Protein 4J8G (pdb70)

GO terms:
  GO:0030674 protein-macromolecule adaptor activity (F, EXP)
  GO:0005737 cytoplasm (C, HDA)
  GO:0005794 Golgi apparatus (C, HDA)
  GO:0005515 protein binding (F, IPI)

Secondary structure (DSSP, 8-state):
--EEEEEEEE-S-EEEEEE-SSSSEEEEEETTSEEEEEETTTTEEEEEEE--SS-EEEEEE-SSSSEEEEEETTS-EEEEETTTTEEEEEE----S-EEEEEE-SSSSEEEEEETTS-EEEEETTTTEEEEEE---SS-EEEEEE-SSSSEEEEEETTSEEEEEE-TTT---SEEEEEEE--SS-EEEEEE-SSSSEEEEEETTSEEEEEEE-SS-EEEEEEEE--SS-EEEEEE-SSSSEEEEEETTSEEEEEETTT--EEEEEE-SS--EEEEEE-SSSS-EEEEETTEEEEEEE-/--EEEEEEEE-S-EEEEEE-SSSSEEEEEETTSEEEEEETTTTEEEEEEE--SS-EEEEEE-SSSSEEEEEETTS-EEEEETTTTEEEEEE---SS-EEEEEE-SSSSEEEEEETTS-EEEEETTTTEEEEEE---SS-EEEEEE-SSSSEEEEEETTS-EEEEE-HHHHTTT----EEEEEE---SS-EEEEEE-SSSSEEEEEETTSEEEEEEE-SS-EEEEEEEE--SS-EEEEEE-SSSSEEEEEETTSEEEEEETTT--EEEEEE-SS--EEEEEE-SSSS-EEEEETTEEEEEEE-/--HHIIIII--/-HIIIII--

B-factor: mean 22.87, std 9.22, range [4.77, 72.92]

Structure (mmCIF, N/CA/C/O backbone):
data_4J8G
#
_entry.id   4J8G
#
_cell.length_a   64.881
_cell.length_b   62.629
_cell.length_c   77.261
_cell.angle_alpha   90.00
_cell.angle_beta   93.64
_cell.angle_gamma   90.00
#
_symmetry.space_group_name_H-M   'P 1 21 1'
#
loop_
_entity.id
_entity.type
_entity.pdbx_description
1 polymer 'coatomer subunit alpha'
2 polymer 'membrane glycoprotein E3 gp19K'
3 water water
#
loop_
_atom_site.group_PDB
_atom_site.id
_atom_site.type_symbol
_atom_site.label_atom_id
_atom_site.label_alt_id
_atom_site.label_comp_id
_atom_site.label_asym_id
_atom_site.label_entity_id
_atom_site.label_seq_id
_atom_site.pdbx_PDB_ins_code
_atom_site.Cartn_x
_atom_site.Cartn_y
_atom_site.Cartn_z
_atom_site.occupancy
_atom_site.B_iso_or_equiv
_atom_site.auth_seq_id
_atom_site.auth_comp_id
_atom_site.auth_asym_id
_atom_site.auth_atom_id
_atom_site.pdbx_PDB_model_num
ATOM 1 N N . MET A 1 1 ? 3.319 23.441 -15.860 1.00 40.54 1 MET A N 1
ATOM 2 C CA . MET A 1 1 ? 2.412 22.301 -15.719 1.00 39.27 1 MET A CA 1
ATOM 3 C C . MET A 1 1 ? 3.132 21.008 -16.111 1.00 37.43 1 MET A C 1
ATOM 4 O O . MET A 1 1 ? 3.811 20.960 -17.143 1.00 38.45 1 MET A O 1
ATOM 9 N N . ALA A 1 2 ? 3.023 19.975 -15.274 1.00 35.55 2 ALA A N 1
ATOM 10 C CA . ALA A 1 2 ? 3.691 18.690 -15.543 1.00 32.75 2 ALA A CA 1
ATOM 11 C C . ALA A 1 2 ? 2.695 17.599 -15.976 1.00 31.46 2 ALA A C 1
ATOM 12 O O . ALA A 1 2 ? 1.541 17.582 -15.540 1.00 32.50 2 ALA A O 1
ATOM 14 N N . MET A 1 3 ? 3.138 16.707 -16.853 1.00 28.86 3 MET A N 1
ATOM 15 C CA . MET A 1 3 ? 2.313 15.572 -17.216 1.00 28.75 3 MET A CA 1
ATOM 16 C C . MET A 1 3 ? 2.768 14.301 -16.524 1.00 28.34 3 MET A C 1
ATOM 17 O O . MET A 1 3 ? 3.949 13.932 -16.570 1.00 28.58 3 MET A O 1
ATOM 22 N N . LEU A 1 4 ? 1.818 13.634 -15.881 1.00 24.97 4 LEU A N 1
ATOM 23 C CA . LEU A 1 4 ? 2.093 12.386 -15.206 1.00 25.43 4 LEU A CA 1
ATOM 24 C C . LEU A 1 4 ? 1.353 11.257 -15.925 1.00 23.20 4 LEU A C 1
ATOM 25 O O . LEU A 1 4 ? 0.144 11.108 -15.778 1.00 24.82 4 LEU A O 1
ATOM 30 N N . THR A 1 5 ? 2.083 10.463 -16.695 1.00 19.69 5 THR A N 1
ATOM 31 C CA . THR A 1 5 ? 1.479 9.389 -17.479 1.00 21.36 5 THR A CA 1
ATOM 32 C C . THR A 1 5 ? 1.222 8.178 -16.618 1.00 20.81 5 THR A C 1
ATOM 33 O O . THR A 1 5 ? 2.136 7.716 -15.950 1.00 22.46 5 THR A O 1
ATOM 37 N N . LYS A 1 6 ? -0.017 7.668 -16.637 1.00 17.03 6 LYS A N 1
ATOM 38 C CA . LYS A 1 6 ? -0.417 6.544 -15.781 1.00 18.31 6 LYS A CA 1
ATOM 39 C C . LYS A 1 6 ? -0.509 5.220 -16.531 1.00 15.01 6 LYS A C 1
ATOM 40 O O . LYS A 1 6 ? -0.434 4.137 -15.922 1.00 14.32 6 LYS A O 1
ATOM 46 N N . PHE A 1 7 ? -0.726 5.314 -17.840 1.00 12.98 7 PHE A N 1
ATOM 47 C CA . PHE A 1 7 ? -0.955 4.143 -18.660 1.00 13.16 7 PHE A CA 1
ATOM 48 C C . PHE A 1 7 ? -0.548 4.454 -20.079 1.00 15.00 7 PHE A C 1
ATOM 49 O O . PHE A 1 7 ? -0.809 5.547 -20.570 1.00 12.44 7 PHE A O 1
ATOM 57 N N . GLU A 1 8 ? 0.051 3.485 -20.758 1.00 14.42 8 GLU A N 1
ATOM 58 C CA . GLU A 1 8 ? 0.331 3.656 -22.169 1.00 16.74 8 GLU A CA 1
ATOM 59 C C . GLU A 1 8 ? 0.167 2.307 -22.833 1.00 20.45 8 GLU A C 1
ATOM 60 O O . GLU A 1 8 ? 0.616 1.285 -22.309 1.00 21.69 8 GLU A O 1
ATOM 62 N N . SER A 1 9 ? -0.501 2.303 -23.979 1.00 18.41 9 SER A N 1
ATOM 63 C CA . SER A 1 9 ? -0.550 1.116 -24.819 1.00 21.31 9 SER A CA 1
ATOM 64 C C . SER A 1 9 ? 0.386 1.372 -25.987 1.00 23.86 9 SER A C 1
ATOM 65 O O . SER A 1 9 ? 0.483 2.500 -26.495 1.00 26.50 9 SER A O 1
ATOM 68 N N . ARG A 1 10 ? 1.046 0.329 -26.451 1.00 24.92 10 ARG A N 1
ATOM 69 C CA . ARG A 1 10 ? 1.857 0.434 -27.643 1.00 26.45 10 ARG A CA 1
ATOM 70 C C . ARG A 1 10 ? 1.127 -0.307 -28.735 1.00 30.04 10 ARG A C 1
ATOM 71 O O . ARG A 1 10 ? 0.937 -1.517 -28.651 1.00 31.32 10 ARG A O 1
ATOM 73 N N . SER A 1 11 ? 0.667 0.418 -29.750 1.00 30.99 11 SER A N 1
ATOM 74 C CA . SER A 1 11 ? -0.069 -0.210 -30.839 1.00 29.37 11 SER A CA 1
ATOM 75 C C . SER A 1 11 ? 0.121 0.599 -32.103 1.00 30.75 11 SER A C 1
ATOM 76 O O . SER A 1 11 ? 0.864 1.588 -32.112 1.00 33.45 11 SER A O 1
ATOM 79 N N . SER A 1 12 ? -0.544 0.168 -33.170 1.00 27.26 12 SER A N 1
ATOM 80 C CA . SER A 1 12 ? -0.623 0.945 -34.399 1.00 26.40 12 SER A CA 1
ATOM 81 C C . SER A 1 12 ? -1.504 2.154 -34.078 1.00 23.11 12 SER A C 1
ATOM 82 O O . SER A 1 12 ? -2.031 2.253 -32.962 1.00 22.01 12 SER A O 1
ATOM 85 N N . ARG A 1 13 ? -1.665 3.055 -35.047 1.00 19.36 13 ARG A N 1
ATOM 86 C CA . ARG A 1 13 ? -2.351 4.320 -34.806 1.00 17.01 13 ARG A CA 1
ATOM 87 C C . ARG A 1 13 ? -3.699 4.130 -34.110 1.00 17.12 13 ARG A C 1
ATOM 88 O O . ARG A 1 13 ? -4.507 3.296 -34.522 1.00 15.33 13 ARG A O 1
ATOM 96 N N . ALA A 1 14 ? -3.935 4.884 -33.033 1.00 18.40 14 ALA A N 1
ATOM 97 C CA . ALA A 1 14 ? -5.243 4.904 -32.382 1.00 14.78 14 ALA A CA 1
ATOM 98 C C . ALA A 1 14 ? -5.987 6.145 -32.836 1.00 13.54 14 ALA A C 1
ATOM 99 O O . ALA A 1 14 ? -5.371 7.198 -33.012 1.00 12.98 14 ALA A O 1
ATOM 101 N N . LYS A 1 15 ? -7.306 6.056 -32.983 1.00 14.03 15 LYS A N 1
ATOM 102 C CA . LYS A 1 15 ? -8.098 7.214 -33.424 1.00 14.58 15 LYS A CA 1
ATOM 103 C C . LYS A 1 15 ? -9.091 7.712 -32.379 1.00 15.27 15 LYS A C 1
ATOM 104 O O . LYS A 1 15 ? -9.404 8.896 -32.344 1.00 16.45 15 LYS A O 1
ATOM 110 N N . GLY A 1 16 ? -9.601 6.829 -31.522 1.00 14.32 16 GLY A N 1
ATOM 111 C CA . GLY A 1 16 ? -10.576 7.257 -30.515 1.00 11.32 16 GLY A CA 1
ATOM 112 C C . GLY A 1 16 ? -10.302 6.615 -29.168 1.00 11.41 16 GLY A C 1
ATOM 113 O O . GLY A 1 16 ? -9.688 5.546 -29.116 1.00 10.87 16 GLY A O 1
ATOM 114 N N . VAL A 1 17 ? -10.701 7.280 -28.080 1.00 10.94 17 VAL A N 1
ATOM 115 C CA . VAL A 1 17 ? -10.560 6.731 -26.715 1.00 12.71 17 VAL A CA 1
ATOM 116 C C . VAL A 1 17 ? -11.807 7.162 -25.972 1.00 12.73 17 VAL A C 1
ATOM 117 O O . VAL A 1 17 ? -12.316 8.252 -26.208 1.00 13.11 17 VAL A O 1
ATOM 121 N N . ALA A 1 18 ? -12.319 6.294 -25.104 1.00 9.91 18 ALA A N 1
ATOM 122 C CA . ALA A 1 18 ? -13.451 6.647 -24.276 1.00 9.73 18 ALA A CA 1
ATOM 123 C C . ALA A 1 18 ? -13.221 6.086 -22.888 1.00 10.39 18 ALA A C 1
ATOM 124 O O . ALA A 1 18 ? -12.895 4.907 -22.743 1.00 11.66 18 ALA A O 1
ATOM 126 N N . PHE A 1 19 ? -13.392 6.930 -21.872 1.00 9.57 19 PHE A N 1
ATOM 127 C CA . PHE A 1 19 ? -13.323 6.501 -20.479 1.00 11.06 19 PHE A CA 1
ATOM 128 C C . PHE A 1 19 ? -14.647 5.913 -20.029 1.00 12.06 19 PHE A C 1
ATOM 129 O O . PHE A 1 19 ? -15.698 6.478 -20.299 1.00 11.90 19 PHE A O 1
ATOM 137 N N . HIS A 1 20 ? -14.610 4.812 -19.294 1.00 10.84 20 HIS A N 1
ATOM 138 C CA . HIS A 1 20 ? -15.803 4.335 -18.625 1.00 13.50 20 HIS A CA 1
ATOM 139 C C . HIS A 1 20 ? -16.086 5.290 -17.461 1.00 13.08 20 HIS A C 1
ATOM 140 O O . HIS A 1 20 ? -15.154 5.797 -16.816 1.00 11.40 20 HIS A O 1
ATOM 147 N N . PRO A 1 21 ? -17.369 5.562 -17.182 1.00 13.65 21 PRO A N 1
ATOM 148 C CA . PRO A 1 21 ? -17.562 6.566 -16.139 1.00 15.24 21 PRO A CA 1
ATOM 149 C C . PRO A 1 21 ? -17.298 6.070 -14.711 1.00 14.80 21 PRO A C 1
ATOM 150 O O . PRO A 1 21 ? -17.141 6.919 -13.846 1.00 15.36 21 PRO A O 1
ATOM 154 N N . THR A 1 22 ? -17.303 4.764 -14.448 1.00 12.09 22 THR A N 1
ATOM 155 C CA . THR A 1 22 ? -17.065 4.317 -13.065 1.00 14.04 22 THR A CA 1
ATOM 156 C C . THR A 1 22 ? -16.078 3.179 -12.927 1.00 14.14 22 THR A C 1
ATOM 157 O O . THR A 1 22 ? -15.466 3.057 -11.886 1.00 16.83 22 THR A O 1
ATOM 161 N N . GLN A 1 23 ? -15.922 2.343 -13.954 1.00 11.67 23 GLN A N 1
ATOM 162 C CA . GLN A 1 23 ? -14.824 1.351 -13.962 1.00 13.84 23 GLN A CA 1
ATOM 163 C C . GLN A 1 23 ? -13.515 1.994 -14.431 1.00 13.24 23 GLN A C 1
ATOM 164 O O . GLN A 1 23 ? -13.545 2.968 -15.171 1.00 14.20 23 GLN A O 1
ATOM 170 N N . PRO A 1 24 ? -12.354 1.456 -14.010 1.00 10.83 24 PRO A N 1
ATOM 171 C CA . PRO A 1 24 ? -11.078 2.050 -14.437 1.00 11.13 24 PRO A CA 1
ATOM 172 C C . PRO A 1 24 ? -10.691 1.556 -15.822 1.00 13.09 24 PRO A C 1
ATOM 173 O O . PRO A 1 24 ? -9.612 0.969 -16.020 1.00 14.50 24 PRO A O 1
ATOM 177 N N . TRP A 1 25 ? -11.565 1.796 -16.795 1.00 11.45 25 TRP A N 1
ATOM 178 C CA . TRP A 1 25 ? -11.340 1.285 -18.141 1.00 13.39 25 TRP A CA 1
ATOM 179 C C . TRP A 1 25 ? -11.309 2.402 -19.177 1.00 11.69 25 TRP A C 1
ATOM 180 O O . TRP A 1 25 ? -11.986 3.441 -19.031 1.00 10.78 25 TRP A O 1
ATOM 191 N N . ILE A 1 26 ? -10.608 2.142 -20.274 1.00 10.35 26 ILE A N 1
ATOM 192 C CA . ILE A 1 26 ? -10.819 2.905 -21.494 1.00 11.30 26 ILE A CA 1
ATOM 193 C C . ILE A 1 26 ? -11.062 1.974 -22.658 1.00 14.29 26 ILE A C 1
ATOM 194 O O . ILE A 1 26 ? -10.524 0.854 -22.700 1.00 13.01 26 ILE A O 1
ATOM 199 N N . LEU A 1 27 ? -11.861 2.436 -23.619 1.00 12.07 27 LEU A N 1
ATOM 200 C CA . LEU A 1 27 ? -11.940 1.749 -24.893 1.00 10.56 27 LEU A CA 1
ATOM 201 C C . LEU A 1 27 ? -10.993 2.495 -25.782 1.00 13.91 27 LEU A C 1
ATOM 202 O O . LEU A 1 27 ? -10.926 3.727 -25.700 1.00 11.86 27 LEU A O 1
ATOM 207 N N . THR A 1 28 ? -10.278 1.776 -26.654 1.00 11.58 28 THR A N 1
ATOM 208 C CA . THR A 1 28 ? -9.494 2.448 -27.681 1.00 12.78 28 THR A CA 1
ATOM 209 C C . THR A 1 28 ? -9.885 1.856 -29.059 1.00 13.08 28 THR A C 1
ATOM 210 O O . THR A 1 28 ? -10.018 0.640 -29.199 1.00 13.61 28 THR A O 1
ATOM 214 N N . SER A 1 29 ? -10.098 2.711 -30.058 1.00 10.87 29 SER A N 1
ATOM 215 C CA . SER A 1 29 ? -10.459 2.225 -31.403 1.00 12.28 29 SER A CA 1
ATOM 216 C C . SER A 1 29 ? -9.319 2.576 -32.348 1.00 14.32 29 SER A C 1
ATOM 217 O O . SER A 1 29 ? -8.761 3.694 -32.305 1.00 15.12 29 SER A O 1
ATOM 220 N N . LEU A 1 30 ? -8.912 1.606 -33.155 1.00 13.32 30 LEU A N 1
ATOM 221 C CA . LEU A 1 30 ? -7.683 1.771 -33.890 1.00 8.36 30 LEU A CA 1
ATOM 222 C C . LEU A 1 30 ? -7.972 1.941 -35.364 1.00 8.85 30 LEU A C 1
ATOM 223 O O . LEU A 1 30 ? -9.074 1.603 -35.844 1.00 10.37 30 LEU A O 1
ATOM 228 N N . HIS A 1 31 ? -6.951 2.424 -36.065 1.00 16.08 31 HIS A N 1
ATOM 229 C CA . HIS A 1 31 ? -6.991 2.654 -37.504 1.00 14.96 31 HIS A CA 1
ATOM 230 C C . HIS A 1 31 ? -7.068 1.320 -38.248 1.00 17.43 31 HIS A C 1
ATOM 231 O O . HIS A 1 31 ? -7.565 1.265 -39.383 1.00 15.89 31 HIS A O 1
ATOM 238 N N . ASN A 1 32 ? -6.632 0.243 -37.593 1.00 16.12 32 ASN A N 1
ATOM 239 C CA . ASN A 1 32 ? -6.718 -1.094 -38.184 1.00 15.36 32 ASN A CA 1
ATOM 240 C C . ASN A 1 32 ? -8.079 -1.785 -38.011 1.00 16.18 32 ASN A C 1
ATOM 241 O O . ASN A 1 32 ? -8.258 -2.944 -38.402 1.00 18.19 32 ASN A O 1
ATOM 246 N N . GLY A 1 33 ? -9.040 -1.082 -37.414 1.00 13.36 33 GLY A N 1
ATOM 247 C CA . GLY A 1 33 ? -10.370 -1.646 -37.266 1.00 14.48 33 GLY A CA 1
ATOM 248 C C . GLY A 1 33 ? -10.680 -2.353 -35.962 1.00 15.88 33 GLY A C 1
ATOM 249 O O . GLY A 1 33 ? -11.857 -2.665 -35.675 1.00 16.68 33 GLY A O 1
ATOM 250 N N . ARG A 1 34 ? -9.665 -2.570 -35.143 1.00 16.76 34 ARG A N 1
ATOM 251 C CA . ARG A 1 34 ? -9.870 -3.298 -33.901 1.00 19.90 34 ARG A CA 1
ATOM 252 C C . ARG A 1 34 ? -10.231 -2.351 -32.766 1.00 18.13 34 ARG A C 1
ATOM 253 O O . ARG A 1 34 ? -9.812 -1.191 -32.770 1.00 15.38 34 ARG A O 1
ATOM 261 N N . ILE A 1 35 ? -11.020 -2.832 -31.803 1.00 10.34 35 ILE A N 1
ATOM 262 C CA . ILE A 1 35 ? -11.339 -2.031 -30.620 1.00 11.70 35 ILE A CA 1
ATOM 263 C C . ILE A 1 35 ? -10.778 -2.756 -29.409 1.00 11.95 35 ILE A C 1
ATOM 264 O O . ILE A 1 35 ? -10.953 -3.978 -29.283 1.00 11.71 35 ILE A O 1
ATOM 269 N N . GLN A 1 36 ? -10.081 -2.041 -28.528 1.00 10.32 36 GLN A N 1
ATOM 270 C CA . GLN A 1 36 ? -9.555 -2.683 -27.327 1.00 10.46 36 GLN A CA 1
ATOM 271 C C . GLN A 1 36 ? -10.166 -2.106 -26.064 1.00 12.22 36 GLN A C 1
ATOM 272 O O . GLN A 1 36 ? -10.454 -0.916 -25.996 1.00 15.45 36 GLN A O 1
ATOM 278 N N . LEU A 1 37 ? -10.293 -2.943 -25.034 1.00 12.36 37 LEU A N 1
ATOM 279 C CA . LEU A 1 37 ? -10.754 -2.490 -23.722 1.00 11.75 37 LEU A CA 1
ATOM 280 C C . LEU A 1 37 ? -9.620 -2.755 -22.744 1.00 13.33 37 LEU A C 1
ATOM 281 O O . LEU A 1 37 ? -9.210 -3.918 -22.560 1.00 12.57 37 LEU A O 1
ATOM 286 N N . TRP A 1 38 ? -9.105 -1.678 -22.144 1.00 10.36 38 TRP A N 1
ATOM 287 C CA . TRP A 1 38 ? -7.928 -1.729 -21.260 1.00 11.45 38 TRP A CA 1
ATOM 288 C C . TRP A 1 38 ? -8.288 -1.256 -19.860 1.00 12.55 38 TRP A C 1
ATOM 289 O O . TRP A 1 38 ? -9.049 -0.296 -19.702 1.00 12.60 38 TRP A O 1
ATOM 300 N N . ASP A 1 39 ? -7.712 -1.907 -18.848 1.00 12.00 39 ASP A N 1
ATOM 301 C CA . ASP A 1 39 ? -7.811 -1.455 -17.471 1.00 11.79 39 ASP A CA 1
ATOM 302 C C . ASP A 1 39 ? -6.566 -0.594 -17.202 1.00 13.20 39 ASP A C 1
ATOM 303 O O . ASP A 1 39 ? -5.451 -1.119 -17.219 1.00 15.48 39 ASP A O 1
ATOM 308 N N . TYR A 1 40 ? -6.735 0.712 -16.966 1.00 14.24 40 TYR A N 1
ATOM 309 C CA . TYR A 1 40 ? -5.568 1.589 -16.828 1.00 16.42 40 TYR A CA 1
ATOM 310 C C . TYR A 1 40 ? -4.959 1.591 -15.422 1.00 19.00 40 TYR A C 1
ATOM 311 O O . TYR A 1 40 ? -3.945 2.246 -15.193 1.00 20.21 40 TYR A O 1
ATOM 320 N N . ARG A 1 41 ? -5.576 0.861 -14.486 1.00 16.14 41 ARG A N 1
ATOM 321 C CA . ARG A 1 41 ? -5.017 0.752 -13.149 1.00 17.47 41 ARG A CA 1
ATOM 322 C C . ARG A 1 41 ? -4.153 -0.496 -13.025 1.00 17.62 41 ARG A C 1
ATOM 323 O O . ARG A 1 41 ? -3.092 -0.458 -12.365 1.00 18.08 41 ARG A O 1
ATOM 331 N N . MET A 1 42 ? -4.585 -1.576 -13.676 1.00 15.65 42 MET A N 1
ATOM 332 C CA . MET A 1 42 ? -3.786 -2.812 -13.771 1.00 16.49 42 MET A CA 1
ATOM 333 C C . MET A 1 42 ? -2.821 -2.782 -14.963 1.00 18.37 42 MET A C 1
ATOM 334 O O . MET A 1 42 ? -1.778 -3.465 -14.963 1.00 17.75 42 MET A O 1
ATOM 339 N N . GLY A 1 43 ? -3.147 -1.969 -15.969 1.00 16.65 43 GLY A N 1
ATOM 340 C CA . GLY A 1 43 ? -2.283 -1.798 -17.124 1.00 15.14 43 GLY A CA 1
ATOM 341 C C . GLY A 1 43 ? -2.488 -2.916 -18.138 1.00 17.32 43 GLY A C 1
ATOM 342 O O . GLY A 1 43 ? -1.653 -3.101 -19.039 1.00 18.53 43 GLY A O 1
ATOM 343 N N . THR A 1 44 ? -3.605 -3.641 -17.994 1.00 15.27 44 THR A N 1
ATOM 344 C CA . THR A 1 44 ? -3.868 -4.887 -18.735 1.00 14.79 44 THR A CA 1
ATOM 345 C C . THR A 1 44 ? -5.025 -4.836 -19.742 1.00 14.76 44 THR A C 1
ATOM 346 O O . THR A 1 44 ? -6.005 -4.102 -19.547 1.00 15.61 44 THR A O 1
ATOM 350 N N . LEU A 1 45 ? -4.914 -5.638 -20.805 1.00 11.97 45 LEU A N 1
ATOM 351 C CA . LEU A 1 45 ? -5.954 -5.714 -21.838 1.00 14.61 45 LEU A CA 1
ATOM 352 C C . LEU A 1 45 ? -7.046 -6.631 -21.322 1.00 15.94 45 LEU A C 1
ATOM 353 O O . LEU A 1 45 ? -6.760 -7.776 -20.933 1.00 17.60 45 LEU A O 1
ATOM 358 N N . LEU A 1 46 ? -8.287 -6.149 -21.326 1.00 13.04 46 LEU A N 1
ATOM 359 C CA . LEU A 1 46 ? -9.414 -6.927 -20.782 1.00 15.32 46 LEU A CA 1
ATOM 360 C C . LEU A 1 46 ? -10.202 -7.625 -21.874 1.00 17.89 46 LEU A C 1
ATOM 361 O O . LEU A 1 46 ? -10.749 -8.705 -21.654 1.00 20.11 46 LEU A O 1
ATOM 366 N N . ASP A 1 47 ? -10.303 -7.000 -23.042 1.00 16.79 47 ASP A N 1
ATOM 367 C CA . ASP A 1 47 ? -11.164 -7.555 -24.095 1.00 18.46 47 ASP A CA 1
ATOM 368 C C . ASP A 1 47 ? -10.817 -6.938 -25.447 1.00 16.61 47 ASP A C 1
ATOM 369 O O . ASP A 1 47 ? -10.259 -5.848 -25.500 1.00 15.39 47 ASP A O 1
ATOM 374 N N . ARG A 1 48 ? -11.173 -7.626 -26.532 1.00 16.90 48 ARG A N 1
ATOM 375 C CA . ARG A 1 48 ? -11.008 -7.109 -27.896 1.00 19.97 48 ARG A CA 1
ATOM 376 C C . ARG A 1 48 ? -12.350 -7.226 -28.567 1.00 19.36 48 ARG A C 1
ATOM 377 O O . ARG A 1 48 ? -13.051 -8.220 -28.371 1.00 20.64 48 ARG A O 1
ATOM 385 N N . PHE A 1 49 ? -12.704 -6.231 -29.374 1.00 16.59 49 PHE A N 1
ATOM 386 C CA . PHE A 1 49 ? -13.990 -6.238 -30.053 1.00 14.91 49 PHE A CA 1
ATOM 387 C C . PHE A 1 49 ? -13.766 -5.976 -31.529 1.00 20.25 49 PHE A C 1
ATOM 388 O O . PHE A 1 49 ? -13.260 -4.906 -31.885 1.00 19.21 49 PHE A O 1
ATOM 396 N N . ASP A 1 50 ? -14.140 -6.935 -32.382 1.00 24.52 50 ASP A N 1
ATOM 397 C CA . ASP A 1 50 ? -13.880 -6.834 -33.811 1.00 20.31 50 ASP A CA 1
ATOM 398 C C . ASP A 1 50 ? -15.207 -6.861 -34.552 1.00 20.43 50 ASP A C 1
ATOM 399 O O . ASP A 1 50 ? -15.849 -7.906 -34.621 1.00 23.43 50 ASP A O 1
ATOM 404 N N . GLY A 1 51 ? -15.637 -5.727 -35.097 1.00 20.44 51 GLY A N 1
ATOM 405 C CA . GLY A 1 51 ? -16.895 -5.723 -35.818 1.00 18.93 51 GLY A CA 1
ATOM 406 C C . GLY A 1 51 ? -16.899 -4.771 -36.995 1.00 19.72 51 GLY A C 1
ATOM 407 O O . GLY A 1 51 ? -17.965 -4.434 -37.505 1.00 22.85 51 GLY A O 1
ATOM 408 N N . HIS A 1 52 ? -15.719 -4.306 -37.391 1.00 17.62 52 HIS A N 1
ATOM 409 C CA . HIS A 1 52 ? -15.582 -3.303 -38.441 1.00 18.24 52 HIS A CA 1
ATOM 410 C C . HIS A 1 52 ? -14.458 -3.696 -39.395 1.00 23.56 52 HIS A C 1
ATOM 411 O O . HIS A 1 52 ? -13.479 -4.356 -38.981 1.00 22.96 52 HIS A O 1
ATOM 418 N N . ASP A 1 53 ? -14.572 -3.252 -40.655 1.00 25.75 53 ASP A N 1
ATOM 419 C CA . ASP A 1 53 ? -13.448 -3.308 -41.603 1.00 25.17 53 ASP A CA 1
ATOM 420 C C . ASP A 1 53 ? -12.946 -1.903 -41.878 1.00 21.34 53 ASP A C 1
ATOM 421 O O . ASP A 1 53 ? -13.730 -1.017 -42.233 1.00 20.10 53 ASP A O 1
ATOM 426 N N . GLY A 1 54 ? -11.646 -1.701 -41.704 1.00 18.24 54 GLY A N 1
ATOM 427 C CA . GLY A 1 54 ? -11.051 -0.386 -41.847 1.00 15.48 54 GLY A CA 1
ATOM 428 C C . GLY A 1 54 ? -11.125 0.338 -40.531 1.00 15.87 54 GLY A C 1
ATOM 429 O O . GLY A 1 54 ? -11.634 -0.213 -39.539 1.00 14.53 54 GLY A O 1
ATOM 430 N N . PRO A 1 55 ? -10.630 1.571 -40.510 1.00 14.86 55 PRO A N 1
ATOM 431 C CA . PRO A 1 55 ? -10.548 2.366 -39.286 1.00 14.62 55 PRO A CA 1
ATOM 432 C C . PRO A 1 55 ? -11.870 2.514 -38.515 1.00 17.12 55 PRO A C 1
ATOM 433 O O . PRO A 1 55 ? -12.983 2.524 -39.086 1.00 17.41 55 PRO A O 1
ATOM 437 N N . VAL A 1 56 ? -11.733 2.612 -37.195 1.00 14.26 56 VAL A N 1
ATOM 438 C CA . VAL A 1 56 ? -12.862 2.877 -36.318 1.00 11.51 56 VAL A CA 1
ATOM 439 C C . VAL A 1 56 ? -12.510 4.160 -35.604 1.00 14.17 56 VAL A C 1
ATOM 440 O O . VAL A 1 56 ? -11.584 4.180 -34.773 1.00 12.78 56 VAL A O 1
ATOM 444 N N . ARG A 1 57 ? -13.226 5.232 -35.944 1.00 11.82 57 ARG A N 1
ATOM 445 C CA . ARG A 1 57 ? -12.878 6.577 -35.478 1.00 12.98 57 ARG A CA 1
ATOM 446 C C . ARG A 1 57 ? -13.724 7.017 -34.305 1.00 13.98 57 ARG A C 1
ATOM 447 O O . ARG A 1 57 ? -13.285 7.829 -33.485 1.00 15.90 57 ARG A O 1
ATOM 455 N N . GLY A 1 58 ? -14.942 6.495 -34.234 1.00 13.15 58 GLY A N 1
ATOM 456 C CA . GLY A 1 58 ? -15.856 6.891 -33.176 1.00 11.70 58 GLY A CA 1
ATOM 457 C C . GLY A 1 58 ? -15.931 5.798 -32.130 1.00 12.72 58 GLY A C 1
ATOM 458 O O . GLY A 1 58 ? -15.945 4.607 -32.458 1.00 11.77 58 GLY A O 1
ATOM 459 N N . ILE A 1 59 ? -15.937 6.196 -30.864 1.00 9.31 59 ILE A N 1
ATOM 460 C CA . ILE A 1 59 ? -16.070 5.208 -29.786 1.00 9.21 59 ILE A CA 1
ATOM 461 C C . ILE A 1 59 ? -16.559 5.943 -28.561 1.00 8.68 59 ILE A C 1
ATOM 462 O O . ILE A 1 59 ? -16.040 7.028 -28.261 1.00 10.68 59 ILE A O 1
ATOM 467 N N . ALA A 1 60 ? -17.572 5.387 -27.874 1.00 8.96 60 ALA A N 1
ATOM 468 C CA . ALA A 1 60 ? -18.100 5.972 -26.645 1.00 10.87 60 ALA A CA 1
ATOM 469 C C . ALA A 1 60 ? -18.838 4.958 -25.783 1.00 9.82 60 ALA A C 1
ATOM 470 O O . ALA A 1 60 ? -19.525 4.086 -26.295 1.00 8.40 60 ALA A O 1
ATOM 472 N N . PHE A 1 61 ? -18.742 5.095 -24.462 1.00 9.92 61 PHE A N 1
ATOM 473 C CA . PHE A 1 61 ? -19.546 4.289 -23.548 1.00 9.15 61 PHE A CA 1
ATOM 474 C C . PHE A 1 61 ? -20.846 5.002 -23.250 1.00 9.11 61 PHE A C 1
ATOM 475 O O . PHE A 1 61 ? -20.875 6.238 -23.189 1.00 11.11 61 PHE A O 1
ATOM 483 N N . HIS A 1 62 ? -21.908 4.254 -22.952 1.00 8.54 62 HIS A N 1
ATOM 484 C CA . HIS A 1 62 ? -23.114 4.888 -22.423 1.00 9.69 62 HIS A CA 1
ATOM 485 C C . HIS A 1 62 ? -22.788 5.364 -21.016 1.00 9.98 62 HIS A C 1
ATOM 486 O O . HIS A 1 62 ? -21.957 4.766 -20.352 1.00 11.88 62 HIS A O 1
ATOM 493 N N . PRO A 1 63 ? -23.436 6.428 -20.541 1.00 12.85 63 PRO A N 1
ATOM 494 C CA . PRO A 1 63 ? -22.995 6.925 -19.226 1.00 13.81 63 PRO A CA 1
ATOM 495 C C . PRO A 1 63 ? -23.470 6.106 -18.036 1.00 15.49 63 PRO A C 1
ATOM 496 O O . PRO A 1 63 ? -22.914 6.240 -16.957 1.00 14.16 63 PRO A O 1
ATOM 500 N N . THR A 1 64 ? -24.482 5.255 -18.205 1.00 14.24 64 THR A N 1
ATOM 501 C CA . THR A 1 64 ? -24.940 4.457 -17.066 1.00 16.66 64 THR A CA 1
ATOM 502 C C . THR A 1 64 ? -25.217 2.978 -17.429 1.00 17.06 64 THR A C 1
ATOM 503 O O . THR A 1 64 ? -25.232 2.106 -16.551 1.00 18.77 64 THR A O 1
ATOM 507 N N . GLN A 1 65 ? -25.420 2.694 -18.714 1.00 13.55 65 GLN A N 1
ATOM 508 C CA . GLN A 1 65 ? -25.772 1.335 -19.145 1.00 13.55 65 GLN A CA 1
ATOM 509 C C . GLN A 1 65 ? -24.527 0.617 -19.671 1.00 11.05 65 GLN A C 1
ATOM 510 O O . GLN A 1 65 ? -23.571 1.290 -20.079 1.00 10.71 65 GLN A O 1
ATOM 516 N N . PRO A 1 66 ? -24.514 -0.741 -19.653 1.00 11.63 66 PRO A N 1
ATOM 517 C CA . PRO A 1 66 ? -23.332 -1.506 -20.069 1.00 13.57 66 PRO A CA 1
ATOM 518 C C . PRO A 1 66 ? -23.215 -1.602 -21.581 1.00 13.44 66 PRO A C 1
ATOM 519 O O . PRO A 1 66 ? -22.957 -2.672 -22.128 1.00 13.47 66 PRO A O 1
ATOM 523 N N . ILE A 1 67 ? -23.339 -0.455 -22.230 1.00 12.82 67 ILE A N 1
ATOM 524 C CA . ILE A 1 67 ? -23.244 -0.381 -23.677 1.00 12.06 67 ILE A CA 1
ATOM 525 C C . ILE A 1 67 ? -22.072 0.517 -24.108 1.00 9.13 67 ILE A C 1
ATOM 526 O O . ILE A 1 67 ? -21.657 1.433 -23.396 1.00 6.88 67 ILE A O 1
ATOM 531 N N . PHE A 1 68 ? -21.527 0.231 -25.291 1.00 8.42 68 PHE A N 1
ATOM 532 C CA . PHE A 1 68 ? -20.723 1.215 -25.967 1.00 8.17 68 PHE A CA 1
ATOM 533 C C . PHE A 1 68 ? -21.089 1.229 -27.437 1.00 7.10 68 PHE A C 1
ATOM 534 O O . PHE A 1 68 ? -21.735 0.279 -27.949 1.00 8.07 68 PHE A O 1
ATOM 542 N N . VAL A 1 69 ? -20.733 2.324 -28.102 1.00 6.81 69 VAL A N 1
ATOM 543 C CA . VAL A 1 69 ? -21.037 2.472 -29.510 1.00 7.61 69 VAL A CA 1
ATOM 544 C C . VAL A 1 69 ? -19.734 2.739 -30.260 1.00 10.43 69 VAL A C 1
ATOM 545 O O . VAL A 1 69 ? -18.848 3.412 -29.733 1.00 10.56 69 VAL A O 1
ATOM 549 N N . SER A 1 70 ? -19.609 2.194 -31.486 1.00 12.28 70 SER A N 1
ATOM 550 C CA . SER A 1 70 ? -18.432 2.438 -32.303 1.00 7.84 70 SER A CA 1
ATOM 551 C C . SER A 1 70 ? -18.875 2.870 -33.687 1.00 7.82 70 SER A C 1
ATOM 552 O O . SER A 1 70 ? -19.970 2.525 -34.126 1.00 8.97 70 SER A O 1
ATOM 555 N N . GLY A 1 71 ? -18.050 3.657 -34.363 1.00 8.38 71 GLY A N 1
ATOM 556 C CA . GLY A 1 71 ? -18.407 4.206 -35.671 1.00 8.92 71 GLY A CA 1
ATOM 557 C C . GLY A 1 71 ? -17.225 4.019 -36.588 1.00 14.15 71 GLY A C 1
ATOM 558 O O . GLY A 1 71 ? -16.082 4.325 -36.211 1.00 13.08 71 GLY A O 1
ATOM 559 N N . GLY A 1 72 ? -17.480 3.512 -37.794 1.00 14.07 72 GLY A N 1
ATOM 560 C CA . GLY A 1 72 ? -16.385 3.072 -38.625 1.00 13.06 72 GLY A CA 1
ATOM 561 C C . GLY A 1 72 ? -16.354 3.610 -40.038 1.00 14.04 72 GLY A C 1
ATOM 562 O O . GLY A 1 72 ? -17.341 4.168 -40.564 1.00 11.05 72 GLY A O 1
ATOM 563 N N . ASP A 1 73 ? -15.197 3.436 -40.668 1.00 15.40 73 ASP A N 1
ATOM 564 C CA . ASP A 1 73 ? -15.041 3.777 -42.074 1.00 13.36 73 ASP A CA 1
ATOM 565 C C . ASP A 1 73 ? -15.870 2.858 -42.965 1.00 13.45 73 ASP A C 1
ATOM 566 O O . ASP A 1 73 ? -16.064 3.144 -44.159 1.00 14.64 73 ASP A O 1
ATOM 571 N N . ASP A 1 74 ? -16.373 1.767 -42.400 1.00 12.08 74 ASP A N 1
ATOM 572 C CA . ASP A 1 74 ? -17.295 0.913 -43.135 1.00 13.29 74 ASP A CA 1
ATOM 573 C C . ASP A 1 74 ? -18.738 1.458 -43.081 1.00 14.69 74 ASP A C 1
ATOM 574 O O . ASP A 1 74 ? -19.673 0.793 -43.554 1.00 16.61 74 ASP A O 1
ATOM 579 N N . TYR A 1 75 ? -18.902 2.652 -42.495 1.00 11.56 75 TYR A N 1
ATOM 580 C CA . TYR A 1 75 ? -20.197 3.387 -42.422 1.00 14.02 75 TYR A CA 1
ATOM 581 C C . TYR A 1 75 ? -21.126 2.913 -41.318 1.00 14.12 75 TYR A C 1
ATOM 582 O O . TYR A 1 75 ? -22.233 3.451 -41.183 1.00 17.35 75 TYR A O 1
ATOM 591 N N . LYS A 1 76 ? -20.716 1.902 -40.558 1.00 14.12 76 LYS A N 1
ATOM 592 C CA . LYS A 1 76 ? -21.592 1.310 -39.552 1.00 16.71 76 LYS A CA 1
ATOM 593 C C . LYS A 1 76 ? -21.475 2.046 -38.212 1.00 14.33 76 LYS A C 1
ATOM 594 O O . LYS A 1 76 ? -20.399 2.517 -37.850 1.00 13.11 76 LYS A O 1
ATOM 600 N N . VAL A 1 77 ? -22.600 2.177 -37.515 1.00 10.34 77 VAL A N 1
ATOM 601 C CA . VAL A 1 77 ? -22.582 2.620 -36.117 1.00 8.87 77 VAL A CA 1
ATOM 602 C C . VAL A 1 77 ? -23.028 1.392 -35.325 1.00 12.25 77 VAL A C 1
ATOM 603 O O . VAL A 1 77 ? -24.214 1.004 -35.374 1.00 13.75 77 VAL A O 1
ATOM 607 N N . ASN A 1 78 ? -22.080 0.763 -34.628 1.00 10.37 78 ASN A N 1
ATOM 608 C CA . ASN A 1 78 ? -22.327 -0.502 -33.950 1.00 10.43 78 ASN A CA 1
ATOM 609 C C . ASN A 1 78 ? -22.565 -0.308 -32.472 1.00 9.52 78 ASN A C 1
ATOM 610 O O . ASN A 1 78 ? -21.847 0.435 -31.800 1.00 7.45 78 ASN A O 1
ATOM 615 N N . VAL A 1 79 ? -23.558 -1.010 -31.953 1.00 7.81 79 VAL A N 1
ATOM 616 C CA . VAL A 1 79 ? -23.837 -0.943 -30.525 1.00 9.36 79 VAL A CA 1
ATOM 617 C C . VAL A 1 79 ? -23.564 -2.302 -29.887 1.00 10.31 79 VAL A C 1
ATOM 618 O O . VAL A 1 79 ? -24.098 -3.344 -30.336 1.00 9.26 79 VAL A O 1
ATOM 622 N N . TRP A 1 80 ? -22.781 -2.270 -28.805 1.00 9.94 80 TRP A N 1
ATOM 623 C CA . TRP A 1 80 ? -22.247 -3.446 -28.146 1.00 9.76 80 TRP A CA 1
ATOM 624 C C . TRP A 1 80 ? -22.629 -3.475 -26.670 1.00 12.18 80 TRP A C 1
ATOM 625 O O . TRP A 1 80 ? -22.869 -2.414 -26.074 1.00 12.60 80 TRP A O 1
ATOM 636 N N . ASN A 1 81 ? -22.699 -4.679 -26.077 1.00 13.53 81 ASN A N 1
ATOM 637 C CA . ASN A 1 81 ? -22.850 -4.822 -24.612 1.00 12.84 81 ASN A CA 1
ATOM 638 C C . ASN A 1 81 ? -21.522 -5.367 -24.087 1.00 14.33 81 ASN A C 1
ATOM 639 O O . ASN A 1 81 ? -21.068 -6.417 -24.556 1.00 15.84 81 ASN A O 1
ATOM 644 N N . TYR A 1 82 ? -20.871 -4.644 -23.173 1.00 13.55 82 TYR A N 1
ATOM 645 C CA . TYR A 1 82 ? -19.549 -5.068 -22.717 1.00 16.05 82 TYR A CA 1
ATOM 646 C C . TYR A 1 82 ? -19.571 -6.174 -21.652 1.00 17.19 82 TYR A C 1
ATOM 647 O O . TYR A 1 82 ? -18.520 -6.725 -21.336 1.00 19.43 82 TYR A O 1
ATOM 656 N N . LYS A 1 83 ? -20.745 -6.485 -21.106 1.00 17.00 83 LYS A N 1
ATOM 657 C CA . LYS A 1 83 ? -20.857 -7.590 -20.133 1.00 17.41 83 LYS A CA 1
ATOM 658 C C . LYS A 1 83 ? -21.003 -8.916 -20.870 1.00 20.81 83 LYS A C 1
ATOM 659 O O . LYS A 1 83 ? -20.354 -9.909 -20.510 1.00 19.55 83 LYS A O 1
ATOM 665 N N . SER A 1 84 ? -21.839 -8.927 -21.918 1.00 21.28 84 SER A N 1
ATOM 666 C CA . SER A 1 84 ? -22.053 -10.129 -22.730 1.00 21.87 84 SER A CA 1
ATOM 667 C C . SER A 1 84 ? -21.008 -10.201 -23.832 1.00 22.60 84 SER A C 1
ATOM 668 O O . SER A 1 84 ? -20.821 -11.235 -24.474 1.00 24.01 84 SER A O 1
ATOM 671 N N . ARG A 1 85 ? -20.318 -9.088 -24.041 1.00 18.60 85 ARG A N 1
ATOM 672 C CA . ARG A 1 85 ? -19.292 -8.966 -25.070 1.00 18.07 85 ARG A CA 1
ATOM 673 C C . ARG A 1 85 ? -19.862 -9.129 -26.490 1.00 20.07 85 ARG A C 1
ATOM 674 O O . ARG A 1 85 ? -19.110 -9.381 -27.423 1.00 27.46 85 ARG A O 1
ATOM 682 N N . LYS A 1 86 ? -21.167 -8.943 -26.667 1.00 17.35 86 LYS A N 1
ATOM 683 C CA . LYS A 1 86 ? -21.758 -9.131 -27.977 1.00 15.99 86 LYS A CA 1
ATOM 684 C C . LYS A 1 86 ? -21.951 -7.815 -28.733 1.00 15.69 86 LYS A C 1
ATOM 685 O O . LYS A 1 86 ? -22.175 -6.737 -28.132 1.00 13.36 86 LYS A O 1
ATOM 687 N N . LEU A 1 87 ? -21.852 -7.904 -30.055 1.00 15.50 87 LEU A N 1
ATOM 688 C CA . LEU A 1 87 ? -22.325 -6.832 -30.905 1.00 17.08 87 LEU A CA 1
ATOM 689 C C . LEU A 1 87 ? -23.816 -6.986 -30.962 1.00 17.80 87 LEU A C 1
ATOM 690 O O . LEU A 1 87 ? -24.301 -7.989 -31.496 1.00 18.54 87 LEU A O 1
ATOM 695 N N . LEU A 1 88 ? -24.553 -5.997 -30.450 1.00 13.97 88 LEU A N 1
ATOM 696 C CA . LEU A 1 88 ? -26.005 -6.111 -30.376 1.00 11.53 88 LEU A CA 1
ATOM 697 C C . LEU A 1 88 ? -26.669 -5.854 -31.712 1.00 12.95 88 LEU A C 1
ATOM 698 O O . LEU A 1 88 ? -27.486 -6.654 -32.163 1.00 15.82 88 LEU A O 1
ATOM 703 N N . PHE A 1 89 ? -26.349 -4.730 -32.335 1.00 13.21 89 PHE A N 1
ATOM 704 C CA . PHE A 1 89 ? -26.953 -4.417 -33.623 1.00 13.92 89 PHE A CA 1
ATOM 705 C C . PHE A 1 89 ? -26.112 -3.364 -34.310 1.00 14.71 89 PHE A C 1
ATOM 706 O O . PHE A 1 89 ? -25.231 -2.749 -33.688 1.00 12.84 89 PHE A O 1
ATOM 714 N N . SER A 1 90 ? -26.382 -3.151 -35.594 1.00 11.52 90 SER A N 1
ATOM 715 C CA . SER A 1 90 ? -25.590 -2.241 -36.380 1.00 13.74 90 SER A CA 1
ATOM 716 C C . SER A 1 90 ? -26.554 -1.252 -37.038 1.00 16.62 90 SER A C 1
ATOM 717 O O . SER A 1 90 ? -27.521 -1.670 -37.687 1.00 20.98 90 SER A O 1
ATOM 720 N N . LEU A 1 91 ? -26.324 0.046 -36.850 1.00 11.32 91 LEU A N 1
ATOM 721 C CA . LEU A 1 91 ? -27.236 1.052 -37.347 1.00 10.85 91 LEU A CA 1
ATOM 722 C C . LEU A 1 91 ? -26.792 1.448 -38.751 1.00 15.11 91 LEU A C 1
ATOM 723 O O . LEU A 1 91 ? -25.681 1.945 -38.967 1.00 16.17 91 LEU A O 1
ATOM 728 N N . CYS A 1 92 ? -27.674 1.205 -39.705 1.00 13.61 92 CYS A N 1
ATOM 729 C CA . CYS A 1 92 ? -27.359 1.421 -41.121 1.00 16.97 92 CYS A CA 1
ATOM 730 C C . CYS A 1 92 ? -28.029 2.695 -41.602 1.00 16.20 92 CYS A C 1
ATOM 731 O O . CYS A 1 92 ? -29.200 2.987 -41.276 1.00 15.22 92 CYS A O 1
ATOM 734 N N . GLY A 1 93 ? -27.296 3.470 -42.374 1.00 15.52 93 GLY A N 1
ATOM 735 C CA . GLY A 1 93 ? -27.824 4.746 -42.820 1.00 15.98 93 GLY A CA 1
ATOM 736 C C . GLY A 1 93 ? -26.741 5.617 -43.403 1.00 11.64 93 GLY A C 1
ATOM 737 O O . GLY A 1 93 ? -26.941 6.217 -44.449 1.00 11.88 93 GLY A O 1
ATOM 738 N N . HIS A 1 94 ? -25.613 5.746 -42.726 1.00 11.05 94 HIS A N 1
ATOM 739 C CA . HIS A 1 94 ? -24.566 6.612 -43.261 1.00 9.65 94 HIS A CA 1
ATOM 740 C C . HIS A 1 94 ? -24.025 6.017 -44.548 1.00 12.34 94 HIS A C 1
ATOM 741 O O . HIS A 1 94 ? -24.065 4.793 -44.728 1.00 14.18 94 HIS A O 1
ATOM 748 N N . MET A 1 95 ? -23.537 6.868 -45.450 1.00 14.17 95 MET A N 1
ATOM 749 C CA . MET A 1 95 ? -23.045 6.385 -46.747 1.00 15.41 95 MET A CA 1
ATOM 750 C C . MET A 1 95 ? -21.573 6.677 -46.983 1.00 13.39 95 MET A C 1
ATOM 751 O O . MET A 1 95 ? -21.047 6.512 -48.101 1.00 10.55 95 MET A O 1
ATOM 756 N N . ASP A 1 96 ? -20.891 7.113 -45.929 1.00 12.56 96 ASP A N 1
ATOM 757 C CA . ASP A 1 96 ? -19.451 7.351 -46.019 1.00 11.39 96 ASP A CA 1
ATOM 758 C C . ASP A 1 96 ? -18.902 7.227 -44.581 1.00 12.55 96 ASP A C 1
ATOM 759 O O . ASP A 1 96 ? -19.688 6.908 -43.645 1.00 13.27 96 ASP A O 1
ATOM 764 N N . TYR A 1 97 ? -17.601 7.458 -44.394 1.00 11.36 97 TYR A N 1
ATOM 765 C CA . TYR A 1 97 ? -16.954 7.224 -43.091 1.00 9.87 97 TYR A CA 1
ATOM 766 C C . TYR A 1 97 ? -17.675 7.879 -41.920 1.00 9.12 97 TYR A C 1
ATOM 767 O O . TYR A 1 97 ? -18.019 9.050 -41.982 1.00 8.84 97 TYR A O 1
ATOM 776 N N . VAL A 1 98 ? -17.820 7.165 -40.811 1.00 10.02 98 VAL A N 1
ATOM 777 C CA . VAL A 1 98 ? -18.379 7.804 -39.614 1.00 11.48 98 VAL A CA 1
ATOM 778 C C . VAL A 1 98 ? -17.208 8.383 -38.830 1.00 11.38 98 VAL A C 1
ATOM 779 O O . VAL A 1 98 ? -16.221 7.678 -38.574 1.00 11.75 98 VAL A O 1
ATOM 783 N N . ARG A 1 99 ? -17.338 9.637 -38.404 1.00 10.18 99 ARG A N 1
ATOM 784 C CA . ARG A 1 99 ? -16.214 10.334 -37.770 1.00 11.06 99 ARG A CA 1
ATOM 785 C C . ARG A 1 99 ? -16.318 10.307 -36.258 1.00 10.53 99 ARG A C 1
ATOM 786 O O . ARG A 1 99 ? -15.300 10.157 -35.593 1.00 10.94 99 ARG A O 1
ATOM 794 N N . VAL A 1 100 ? -17.527 10.433 -35.721 1.00 8.69 100 VAL A N 1
ATOM 795 C CA . VAL A 1 100 ? -17.739 10.484 -34.260 1.00 8.38 100 VAL A CA 1
ATOM 796 C C . VAL A 1 100 ? -19.057 9.780 -33.934 1.00 11.50 100 VAL A C 1
ATOM 797 O O . VAL A 1 100 ? -19.983 9.849 -34.723 1.00 12.98 100 VAL A O 1
ATOM 801 N N . CYS A 1 101 ? -19.149 9.087 -32.797 1.00 9.71 101 CYS A N 1
ATOM 802 C CA . CYS A 1 101 ? -20.451 8.608 -32.317 1.00 10.28 101 CYS A CA 1
ATOM 803 C C . CYS A 1 101 ? -20.484 8.700 -30.797 1.00 11.75 101 CYS A C 1
ATOM 804 O O . CYS A 1 101 ? -19.481 8.418 -30.118 1.00 11.31 101 CYS A O 1
ATOM 807 N N . THR A 1 102 ? -21.594 9.201 -30.256 1.00 13.76 102 THR A N 1
ATOM 808 C CA . THR A 1 102 ? -21.713 9.362 -28.794 1.00 14.20 102 THR A CA 1
ATOM 809 C C . THR A 1 102 ? -23.136 9.087 -28.340 1.00 12.07 102 THR A C 1
ATOM 810 O O . THR A 1 102 ? -24.030 9.094 -29.162 1.00 11.74 102 THR A O 1
ATOM 814 N N . PHE A 1 103 ? -23.343 8.843 -27.030 1.00 7.88 103 PHE A N 1
ATOM 815 C CA . PHE A 1 103 ? -24.680 8.658 -26.460 1.00 10.45 103 PHE A CA 1
ATOM 816 C C . PHE A 1 103 ? -25.145 9.962 -25.831 1.00 12.28 103 PHE A C 1
ATOM 817 O O . PHE A 1 103 ? -24.336 10.722 -25.274 1.00 12.27 103 PHE A O 1
ATOM 825 N N . HIS A 1 104 ? -26.444 10.203 -25.860 1.00 12.75 104 HIS A N 1
ATOM 826 C CA . HIS A 1 104 ? -26.990 11.342 -25.134 1.00 10.96 104 HIS A CA 1
ATOM 827 C C . HIS A 1 104 ? -26.956 11.001 -23.640 1.00 13.98 104 HIS A C 1
ATOM 828 O O . HIS A 1 104 ? -27.035 9.827 -23.267 1.00 13.19 104 HIS A O 1
ATOM 835 N N . HIS A 1 105 ? -26.865 12.023 -22.794 1.00 16.24 105 HIS A N 1
ATOM 836 C CA . HIS A 1 105 ? -26.789 11.846 -21.342 1.00 17.87 105 HIS A CA 1
ATOM 837 C C . HIS A 1 105 ? -28.121 11.475 -20.679 1.00 22.07 105 HIS A C 1
ATOM 838 O O . HIS A 1 105 ? -28.132 11.038 -19.524 1.00 24.28 105 HIS A O 1
ATOM 845 N N . GLU A 1 106 ? -29.238 11.655 -21.382 1.00 21.53 106 GLU A N 1
ATOM 846 C CA . GLU A 1 106 ? -30.547 11.359 -20.811 1.00 22.50 106 GLU A CA 1
ATOM 847 C C . GLU A 1 106 ? -31.508 10.570 -21.731 1.00 20.93 106 GLU A C 1
ATOM 848 O O . GLU A 1 106 ? -32.145 9.594 -21.297 1.00 19.09 106 GLU A O 1
ATOM 854 N N . TYR A 1 107 ? -31.648 11.007 -22.984 1.00 16.58 107 TYR A N 1
ATOM 855 C CA . TYR A 1 107 ? -32.536 10.330 -23.919 1.00 18.58 107 TYR A CA 1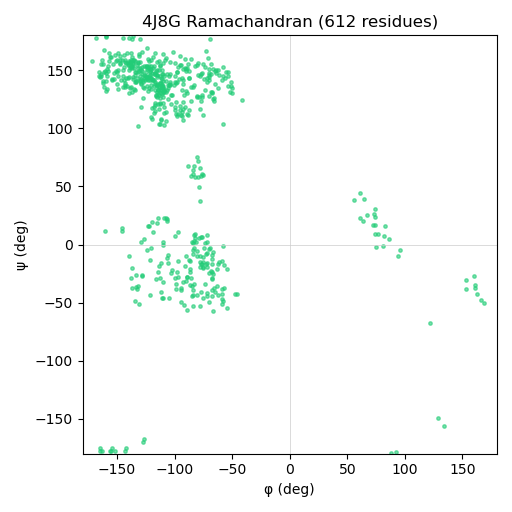
ATOM 856 C C . TYR A 1 107 ? -31.849 9.080 -24.471 1.00 15.49 107 TYR A C 1
ATOM 857 O O . TYR A 1 107 ? -30.625 9.030 -24.545 1.00 14.53 107 TYR A O 1
ATOM 866 N N . PRO A 1 108 ? -32.637 8.092 -24.934 1.00 14.02 108 PRO A N 1
ATOM 867 C CA . PRO A 1 108 ? -32.035 6.869 -25.491 1.00 14.65 108 PRO A CA 1
ATOM 868 C C . PRO A 1 108 ? -31.548 7.084 -26.934 1.00 14.03 108 PRO A C 1
ATOM 869 O O . PRO A 1 108 ? -31.974 6.358 -27.854 1.00 17.44 108 PRO A O 1
ATOM 873 N N . TRP A 1 109 ? -30.656 8.056 -27.118 1.00 10.40 109 TRP A N 1
ATOM 874 C CA . TRP A 1 109 ? -30.203 8.446 -28.458 1.00 9.91 109 TRP A CA 1
ATOM 875 C C . TRP A 1 109 ? -28.711 8.277 -28.628 1.00 10.56 109 TRP A C 1
ATOM 876 O O . TRP A 1 109 ? -27.948 8.412 -27.669 1.00 10.97 109 TRP A O 1
ATOM 887 N N . ILE A 1 110 ? -28.313 8.019 -29.870 1.00 8.67 110 ILE A N 1
ATOM 888 C CA . ILE A 1 110 ? -26.916 8.043 -30.285 1.00 6.88 110 ILE A CA 1
ATOM 889 C C . ILE A 1 110 ? -26.808 9.144 -31.341 1.00 8.30 110 ILE A C 1
ATOM 890 O O . ILE A 1 110 ? -27.728 9.339 -32.165 1.00 8.63 110 ILE A O 1
ATOM 895 N N . LEU A 1 111 ? -25.715 9.884 -31.308 1.00 8.97 111 LEU A N 1
ATOM 896 C CA . LEU A 1 111 ? -25.449 10.882 -32.338 1.00 10.49 111 LEU A CA 1
ATOM 897 C C . LEU A 1 111 ? -24.273 10.371 -33.165 1.00 10.45 111 LEU A C 1
ATOM 898 O O . LEU A 1 111 ? -23.292 9.902 -32.590 1.00 11.66 111 LEU A O 1
ATOM 903 N N . SER A 1 112 ? -24.326 10.477 -34.492 1.00 9.62 112 SER A N 1
ATOM 904 C CA . SER A 1 112 ? -23.143 10.162 -35.294 1.00 11.12 112 SER A CA 1
ATOM 905 C C . SER A 1 112 ? -22.990 11.204 -36.395 1.00 12.29 112 SER A C 1
ATOM 906 O O . SER A 1 112 ? -23.953 11.893 -36.737 1.00 14.31 112 SER A O 1
ATOM 909 N N . CYS A 1 113 ? -21.794 11.355 -36.938 1.00 9.96 113 CYS A N 1
ATOM 910 C CA . CYS A 1 113 ? -21.623 12.276 -38.046 1.00 9.86 113 CYS A CA 1
ATOM 911 C C . CYS A 1 113 ? -20.659 11.648 -39.009 1.00 9.68 113 CYS A C 1
ATOM 912 O O . CYS A 1 113 ? -19.974 10.672 -38.695 1.00 10.09 113 CYS A O 1
ATOM 915 N N . SER A 1 114 ? -20.611 12.189 -40.211 1.00 8.83 114 SER A N 1
ATOM 916 C CA . SER A 1 114 ? -20.008 11.417 -41.272 1.00 10.98 114 SER A CA 1
ATOM 917 C C . SER A 1 114 ? -19.499 12.256 -42.434 1.00 10.89 114 SER A C 1
ATOM 918 O O . SER A 1 114 ? -19.948 13.379 -42.658 1.00 10.50 114 SER A O 1
ATOM 921 N N . ASP A 1 115 ? -18.561 11.676 -43.173 1.00 10.73 115 ASP A N 1
ATOM 922 C CA . ASP A 1 115 ? -18.105 12.209 -44.448 1.00 11.07 115 ASP A CA 1
ATOM 923 C C . ASP A 1 115 ? -19.249 12.341 -45.470 1.00 13.27 115 ASP A C 1
ATOM 924 O O . ASP A 1 115 ? -19.087 13.017 -46.482 1.00 12.69 115 ASP A O 1
ATOM 929 N N . ASP A 1 116 ? -20.400 11.711 -45.212 1.00 13.97 116 ASP A N 1
ATOM 930 C CA . ASP A 1 116 ? -21.539 11.876 -46.135 1.00 12.83 116 ASP A CA 1
ATOM 931 C C . ASP A 1 116 ? -22.239 13.227 -45.986 1.00 12.52 116 ASP A C 1
ATOM 932 O O . ASP A 1 116 ? -23.279 13.469 -46.610 1.00 10.20 116 ASP A O 1
ATOM 937 N N . GLN A 1 117 ? -21.645 14.089 -45.165 1.00 12.46 117 GLN A N 1
ATOM 938 C CA . GLN A 1 117 ? -22.095 15.460 -44.914 1.00 11.88 117 GLN A CA 1
ATOM 939 C C . GLN A 1 117 ? -23.299 15.563 -43.990 1.00 10.21 117 GLN A C 1
ATOM 940 O O . GLN A 1 117 ? -23.846 16.650 -43.817 1.00 9.86 117 GLN A O 1
ATOM 946 N N . THR A 1 118 ? -23.693 14.449 -43.375 1.00 13.16 118 THR A N 1
ATOM 947 C CA . THR A 1 118 ? -24.806 14.469 -42.440 1.00 12.00 118 THR A CA 1
ATOM 948 C C . THR A 1 118 ? -24.383 14.177 -41.005 1.00 12.00 118 THR A C 1
ATOM 949 O O . THR A 1 118 ? -23.328 13.566 -40.770 1.00 10.45 118 THR A O 1
ATOM 953 N N . ILE A 1 119 ? -25.225 14.630 -40.073 1.00 10.69 119 ILE A N 1
ATOM 954 C CA . ILE A 1 119 ? -25.243 14.189 -38.677 1.00 9.62 119 ILE A CA 1
ATOM 955 C C . ILE A 1 119 ? -26.541 13.399 -38.536 1.00 13.19 119 ILE A C 1
ATOM 956 O O . ILE A 1 119 ? -27.596 13.809 -39.079 1.00 15.10 119 ILE A O 1
ATOM 961 N N . ARG A 1 120 ? -26.483 12.254 -37.858 1.00 12.70 120 ARG A N 1
ATOM 962 C CA . ARG A 1 120 ? -27.687 11.437 -37.659 1.00 13.10 120 ARG A CA 1
ATOM 963 C C . ARG A 1 120 ? -27.956 11.273 -36.187 1.00 13.21 120 ARG A C 1
ATOM 964 O O . ARG A 1 120 ? -27.025 11.204 -35.373 1.00 11.80 120 ARG A O 1
ATOM 972 N N . ILE A 1 121 ? -29.233 11.269 -35.826 1.00 11.83 121 ILE A N 1
ATOM 973 C CA . ILE A 1 121 ? -29.600 10.933 -34.467 1.00 12.04 121 ILE A CA 1
ATOM 974 C C . ILE A 1 121 ? -30.376 9.636 -34.551 1.00 12.96 121 ILE A C 1
ATOM 975 O O . ILE A 1 121 ? -31.250 9.489 -35.420 1.00 13.60 121 ILE A O 1
ATOM 980 N N . TRP A 1 122 ? -30.024 8.684 -33.682 1.00 12.10 122 TRP A N 1
ATOM 981 C CA . TRP A 1 122 ? -30.631 7.362 -33.664 1.00 12.67 122 TRP A CA 1
ATOM 982 C C . TRP A 1 122 ? -31.260 7.121 -32.305 1.00 14.84 122 TRP A C 1
ATOM 983 O O . TRP A 1 122 ? -30.747 7.598 -31.279 1.00 12.27 122 TRP A O 1
ATOM 994 N N . ASN A 1 123 ? -32.339 6.338 -32.288 1.00 14.49 123 ASN A N 1
ATOM 995 C CA . ASN A 1 123 ? -32.913 5.905 -31.027 1.00 14.35 123 ASN A CA 1
ATOM 996 C C . ASN A 1 123 ? -32.464 4.448 -30.860 1.00 14.30 123 ASN A C 1
ATOM 997 O O . ASN A 1 123 ? -32.758 3.586 -31.705 1.00 15.49 123 ASN A O 1
ATOM 1002 N N . TRP A 1 124 ? -31.746 4.167 -29.779 1.00 11.84 124 TRP A N 1
ATOM 1003 C CA . TRP A 1 124 ? -31.172 2.829 -29.616 1.00 14.37 124 TRP A CA 1
ATOM 1004 C C . TRP A 1 124 ? -32.130 1.823 -29.029 1.00 14.24 124 TRP A C 1
ATOM 1005 O O . TRP A 1 124 ? -31.773 0.663 -28.935 1.00 16.21 124 TRP A O 1
ATOM 1016 N N . GLN A 1 125 ? -33.336 2.247 -28.642 1.00 15.77 125 GLN A N 1
ATOM 1017 C CA . GLN A 1 125 ? -34.404 1.298 -28.311 1.00 16.29 125 GLN A CA 1
ATOM 1018 C C . GLN A 1 125 ? -35.152 0.823 -29.557 1.00 19.69 125 GLN A C 1
ATOM 1019 O O . GLN A 1 125 ? -35.278 -0.382 -29.799 1.00 21.85 125 GLN A O 1
ATOM 1025 N N . SER A 1 126 ? -35.630 1.763 -30.369 1.00 18.59 126 SER A N 1
ATOM 1026 C CA . SER A 1 126 ? -36.309 1.386 -31.610 1.00 21.59 126 SER A CA 1
ATOM 1027 C C . SER A 1 126 ? -35.366 0.941 -32.729 1.00 21.60 126 SER A C 1
ATOM 1028 O O . SER A 1 126 ? -35.815 0.333 -33.711 1.00 21.58 126 SER A O 1
ATOM 1031 N N . ARG A 1 127 ? -34.070 1.257 -32.590 1.00 19.58 127 ARG A N 1
ATOM 1032 C CA . ARG A 1 127 ? -33.042 0.908 -33.568 1.00 16.45 127 ARG A CA 1
ATOM 1033 C C . ARG A 1 127 ? -33.251 1.603 -34.916 1.00 17.16 127 ARG A C 1
ATOM 1034 O O . ARG A 1 127 ? -33.038 1.003 -35.997 1.00 15.81 127 ARG A O 1
ATOM 1042 N N . ASN A 1 128 ? -33.666 2.863 -34.847 1.00 14.51 128 ASN A N 1
ATOM 1043 C CA . ASN A 1 128 ? -34.053 3.595 -36.045 1.00 16.38 128 ASN A CA 1
ATOM 1044 C C . ASN A 1 128 ? -33.366 4.936 -36.031 1.00 15.65 128 ASN A C 1
ATOM 1045 O O . ASN A 1 128 ? -33.082 5.493 -34.975 1.00 15.74 128 ASN A O 1
ATOM 1047 N N . CYS A 1 129 ? -33.119 5.463 -37.212 1.00 13.01 129 CYS A N 1
ATOM 1048 C CA . CYS A 1 129 ? -32.696 6.846 -37.325 1.00 13.42 129 CYS A CA 1
ATOM 1049 C C . CYS A 1 129 ? -33.907 7.753 -37.121 1.00 17.56 129 CYS A C 1
ATOM 1050 O O . CYS A 1 129 ? -34.925 7.582 -37.796 1.00 18.31 129 CYS A O 1
ATOM 1053 N N . ILE A 1 130 ? -33.824 8.712 -36.198 1.00 15.97 130 ILE A N 1
ATOM 1054 C CA . ILE A 1 130 ? -34.984 9.576 -35.948 1.00 16.50 130 ILE A CA 1
ATOM 1055 C C . ILE A 1 130 ? -34.827 10.994 -36.523 1.00 18.01 130 ILE A C 1
ATOM 1056 O O . ILE A 1 130 ? -35.783 11.786 -36.529 1.00 14.13 130 ILE A O 1
ATOM 1061 N N . ALA A 1 131 ? -33.623 11.316 -36.995 1.00 15.20 131 ALA A N 1
ATOM 1062 C CA . ALA A 1 131 ? -33.369 12.631 -37.610 1.00 17.04 131 ALA A CA 1
ATOM 1063 C C . ALA A 1 131 ? -32.094 12.615 -38.440 1.00 14.72 131 ALA A C 1
ATOM 1064 O O . ALA A 1 131 ? -31.078 12.023 -38.018 1.00 12.26 131 ALA A O 1
ATOM 1066 N N . ILE A 1 132 ? -32.130 13.259 -39.608 1.00 14.11 132 ILE A N 1
ATOM 1067 C CA . ILE A 1 132 ? -30.929 13.464 -40.400 1.00 15.56 132 ILE A CA 1
ATOM 1068 C C . ILE A 1 132 ? -30.734 14.962 -40.540 1.00 15.43 132 ILE A C 1
ATOM 1069 O O . ILE A 1 132 ? -31.587 15.660 -41.120 1.00 14.55 132 ILE A O 1
ATOM 1074 N N . LEU A 1 133 ? -29.614 15.452 -40.011 1.00 11.97 133 LEU A N 1
ATOM 1075 C CA . LEU A 1 133 ? -29.324 16.871 -39.958 1.00 13.56 133 LEU A CA 1
ATOM 1076 C C . LEU A 1 133 ? -28.447 17.194 -41.134 1.00 13.83 133 LEU A C 1
ATOM 1077 O O . LEU A 1 133 ? -27.285 16.768 -41.189 1.00 12.24 133 LEU A O 1
ATOM 1082 N N . THR A 1 134 ? -28.984 17.967 -42.073 1.00 14.92 134 THR A N 1
ATOM 1083 C CA . THR A 1 134 ? -28.268 18.260 -43.298 1.00 12.26 134 THR A CA 1
ATOM 1084 C C . THR A 1 134 ? -28.029 19.749 -43.395 1.00 13.18 134 THR A C 1
ATOM 1085 O O . THR A 1 134 ? -28.816 20.557 -42.860 1.00 13.20 134 THR A O 1
ATOM 1089 N N . GLY A 1 135 ? -26.971 20.118 -44.108 1.00 12.56 135 GLY A N 1
ATOM 1090 C CA . GLY A 1 135 ? -26.696 21.521 -44.357 1.00 13.52 135 GLY A CA 1
ATOM 1091 C C . GLY A 1 135 ? -25.227 21.784 -44.586 1.00 14.55 135 GLY A C 1
ATOM 1092 O O . GLY A 1 135 ? -24.875 22.723 -45.310 1.00 14.79 135 GLY A O 1
ATOM 1093 N N . HIS A 1 136 ? -24.359 20.983 -43.964 1.00 14.20 136 HIS A N 1
ATOM 1094 C CA . HIS A 1 136 ? -22.906 21.100 -44.189 1.00 12.61 136 HIS A CA 1
ATOM 1095 C C . HIS A 1 136 ? -22.598 20.757 -45.650 1.00 14.83 136 HIS A C 1
ATOM 1096 O O . HIS A 1 136 ? -23.297 19.947 -46.262 1.00 14.58 136 HIS A O 1
ATOM 1103 N N . SER A 1 137 ? -21.580 21.398 -46.229 1.00 13.58 137 SER A N 1
ATOM 1104 C CA . SER A 1 137 ? -21.251 21.150 -47.618 1.00 13.88 137 SER A CA 1
ATOM 1105 C C . SER A 1 137 ? -19.968 20.328 -47.811 1.00 13.15 137 SER A C 1
ATOM 1106 O O . SER A 1 137 ? -19.371 20.332 -48.905 1.00 13.74 137 SER A O 1
ATOM 1109 N N . HIS A 1 138 ? -19.547 19.605 -46.765 1.00 10.00 138 HIS A N 1
ATOM 1110 C CA . HIS A 1 138 ? -18.340 18.791 -46.833 1.00 9.73 138 HIS A CA 1
ATOM 1111 C C . HIS A 1 138 ? -18.454 17.886 -45.633 1.00 11.75 138 HIS A C 1
ATOM 1112 O O . HIS A 1 138 ? -19.475 17.945 -44.942 1.00 10.00 138 HIS A O 1
ATOM 1119 N N . TYR A 1 139 ? -17.438 17.068 -45.361 1.00 10.85 139 TYR A N 1
ATOM 1120 C CA . TYR A 1 139 ? -17.492 16.072 -44.295 1.00 9.98 139 TYR A CA 1
ATOM 1121 C C . TYR A 1 139 ? -17.801 16.736 -42.992 1.00 10.32 139 TYR A C 1
ATOM 1122 O O . TYR A 1 139 ? -17.287 17.826 -42.702 1.00 12.04 139 TYR A O 1
ATOM 1131 N N . VAL A 1 140 ? -18.575 16.059 -42.167 1.00 6.64 140 VAL A N 1
ATOM 1132 C CA . VAL A 1 140 ? -18.795 16.570 -40.818 1.00 7.63 140 VAL A CA 1
ATOM 1133 C C . VAL A 1 140 ? -17.841 15.793 -39.938 1.00 12.71 140 VAL A C 1
ATOM 1134 O O . VAL A 1 140 ? -18.008 14.564 -39.775 1.00 13.06 140 VAL A O 1
ATOM 1138 N N . MET A 1 141 ? -16.832 16.494 -39.402 1.00 9.15 141 MET A N 1
ATOM 1139 C CA . MET A 1 141 ? -15.735 15.837 -38.703 1.00 8.39 141 MET A CA 1
ATOM 1140 C C . MET A 1 141 ? -16.022 15.606 -37.221 1.00 12.20 141 MET A C 1
ATOM 1141 O O . MET A 1 141 ? -15.300 14.845 -36.551 1.00 12.87 141 MET A O 1
ATOM 1146 N N . CYS A 1 142 ? -17.070 16.248 -36.707 1.00 9.42 142 CYS A N 1
ATOM 1147 C CA . CYS A 1 142 ? -17.370 16.157 -35.282 1.00 11.15 142 CYS A CA 1
ATOM 1148 C C . CYS A 1 142 ? -18.764 16.664 -35.040 1.00 12.05 142 CYS A C 1
ATOM 1149 O O . CYS A 1 142 ? -19.233 17.553 -35.768 1.00 10.57 142 CYS A O 1
ATOM 1152 N N . ALA A 1 143 ? -19.423 16.093 -34.028 1.00 11.36 143 ALA A N 1
ATOM 1153 C CA . ALA A 1 143 ? -20.708 16.577 -33.526 1.00 10.23 143 ALA A CA 1
ATOM 1154 C C . ALA A 1 143 ? -20.783 16.209 -32.055 1.00 10.12 143 ALA A C 1
ATOM 1155 O O . ALA A 1 143 ? -20.211 15.205 -31.650 1.00 11.51 143 ALA A O 1
ATOM 1157 N N . ALA A 1 144 ? -21.481 17.014 -31.260 1.00 10.90 144 ALA A N 1
ATOM 1158 C CA . ALA A 1 144 ? -21.616 16.726 -29.837 1.00 12.50 144 ALA A CA 1
ATOM 1159 C C . ALA A 1 144 ? -22.944 17.244 -29.347 1.00 10.63 144 ALA A C 1
ATOM 1160 O O . ALA A 1 144 ? -23.417 18.298 -29.799 1.00 10.78 144 ALA A O 1
ATOM 1162 N N . PHE A 1 145 ? -23.545 16.528 -28.402 1.00 11.04 145 PHE A N 1
ATOM 1163 C CA . PHE A 1 145 ? -24.775 17.008 -27.723 1.00 11.94 145 PHE A CA 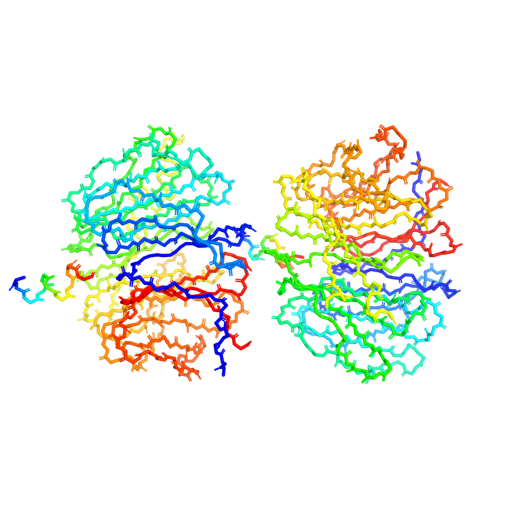1
ATOM 1164 C C . PHE A 1 145 ? -24.399 18.062 -26.693 1.00 14.63 145 PHE A C 1
ATOM 1165 O O . PHE A 1 145 ? -23.344 17.973 -26.081 1.00 12.85 145 PHE A O 1
ATOM 1173 N N . HIS A 1 146 ? -25.264 19.044 -26.475 1.00 12.97 146 HIS A N 1
ATOM 1174 C CA . HIS A 1 146 ? -25.054 20.018 -25.403 1.00 14.80 146 HIS A CA 1
ATOM 1175 C C . HIS A 1 146 ? -25.266 19.299 -24.064 1.00 14.99 146 HIS A C 1
ATOM 1176 O O . HIS A 1 146 ? -26.079 18.388 -23.995 1.00 14.59 146 HIS A O 1
ATOM 1183 N N . PRO A 1 147 ? -24.520 19.668 -23.007 1.00 15.12 147 PRO A N 1
ATOM 1184 C CA . PRO A 1 147 ? -24.678 18.903 -21.761 1.00 17.17 147 PRO A CA 1
ATOM 1185 C C . PRO A 1 147 ? -26.032 19.056 -21.066 1.00 17.01 147 PRO A C 1
ATOM 1186 O O . PRO A 1 147 ? -26.307 18.229 -20.190 1.00 17.75 147 PRO A O 1
ATOM 1190 N N . SER A 1 148 ? -26.828 20.073 -21.396 1.00 19.57 148 SER A N 1
ATOM 1191 C CA . SER A 1 148 ? -28.137 20.243 -20.739 1.00 23.96 148 SER A CA 1
ATOM 1192 C C . SER A 1 148 ? -29.272 20.609 -21.691 1.00 28.06 148 SER A C 1
ATOM 1193 O O . SER A 1 148 ? -30.398 20.130 -21.527 1.00 33.16 148 SER A O 1
ATOM 1196 N N . GLU A 1 149 ? -28.975 21.436 -22.693 1.00 24.47 149 GLU A N 1
ATOM 1197 C CA . GLU A 1 149 ? -30.000 21.933 -23.625 1.00 21.94 149 GLU A CA 1
ATOM 1198 C C . GLU A 1 149 ? -30.178 21.048 -24.863 1.00 19.93 149 GLU A C 1
ATOM 1199 O O . GLU A 1 149 ? -29.269 20.286 -25.227 1.00 17.03 149 GLU A O 1
ATOM 1205 N N . ASP A 1 150 ? -31.335 21.173 -25.522 1.00 20.13 150 ASP A N 1
ATOM 1206 C CA . ASP A 1 150 ? -31.592 20.453 -26.767 1.00 18.88 150 ASP A CA 1
ATOM 1207 C C . ASP A 1 150 ? -30.885 21.124 -27.958 1.00 16.69 150 ASP A C 1
ATOM 1208 O O . ASP A 1 150 ? -31.520 21.656 -28.896 1.00 14.88 150 ASP A O 1
ATOM 1213 N N . LEU A 1 151 ? -29.563 21.086 -27.914 1.00 14.46 151 LEU A N 1
ATOM 1214 C CA . LEU A 1 151 ? -28.727 21.642 -28.968 1.00 15.47 151 LEU A CA 1
ATOM 1215 C C . LEU A 1 151 ? -27.668 20.620 -29.341 1.00 14.73 151 LEU A C 1
ATOM 1216 O O . LEU A 1 151 ? -27.323 19.750 -28.534 1.00 14.77 151 LEU A O 1
ATOM 1221 N N . ILE A 1 152 ? -27.140 20.742 -30.559 1.00 13.35 152 ILE A N 1
ATOM 1222 C CA . ILE A 1 152 ? -26.005 19.969 -30.999 1.00 13.43 152 ILE A CA 1
ATOM 1223 C C . ILE A 1 152 ? -25.032 20.982 -31.623 1.00 13.54 152 ILE A C 1
ATOM 1224 O O . ILE A 1 152 ? -25.461 22.028 -32.172 1.00 10.57 152 ILE A O 1
ATOM 1229 N N . VAL A 1 153 ? -23.740 20.711 -31.510 1.00 10.18 153 VAL A N 1
ATOM 1230 C CA . VAL A 1 153 ? -22.743 21.507 -32.254 1.00 12.38 153 VAL A CA 1
ATOM 1231 C C . VAL A 1 153 ? -21.965 20.591 -33.182 1.00 13.54 153 VAL A C 1
ATOM 1232 O O . VAL A 1 153 ? -21.664 19.454 -32.811 1.00 12.48 153 VAL A O 1
ATOM 1236 N N . SER A 1 154 ? -21.646 21.073 -34.386 1.00 11.99 154 SER A N 1
ATOM 1237 C CA . SER A 1 154 ? -20.913 20.276 -35.353 1.00 10.81 154 SER A CA 1
ATOM 1238 C C . SER A 1 154 ? -19.821 21.100 -36.023 1.00 11.77 154 SER A C 1
ATOM 1239 O O . SER A 1 154 ? -19.878 22.322 -35.990 1.00 12.43 154 SER A O 1
ATOM 1242 N N . ALA A 1 155 ? -18.821 20.410 -36.585 1.00 11.13 155 ALA A N 1
ATOM 1243 C CA . ALA A 1 155 ? -17.674 21.027 -37.234 1.00 11.75 155 ALA A CA 1
ATOM 1244 C C . ALA A 1 155 ? -17.434 20.301 -38.558 1.00 13.51 155 ALA A C 1
ATOM 1245 O O . ALA A 1 155 ? -17.538 19.066 -38.644 1.00 13.57 155 ALA A O 1
ATOM 1247 N N . SER A 1 156 ? -17.100 21.057 -39.586 1.00 13.24 156 SER A N 1
ATOM 1248 C CA . SER A 1 156 ? -16.994 20.476 -40.922 1.00 9.93 156 SER A CA 1
ATOM 1249 C C . SER A 1 156 ? -15.824 21.055 -41.682 1.00 8.75 156 SER A C 1
ATOM 1250 O O . SER A 1 156 ? -15.404 22.201 -41.425 1.00 13.08 156 SER A O 1
ATOM 1253 N N . LEU A 1 157 ? -15.336 20.292 -42.655 1.00 13.66 157 LEU A N 1
ATOM 1254 C CA . LEU A 1 157 ? -14.322 20.766 -43.568 1.00 14.02 157 LEU A CA 1
ATOM 1255 C C . LEU A 1 157 ? -14.875 21.842 -44.508 1.00 14.06 157 LEU A C 1
ATOM 1256 O O . LEU A 1 157 ? -14.121 22.420 -45.282 1.00 13.15 157 LEU A O 1
ATOM 1261 N N . ASP A 1 158 ? -16.171 22.152 -44.409 1.00 15.91 158 ASP A N 1
ATOM 1262 C CA . ASP A 1 158 ? -16.714 23.283 -45.174 1.00 15.28 158 ASP A CA 1
ATOM 1263 C C . ASP A 1 158 ? -16.377 24.613 -44.477 1.00 15.58 158 ASP A C 1
ATOM 1264 O O . ASP A 1 158 ? -16.858 25.674 -44.872 1.00 12.16 158 ASP A O 1
ATOM 1269 N N . GLN A 1 159 ? -15.575 24.517 -43.412 1.00 15.08 159 GLN A N 1
ATOM 1270 C CA . GLN A 1 159 ? -14.999 25.659 -42.682 1.00 15.27 159 GLN A CA 1
ATOM 1271 C C . GLN A 1 159 ? -15.966 26.280 -41.663 1.00 15.80 159 GLN A C 1
ATOM 1272 O O . GLN A 1 159 ? -15.669 27.327 -41.079 1.00 17.93 159 GLN A O 1
ATOM 1278 N N . THR A 1 160 ? -17.113 25.639 -41.446 1.00 14.49 160 THR A N 1
ATOM 1279 C CA . THR A 1 160 ? -18.095 26.169 -40.502 1.00 15.67 160 THR A CA 1
ATOM 1280 C C . THR A 1 160 ? -18.269 25.286 -39.272 1.00 14.56 160 THR A C 1
ATOM 1281 O O . THR A 1 160 ? -18.027 24.070 -39.316 1.00 13.07 160 THR A O 1
ATOM 1285 N N . VAL A 1 161 ? -18.674 25.935 -38.179 1.00 11.94 161 VAL A N 1
ATOM 1286 C CA . VAL A 1 161 ? -19.186 25.275 -36.999 1.00 11.56 161 VAL A CA 1
ATOM 1287 C C . VAL A 1 161 ? -20.666 25.657 -36.993 1.00 13.98 161 VAL A C 1
ATOM 1288 O O . VAL A 1 161 ? -21.018 26.811 -37.264 1.00 15.57 161 VAL A O 1
ATOM 1292 N N . ARG A 1 162 ? -21.540 24.686 -36.746 1.00 10.60 162 ARG A N 1
ATOM 1293 C CA . ARG A 1 162 ? -22.958 24.973 -36.722 1.00 13.54 162 ARG A CA 1
ATOM 1294 C C . ARG A 1 162 ? -23.554 24.498 -35.420 1.00 10.68 162 ARG A C 1
ATOM 1295 O O . ARG A 1 162 ? -23.137 23.481 -34.882 1.00 10.54 162 ARG A O 1
ATOM 1303 N N . VAL A 1 163 ? -24.539 25.236 -34.924 1.00 12.65 163 VAL A N 1
ATOM 1304 C CA . VAL A 1 163 ? -25.244 24.856 -33.710 1.00 15.50 163 VAL A CA 1
ATOM 1305 C C . VAL A 1 163 ? -26.661 24.585 -34.161 1.00 15.20 163 VAL A C 1
ATOM 1306 O O . VAL A 1 163 ? -27.209 25.388 -34.925 1.00 10.99 163 VAL A O 1
ATOM 1310 N N . TRP A 1 164 ? -27.207 23.438 -33.742 1.00 11.88 164 TRP A N 1
ATOM 1311 C CA . TRP A 1 164 ? -28.464 22.918 -34.248 1.00 12.92 164 TRP A CA 1
ATOM 1312 C C . TRP A 1 164 ? -29.450 22.913 -33.090 1.00 16.16 164 TRP A C 1
ATOM 1313 O O . TRP A 1 164 ? -29.079 22.563 -31.960 1.00 18.54 164 TRP A O 1
ATOM 1324 N N . ASP A 1 165 ? -30.696 23.314 -33.366 1.00 16.15 165 ASP A N 1
ATOM 1325 C CA . ASP A 1 165 ? -31.781 23.235 -32.383 1.00 15.12 165 ASP A CA 1
ATOM 1326 C C . ASP A 1 165 ? -32.556 21.934 -32.580 1.00 16.15 165 ASP A C 1
ATOM 1327 O O . ASP A 1 165 ? -33.244 21.754 -33.589 1.00 17.43 165 ASP A O 1
ATOM 1332 N N . ILE A 1 166 ? -32.451 21.018 -31.619 1.00 17.63 166 ILE A N 1
ATOM 1333 C CA . ILE A 1 166 ? -33.223 19.764 -31.702 1.00 18.21 166 ILE A CA 1
ATOM 1334 C C . ILE A 1 166 ? -34.389 19.663 -30.715 1.00 18.41 166 ILE A C 1
ATOM 1335 O O . ILE A 1 166 ? -34.869 18.551 -30.408 1.00 18.28 166 ILE A O 1
ATOM 1340 N N . SER A 1 167 ? -34.878 20.805 -30.241 1.00 18.46 167 SER A N 1
ATOM 1341 C CA . SER A 1 167 ? -36.026 20.784 -29.326 1.00 20.30 167 SER A CA 1
ATOM 1342 C C . SER A 1 167 ? -37.273 20.221 -29.985 1.00 21.15 167 SER A C 1
ATOM 1343 O O . SER A 1 167 ? -38.053 19.529 -29.328 1.00 20.75 167 SER A O 1
ATOM 1346 N N . GLY A 1 168 ? -37.462 20.496 -31.277 1.00 19.79 168 GLY A N 1
ATOM 1347 C CA . GLY A 1 168 ? -38.602 19.939 -31.997 1.00 22.28 168 GLY A CA 1
ATOM 1348 C C . GLY A 1 168 ? -38.593 18.416 -31.971 1.00 25.32 168 GLY A C 1
ATOM 1349 O O . GLY A 1 168 ? -39.627 17.766 -31.764 1.00 24.94 168 GLY A O 1
ATOM 1350 N N . LEU A 1 169 ? -37.408 17.841 -32.163 1.00 27.81 169 LEU A N 1
ATOM 1351 C CA . LEU A 1 169 ? -37.217 16.393 -32.114 1.00 28.62 169 LEU A CA 1
ATOM 1352 C C . LEU A 1 169 ? -37.642 15.847 -30.765 1.00 31.52 169 LEU A C 1
ATOM 1353 O O . LEU A 1 169 ? -38.421 14.893 -30.677 1.00 32.60 169 LEU A O 1
ATOM 1358 N N . ARG A 1 170 ? -37.115 16.466 -29.711 1.00 33.48 170 ARG A N 1
ATOM 1359 C CA . ARG A 1 170 ? -37.191 15.904 -28.364 1.00 33.84 170 ARG A CA 1
ATOM 1360 C C . ARG A 1 170 ? -38.624 15.663 -27.897 1.00 35.48 170 ARG A C 1
ATOM 1361 O O . ARG A 1 170 ? -38.922 14.580 -27.398 1.00 37.23 170 ARG A O 1
ATOM 1363 N N . ALA A 1 200 ? -39.789 20.647 -39.079 1.00 52.30 200 ALA A N 1
ATOM 1364 C CA . ALA A 1 200 ? -38.415 21.070 -38.825 1.00 51.44 200 ALA A CA 1
ATOM 1365 C C . ALA A 1 200 ? -38.289 21.929 -37.535 1.00 44.25 200 ALA A C 1
ATOM 1366 O O . ALA A 1 200 ? -38.721 23.094 -37.572 1.00 45.23 200 ALA A O 1
ATOM 1368 N N . ASP A 1 201 ? -37.783 21.435 -36.378 1.00 41.39 201 ASP A N 1
ATOM 1369 C CA . ASP A 1 201 ? -37.582 20.036 -35.838 1.00 38.86 201 ASP A CA 1
ATOM 1370 C C . ASP A 1 201 ? -36.146 19.614 -35.444 1.00 35.00 201 ASP A C 1
ATOM 1371 O O . ASP A 1 201 ? -35.864 19.367 -34.250 1.00 30.38 201 ASP A O 1
ATOM 1373 N N . ALA A 1 202 ? -35.257 19.490 -36.427 1.00 33.51 202 ALA A N 1
ATOM 1374 C CA . ALA A 1 202 ? -33.819 19.568 -36.163 1.00 23.50 202 ALA A CA 1
ATOM 1375 C C . ALA A 1 202 ? -33.263 20.530 -37.203 1.00 25.54 202 ALA A C 1
ATOM 1376 O O . ALA A 1 202 ? -33.103 20.162 -38.382 1.00 31.38 202 ALA A O 1
ATOM 1378 N N . ILE A 1 203 ? -33.012 21.764 -36.781 1.00 27.56 203 ILE A N 1
ATOM 1379 C CA . ILE A 1 203 ? -32.713 22.843 -37.713 1.00 25.66 203 ILE A CA 1
ATOM 1380 C C . ILE A 1 203 ? -31.466 23.564 -37.234 1.00 22.19 203 ILE A C 1
ATOM 1381 O O . ILE A 1 203 ? -31.237 23.678 -36.026 1.00 19.66 203 ILE A O 1
ATOM 1383 N N . VAL A 1 204 ? -30.685 24.104 -38.164 1.00 18.59 204 VAL A N 1
ATOM 1384 C CA . VAL A 1 204 ? -29.548 24.912 -37.747 1.00 15.32 204 VAL A CA 1
ATOM 1385 C C . VAL A 1 204 ? -30.006 26.207 -37.093 1.00 17.42 204 VAL A C 1
ATOM 1386 O O . VAL A 1 204 ? -30.855 26.940 -37.637 1.00 18.13 204 VAL A O 1
ATOM 1390 N N . LYS A 1 205 ? -29.442 26.488 -35.924 1.00 17.10 205 LYS A N 1
ATOM 1391 C CA . LYS A 1 205 ? -29.704 27.734 -35.236 1.00 16.18 205 LYS A CA 1
ATOM 1392 C C . LYS A 1 205 ? -28.671 28.791 -35.635 1.00 18.79 205 LYS A C 1
ATOM 1393 O O . LYS A 1 205 ? -29.053 29.894 -36.064 1.00 19.73 205 LYS A O 1
ATOM 1399 N N . PHE A 1 206 ? -27.373 28.450 -35.531 1.00 15.04 206 PHE A N 1
ATOM 1400 C CA . PHE A 1 206 ? -26.300 29.396 -35.890 1.00 17.90 206 PHE A CA 1
ATOM 1401 C C . PHE A 1 206 ? -25.282 28.757 -36.844 1.00 17.67 206 PHE A C 1
ATOM 1402 O O . PHE A 1 206 ? -24.899 27.589 -36.680 1.00 16.22 206 PHE A O 1
ATOM 1410 N N . VAL A 1 207 ? -24.845 29.517 -37.839 1.00 17.89 207 VAL A N 1
ATOM 1411 C CA . VAL A 1 207 ? -23.745 29.075 -38.682 1.00 18.26 207 VAL A CA 1
ATOM 1412 C C . VAL A 1 207 ? -22.572 29.949 -38.313 1.00 21.05 207 VAL A C 1
ATOM 1413 O O . VAL A 1 207 ? -22.602 31.165 -38.541 1.00 24.98 207 VAL A O 1
ATOM 1417 N N . LEU A 1 208 ? -21.550 29.343 -37.710 1.00 19.41 208 LEU A N 1
ATOM 1418 C CA . LEU A 1 208 ? -20.421 30.106 -37.198 1.00 19.84 208 LEU A CA 1
ATOM 1419 C C . LEU A 1 208 ? -19.273 30.095 -38.187 1.00 20.46 208 LEU A C 1
ATOM 1420 O O . LEU A 1 208 ? -18.646 29.052 -38.414 1.00 19.07 208 LEU A O 1
ATOM 1425 N N . GLU A 1 209 ? -19.002 31.252 -38.788 1.00 23.91 209 GLU A N 1
ATOM 1426 C CA . GLU A 1 209 ? -17.914 31.384 -39.744 1.00 26.56 209 GLU A CA 1
ATOM 1427 C C . GLU A 1 209 ? -16.773 32.090 -39.055 1.00 25.72 209 GLU A C 1
ATOM 1428 O O . GLU A 1 209 ? -16.992 32.946 -38.192 1.00 27.71 209 GLU A O 1
ATOM 1434 N N . GLY A 1 210 ? -15.551 31.739 -39.422 1.00 24.44 210 GLY A N 1
ATOM 1435 C CA . GLY A 1 210 ? -14.403 32.268 -38.720 1.00 25.01 210 GLY A CA 1
ATOM 1436 C C . GLY A 1 210 ? -13.150 31.532 -39.125 1.00 23.18 210 GLY A C 1
ATOM 1437 O O . GLY A 1 210 ? -12.132 32.152 -39.465 1.00 25.15 210 GLY A O 1
ATOM 1438 N N . HIS A 1 211 ? -13.202 30.203 -39.080 1.00 17.00 211 HIS A N 1
ATOM 1439 C CA . HIS A 1 211 ? -12.047 29.417 -39.501 1.00 17.56 211 HIS A CA 1
ATOM 1440 C C . HIS A 1 211 ? -11.854 29.672 -41.009 1.00 19.24 211 HIS A C 1
ATOM 1441 O O . HIS A 1 211 ? -12.831 29.726 -41.762 1.00 17.94 211 HIS A O 1
ATOM 1448 N N . ASP A 1 212 ? -10.614 29.841 -41.460 1.00 19.12 212 ASP A N 1
ATOM 1449 C CA . ASP A 1 212 ? -10.399 30.026 -42.888 1.00 20.37 212 ASP A CA 1
ATOM 1450 C C . ASP A 1 212 ? -9.961 28.703 -43.517 1.00 19.06 212 ASP A C 1
ATOM 1451 O O . ASP A 1 212 ? -9.577 28.648 -44.681 1.00 18.38 212 ASP A O 1
ATOM 1453 N N . ARG A 1 213 ? -9.991 27.626 -42.734 1.00 17.68 213 ARG A N 1
ATOM 1454 C CA . ARG A 1 213 ? -9.774 26.284 -43.290 1.00 16.14 213 ARG A CA 1
ATOM 1455 C C . ARG A 1 213 ? -10.812 25.360 -42.650 1.00 14.87 213 ARG A C 1
ATOM 1456 O O . ARG A 1 213 ? -11.604 25.805 -41.802 1.00 15.71 213 ARG A O 1
ATOM 1464 N N . GLY A 1 214 ? -10.831 24.095 -43.069 1.00 13.29 214 GLY A N 1
ATOM 1465 C CA . GLY A 1 214 ? -11.739 23.102 -42.499 1.00 13.71 214 GLY A CA 1
ATOM 1466 C C . GLY A 1 214 ? -11.633 22.967 -40.990 1.00 16.83 214 GLY A C 1
ATOM 1467 O O . GLY A 1 214 ? -10.557 23.162 -40.420 1.00 16.17 214 GLY A O 1
ATOM 1468 N N . VAL A 1 215 ? -12.750 22.637 -40.344 1.00 14.65 215 VAL A N 1
ATOM 1469 C CA . VAL A 1 215 ? -12.771 22.472 -38.887 1.00 16.63 215 VAL A CA 1
ATOM 1470 C C . VAL A 1 215 ? -12.844 20.981 -38.542 1.00 15.18 215 VAL A C 1
ATOM 1471 O O . VAL A 1 215 ? -13.646 20.248 -39.128 1.00 11.13 215 VAL A O 1
ATOM 1475 N N . ASN A 1 216 ? -12.019 20.546 -37.589 1.00 11.22 216 ASN A N 1
ATOM 1476 C CA . ASN A 1 216 ? -11.864 19.136 -37.291 1.00 10.91 216 ASN A CA 1
ATOM 1477 C C . ASN A 1 216 ? -12.605 18.727 -36.057 1.00 13.23 216 ASN A C 1
ATOM 1478 O O . ASN A 1 216 ? -12.902 17.548 -35.902 1.00 12.41 216 ASN A O 1
ATOM 1483 N N . TRP A 1 217 ? -12.900 19.678 -35.173 1.00 12.02 217 TRP A N 1
ATOM 1484 C CA . TRP A 1 217 ? -13.468 19.305 -33.867 1.00 12.55 217 TRP A CA 1
ATOM 1485 C C . TRP A 1 217 ? -14.205 20.470 -33.261 1.00 13.31 217 TRP A C 1
ATOM 1486 O O . TRP A 1 217 ? -13.874 21.640 -33.537 1.00 15.97 217 TRP A O 1
ATOM 1497 N N . CYS A 1 218 ? -15.174 20.158 -32.411 1.00 12.60 218 CYS A N 1
ATOM 1498 C CA . CYS A 1 218 ? -15.942 21.164 -31.701 1.00 14.14 218 CYS A CA 1
ATOM 1499 C C . CYS A 1 218 ? -16.387 20.586 -30.351 1.00 15.38 218 CYS A C 1
ATOM 1500 O O . CYS A 1 218 ? -16.603 19.364 -30.210 1.00 13.55 218 CYS A O 1
ATOM 1503 N N . ALA A 1 219 ? -16.501 21.436 -29.338 1.00 11.80 219 ALA A N 1
ATOM 1504 C CA . ALA A 1 219 ? -16.858 20.912 -28.031 1.00 13.28 219 ALA A CA 1
ATOM 1505 C C . ALA A 1 219 ? -17.575 21.985 -27.254 1.00 14.73 219 ALA A C 1
ATOM 1506 O O . ALA A 1 219 ? -17.302 23.177 -27.459 1.00 12.39 219 ALA A O 1
ATOM 1508 N N . PHE A 1 220 ? -18.514 21.569 -26.403 1.00 17.04 220 PHE A N 1
ATOM 1509 C CA . PHE A 1 220 ? -19.193 22.458 -25.462 1.00 16.95 220 PHE A CA 1
ATOM 1510 C C . PHE A 1 220 ? -18.472 22.471 -24.118 1.00 16.68 220 PHE A C 1
ATOM 1511 O O . PHE A 1 220 ? -17.871 21.488 -23.733 1.00 19.05 220 PHE A O 1
ATOM 1519 N N . HIS A 1 221 ? -18.562 23.582 -23.403 1.00 16.45 221 HIS A N 1
ATOM 1520 C CA . HIS A 1 221 ? -18.097 23.675 -22.019 1.00 15.36 221 HIS A CA 1
ATOM 1521 C C . HIS A 1 221 ? -19.159 22.966 -21.171 1.00 15.16 221 HIS A C 1
ATOM 1522 O O . HIS A 1 221 ? -20.332 22.992 -21.532 1.00 13.35 221 HIS A O 1
ATOM 1529 N N . PRO A 1 222 ? -18.761 22.326 -20.055 1.00 15.20 222 PRO A N 1
ATOM 1530 C CA . PRO A 1 222 ? -19.735 21.617 -19.210 1.00 16.74 222 PRO A CA 1
ATOM 1531 C C . PRO A 1 222 ? -20.884 22.492 -18.703 1.00 17.17 222 PRO A C 1
ATOM 1532 O O . PRO A 1 222 ? -22.011 22.005 -18.631 1.00 17.09 222 PRO A O 1
ATOM 1536 N N . THR A 1 223 ? -20.625 23.751 -18.357 1.00 17.90 223 THR A N 1
ATOM 1537 C CA . THR A 1 223 ? -21.671 24.553 -17.724 1.00 20.11 223 THR A CA 1
ATOM 1538 C C . THR A 1 223 ? -21.941 25.919 -18.351 1.00 23.92 223 THR A C 1
ATOM 1539 O O . THR A 1 223 ? -23.054 26.427 -18.233 1.00 25.77 223 THR A O 1
ATOM 1543 N N . LEU A 1 224 ? -20.936 26.510 -18.995 1.00 21.89 224 LEU A N 1
ATOM 1544 C CA . LEU A 1 224 ? -21.067 27.844 -19.591 1.00 23.91 224 LEU A CA 1
ATOM 1545 C C . LEU A 1 224 ? -21.438 27.779 -21.084 1.00 25.85 224 LEU A C 1
ATOM 1546 O O . LEU A 1 224 ? -21.131 26.794 -21.766 1.00 23.99 224 LEU A O 1
ATOM 1551 N N . PRO A 1 225 ? -22.089 28.833 -21.595 1.00 27.06 225 PRO A N 1
ATOM 1552 C CA . PRO A 1 225 ? -22.468 28.862 -23.012 1.00 16.94 225 PRO A CA 1
ATOM 1553 C C . PRO A 1 225 ? -21.278 29.147 -23.942 1.00 14.36 225 PRO A C 1
ATOM 1554 O O . PRO A 1 225 ? -21.321 30.133 -24.709 1.00 18.07 225 PRO A O 1
ATOM 1558 N N . LEU A 1 226 ? -20.261 28.280 -23.898 1.00 19.89 226 LEU A N 1
ATOM 1559 C CA . LEU A 1 226 ? -19.047 28.457 -24.681 1.00 18.27 226 LEU A CA 1
ATOM 1560 C C . LEU A 1 226 ? -18.797 27.239 -25.552 1.00 13.76 226 LEU A C 1
ATOM 1561 O O . LEU A 1 226 ? -19.023 26.101 -25.146 1.00 14.21 226 LEU A O 1
ATOM 1566 N N . ILE A 1 227 ? -18.307 27.492 -26.751 1.00 17.13 227 ILE A N 1
ATOM 1567 C CA . ILE A 1 227 ? -17.928 26.445 -27.674 1.00 16.30 227 ILE A CA 1
ATOM 1568 C C . ILE A 1 227 ? -16.433 26.595 -27.998 1.00 17.93 227 ILE A C 1
ATOM 1569 O O . ILE A 1 227 ? -15.908 27.715 -28.041 1.00 20.14 227 ILE A O 1
ATOM 1574 N N . LEU A 1 228 ? -15.757 25.469 -28.246 1.00 13.44 228 LEU A N 1
ATOM 1575 C CA . LEU A 1 228 ? -14.377 25.467 -28.679 1.00 15.74 228 LEU A CA 1
ATOM 1576 C C . LEU A 1 228 ? -14.349 24.696 -29.989 1.00 17.82 228 LEU A C 1
ATOM 1577 O O . LEU A 1 228 ? -15.078 23.716 -30.138 1.00 18.95 228 LEU A O 1
ATOM 1582 N N . SER A 1 229 ? -13.550 25.139 -30.944 1.00 18.73 229 SER A N 1
ATOM 1583 C CA . SER A 1 229 ? -13.430 24.418 -32.210 1.00 17.93 229 SER A CA 1
ATOM 1584 C C . SER A 1 229 ? -11.965 24.421 -32.613 1.00 18.83 229 SER A C 1
ATOM 1585 O O . SER A 1 229 ? -11.216 25.288 -32.172 1.00 19.86 229 SER A O 1
ATOM 1588 N N . ALA A 1 230 ? -11.552 23.459 -33.442 1.00 16.11 230 ALA A N 1
ATOM 1589 C CA . ALA A 1 230 ? -10.147 23.331 -33.851 1.00 16.22 230 ALA A CA 1
ATOM 1590 C C . ALA A 1 230 ? -10.083 22.942 -35.312 1.00 16.27 230 ALA A C 1
ATOM 1591 O O . ALA A 1 230 ? -10.797 22.039 -35.738 1.00 15.01 230 ALA A O 1
ATOM 1593 N N . GLY A 1 231 ? -9.198 23.575 -36.067 1.00 17.94 231 GLY A N 1
ATOM 1594 C CA . GLY A 1 231 ? -9.153 23.339 -37.494 1.00 21.16 231 GLY A CA 1
ATOM 1595 C C . GLY A 1 231 ? -7.799 23.164 -38.166 1.00 20.86 231 GLY A C 1
ATOM 1596 O O . GLY A 1 231 ? -6.723 23.221 -37.539 1.00 17.22 231 GLY A O 1
ATOM 1597 N N . ASP A 1 232 ? -7.865 22.937 -39.475 1.00 22.45 232 ASP A N 1
ATOM 1598 C CA . ASP A 1 232 ? -6.669 22.801 -40.300 1.00 21.77 232 ASP A CA 1
ATOM 1599 C C . ASP A 1 232 ? -6.005 24.149 -40.512 1.00 20.90 232 ASP A C 1
ATOM 1600 O O . ASP A 1 232 ? -5.013 24.235 -41.241 1.00 22.45 232 ASP A O 1
ATOM 1605 N N . ASP A 1 233 ? -6.556 25.211 -39.930 1.00 18.56 233 ASP A N 1
ATOM 1606 C CA . ASP A 1 233 ? -5.861 26.512 -39.985 1.00 21.92 233 ASP A CA 1
ATOM 1607 C C . ASP A 1 233 ? -4.812 26.641 -38.863 1.00 21.62 233 ASP A C 1
ATOM 1608 O O . ASP A 1 233 ? -4.182 27.691 -38.716 1.00 22.85 233 ASP A O 1
ATOM 1613 N N . ARG A 1 234 ? -4.671 25.576 -38.064 1.00 19.31 234 ARG A N 1
ATOM 1614 C CA . ARG A 1 234 ? -3.752 25.514 -36.906 1.00 21.06 234 ARG A CA 1
ATOM 1615 C C . ARG A 1 234 ? -4.236 26.334 -35.697 1.00 21.98 234 ARG A C 1
ATOM 1616 O O . ARG A 1 234 ? -3.460 26.611 -34.764 1.00 21.05 234 ARG A O 1
ATOM 1624 N N . LEU A 1 235 ? -5.524 26.690 -35.697 1.00 20.77 235 LEU A N 1
ATOM 1625 C CA . LEU A 1 235 ? -6.078 27.527 -34.640 1.00 20.23 235 LEU A CA 1
ATOM 1626 C C . LEU A 1 235 ? -7.123 26.806 -33.794 1.00 21.48 235 LEU A C 1
ATOM 1627 O O . LEU A 1 235 ? -7.819 25.913 -34.274 1.00 19.42 235 LEU A O 1
ATOM 1632 N N . VAL A 1 236 ? -7.219 27.205 -32.526 1.00 22.11 236 VAL A N 1
ATOM 1633 C CA . VAL A 1 236 ? -8.328 26.811 -31.678 1.00 15.42 236 VAL A CA 1
ATOM 1634 C C . VAL A 1 236 ? -9.115 28.099 -31.461 1.00 18.93 236 VAL A C 1
ATOM 1635 O O . VAL A 1 236 ? -8.536 29.123 -31.124 1.00 20.74 236 VAL A O 1
ATOM 1639 N N . LYS A 1 237 ? -10.427 28.069 -31.682 1.00 18.71 237 LYS A N 1
ATOM 1640 C CA . LYS A 1 237 ? -11.238 29.262 -31.494 1.00 17.13 237 LYS A CA 1
ATOM 1641 C C . LYS A 1 237 ? -12.229 29.044 -30.355 1.00 16.61 237 LYS A C 1
ATOM 1642 O O . LYS A 1 237 ? -12.697 27.915 -30.143 1.00 14.91 237 LYS A O 1
ATOM 1648 N N . LEU A 1 238 ? -12.512 30.112 -29.613 1.00 15.89 238 LEU A N 1
ATOM 1649 C CA . LEU A 1 238 ? -13.531 30.095 -28.567 1.00 18.10 238 LEU A CA 1
ATOM 1650 C C . LEU A 1 238 ? -14.742 30.928 -29.014 1.00 18.12 238 LEU A C 1
ATOM 1651 O O . LEU A 1 238 ? -14.590 32.043 -29.526 1.00 20.17 238 LEU A O 1
ATOM 1656 N N . TRP A 1 239 ? -15.938 30.366 -28.867 1.00 17.44 239 TRP A N 1
ATOM 1657 C CA . TRP A 1 239 ? -17.171 31.065 -29.249 1.00 18.43 239 TRP A CA 1
ATOM 1658 C C . TRP A 1 239 ? -18.130 31.156 -28.075 1.00 18.22 239 TRP A C 1
ATOM 1659 O O . TRP A 1 239 ? -18.144 30.280 -27.196 1.00 16.80 239 TRP A O 1
ATOM 1670 N N . ARG A 1 240 ? -18.956 32.199 -28.067 1.00 19.36 240 ARG A N 1
ATOM 1671 C CA . ARG A 1 240 ? -19.947 32.352 -27.009 1.00 19.43 240 ARG A CA 1
ATOM 1672 C C . ARG A 1 240 ? -21.323 32.404 -27.663 1.00 18.87 240 ARG A C 1
ATOM 1673 O O . ARG A 1 240 ? -21.440 32.938 -28.766 1.00 19.55 240 ARG A O 1
ATOM 1681 N N . MET A 1 241 ? -22.338 31.830 -27.021 1.00 17.98 241 MET A N 1
ATOM 1682 C CA . MET A 1 241 ? -23.685 31.909 -27.544 1.00 20.98 241 MET A CA 1
ATOM 1683 C C . MET A 1 241 ? -24.683 32.454 -26.521 1.00 22.47 241 MET A C 1
ATOM 1684 O O . MET A 1 241 ? -24.436 32.404 -25.311 1.00 20.81 241 MET A O 1
ATOM 1689 N N . THR A 1 242 ? -25.766 33.055 -27.020 1.00 20.21 242 THR A N 1
ATOM 1690 C CA . THR A 1 242 ? -26.887 33.465 -26.187 1.00 22.13 242 THR A CA 1
ATOM 1691 C C . THR A 1 242 ? -28.127 32.857 -26.846 1.00 25.27 242 THR A C 1
ATOM 1692 O O . THR A 1 242 ? -27.996 32.040 -27.759 1.00 24.98 242 THR A O 1
ATOM 1696 N N . ALA A 1 243 ? -29.323 33.240 -26.401 1.00 27.95 243 ALA A N 1
ATOM 1697 C CA . ALA A 1 243 ? -30.544 32.685 -27.006 1.00 28.19 243 ALA A CA 1
ATOM 1698 C C . ALA A 1 243 ? -30.719 33.155 -28.446 1.00 28.12 243 ALA A C 1
ATOM 1699 O O . ALA A 1 243 ? -31.321 32.467 -29.274 1.00 28.89 243 ALA A O 1
ATOM 1701 N N . SER A 1 244 ? -30.207 34.339 -28.753 1.00 27.14 244 SER A N 1
ATOM 1702 C CA . SER A 1 244 ? -30.492 34.922 -30.051 1.00 28.95 244 SER A CA 1
ATOM 1703 C C . SER A 1 244 ? -29.267 34.987 -30.960 1.00 25.71 244 SER A C 1
ATOM 1704 O O . SER A 1 244 ? -29.401 35.176 -32.164 1.00 24.75 244 SER A O 1
ATOM 1707 N N . LYS A 1 245 ? -28.074 34.835 -30.400 1.00 22.56 245 LYS A N 1
ATOM 1708 C CA . LYS A 1 245 ? -26.881 35.026 -31.221 1.00 25.25 245 LYS A CA 1
ATOM 1709 C C . LYS A 1 245 ? -25.662 34.294 -30.684 1.00 22.40 245 LYS A C 1
ATOM 1710 O O . LYS A 1 245 ? -25.636 33.884 -29.532 1.00 21.74 245 LYS A O 1
ATOM 1716 N N . ALA A 1 246 ? -24.673 34.109 -31.555 1.00 20.76 246 ALA A N 1
ATOM 1717 C CA . ALA A 1 246 ? -23.438 33.412 -31.224 1.00 20.02 246 ALA A CA 1
ATOM 1718 C C . ALA A 1 246 ? -22.304 34.099 -31.972 1.00 21.81 246 ALA A C 1
ATOM 1719 O O . ALA A 1 246 ? -22.481 34.516 -33.117 1.00 20.43 246 ALA A O 1
ATOM 1721 N N . TRP A 1 247 ? -21.137 34.230 -31.352 1.00 23.49 247 TRP A N 1
ATOM 1722 C CA . TRP A 1 247 ? -20.047 34.955 -32.019 1.00 20.00 247 TRP A CA 1
ATOM 1723 C C . TRP A 1 247 ? -18.678 34.447 -31.557 1.00 20.94 247 TRP A C 1
ATOM 1724 O O . TRP A 1 247 ? -18.553 33.782 -30.524 1.00 20.19 247 TRP A O 1
ATOM 1735 N N . GLU A 1 248 ? -17.651 34.769 -32.330 1.00 21.86 248 GLU A N 1
ATOM 1736 C CA . GLU A 1 248 ? -16.286 34.367 -32.019 1.00 23.15 248 GLU A CA 1
ATOM 1737 C C . GLU A 1 248 ? -15.690 35.261 -30.938 1.00 23.56 248 GLU A C 1
ATOM 1738 O O . GLU A 1 248 ? -15.695 36.487 -31.074 1.00 23.70 248 GLU A O 1
ATOM 1744 N N . VAL A 1 249 ? -15.173 34.646 -29.873 1.00 23.07 249 VAL A N 1
ATOM 1745 C CA . VAL A 1 249 ? -14.580 35.379 -28.762 1.00 27.54 249 VAL A CA 1
ATOM 1746 C C . VAL A 1 249 ? -13.080 35.623 -28.977 1.00 26.85 249 VAL A C 1
ATOM 1747 O O . VAL A 1 249 ? -12.626 36.762 -28.958 1.00 27.88 249 VAL A O 1
ATOM 1751 N N . ASP A 1 250 ? -12.311 34.559 -29.193 1.00 24.57 250 ASP A N 1
ATOM 1752 C CA . ASP A 1 250 ? -10.855 34.687 -29.335 1.00 24.13 250 ASP A CA 1
ATOM 1753 C C . ASP A 1 250 ? -10.260 33.410 -29.933 1.00 23.90 250 ASP A C 1
ATOM 1754 O O . ASP A 1 250 ? -10.990 32.453 -30.241 1.00 21.81 250 ASP A O 1
ATOM 1759 N N . THR A 1 251 ? -8.932 33.391 -30.061 1.00 22.94 251 THR A N 1
ATOM 1760 C CA . THR A 1 251 ? -8.221 32.358 -30.813 1.00 23.70 251 THR A CA 1
ATOM 1761 C C . THR A 1 251 ? -6.958 31.937 -30.071 1.00 24.00 251 THR A C 1
ATOM 1762 O O . THR A 1 251 ? -6.215 32.799 -29.582 1.00 25.02 251 THR A O 1
ATOM 1766 N N . CYS A 1 252 ? -6.705 30.634 -29.969 1.00 22.32 252 CYS A N 1
ATOM 1767 C CA . CYS A 1 252 ? -5.413 30.185 -29.432 1.00 22.51 252 CYS A CA 1
ATOM 1768 C C . CYS A 1 252 ? -4.458 29.916 -30.595 1.00 23.35 252 CYS A C 1
ATOM 1769 O O . CYS A 1 252 ? -4.707 29.035 -31.432 1.00 22.03 252 CYS A O 1
ATOM 1772 N N . ARG A 1 253 ? -3.381 30.692 -30.659 1.00 23.15 253 ARG A N 1
ATOM 1773 C CA . ARG A 1 253 ? -2.395 30.554 -31.740 1.00 22.89 253 ARG A CA 1
ATOM 1774 C C . ARG A 1 253 ? -1.124 29.899 -31.243 1.00 22.31 253 ARG A C 1
ATOM 1775 O O . ARG A 1 253 ? -0.608 30.261 -30.184 1.00 25.65 253 ARG A O 1
ATOM 1783 N N . GLY A 1 254 ? -0.629 28.915 -31.984 1.00 20.90 254 GLY A N 1
ATOM 1784 C CA . GLY A 1 254 ? 0.647 28.316 -31.641 1.00 20.90 254 GLY A CA 1
ATOM 1785 C C . GLY A 1 254 ? 0.915 26.937 -32.217 1.00 20.54 254 GLY A C 1
ATOM 1786 O O . GLY A 1 254 ? 2.070 26.548 -32.372 1.00 19.71 254 GLY A O 1
ATOM 1787 N N . HIS A 1 255 ? -0.136 26.166 -32.485 1.00 19.48 255 HIS A N 1
ATOM 1788 C CA . HIS A 1 255 ? 0.059 24.869 -33.127 1.00 17.73 255 HIS A CA 1
ATOM 1789 C C . HIS A 1 255 ? 0.690 25.154 -34.483 1.00 19.16 255 HIS A C 1
ATOM 1790 O O . HIS A 1 255 ? 0.420 26.204 -35.062 1.00 20.40 255 HIS A O 1
ATOM 1797 N N . PHE A 1 256 ? 1.566 24.267 -34.968 1.00 22.21 256 PHE A N 1
ATOM 1798 C CA . PHE A 1 256 ? 2.162 24.459 -36.299 1.00 24.38 256 PHE A CA 1
ATOM 1799 C C . PHE A 1 256 ? 1.746 23.380 -37.314 1.00 24.59 256 PHE A C 1
ATOM 1800 O O . PHE A 1 256 ? 2.449 23.140 -38.296 1.00 25.88 256 PHE A O 1
ATOM 1808 N N . ASN A 1 257 ? 0.605 22.728 -37.062 1.00 20.33 257 ASN A N 1
ATOM 1809 C CA . ASN A 1 257 ? 0.001 21.796 -38.009 1.00 22.07 257 ASN A CA 1
ATOM 1810 C C . ASN A 1 257 ? -1.482 21.651 -37.642 1.00 22.04 257 ASN A C 1
ATOM 1811 O O . ASN A 1 257 ? -1.939 22.304 -36.687 1.00 19.51 257 ASN A O 1
ATOM 1816 N N . ASN A 1 258 ? -2.232 20.841 -38.395 1.00 21.19 258 ASN A N 1
ATOM 1817 C CA . ASN A 1 258 ? -3.658 20.692 -38.175 1.00 20.89 258 ASN A CA 1
ATOM 1818 C C . ASN A 1 258 ? -3.969 20.373 -36.724 1.00 20.57 258 ASN A C 1
ATOM 1819 O O . ASN A 1 258 ? -3.355 19.477 -36.143 1.00 21.48 258 ASN A O 1
ATOM 1824 N N . VAL A 1 259 ? -4.919 21.095 -36.140 1.00 18.96 259 VAL A N 1
ATOM 1825 C CA . VAL A 1 259 ? -5.388 20.747 -34.798 1.00 17.27 259 VAL A CA 1
ATOM 1826 C C . VAL A 1 259 ? -6.489 19.699 -34.916 1.00 18.27 259 VAL A C 1
ATOM 1827 O O . VAL A 1 259 ? -7.518 19.943 -35.572 1.00 18.17 259 VAL A O 1
ATOM 1831 N N . SER A 1 260 ? -6.302 18.550 -34.263 1.00 15.19 260 SER A N 1
ATOM 1832 C CA . SER A 1 260 ? -7.246 17.425 -34.387 1.00 13.67 260 SER A CA 1
ATOM 1833 C C . SER A 1 260 ? -8.392 17.429 -33.395 1.00 13.45 260 SER A C 1
ATOM 1834 O O . SER A 1 260 ? -9.454 16.849 -33.657 1.00 12.58 260 SER A O 1
ATOM 1837 N N . CYS A 1 261 ? -8.181 18.018 -32.228 1.00 12.59 261 CYS A N 1
ATOM 1838 C CA . CYS A 1 261 ? -9.158 17.846 -31.144 1.00 15.08 261 CYS A CA 1
ATOM 1839 C C . CYS A 1 261 ? -8.911 18.913 -30.098 1.00 14.78 261 CYS A C 1
ATOM 1840 O O . CYS A 1 261 ? -7.797 19.435 -30.001 1.00 14.00 261 CYS A O 1
ATOM 1843 N N . CYS A 1 262 ? -9.956 19.243 -29.336 1.00 15.47 262 CYS A N 1
ATOM 1844 C CA . CYS A 1 262 ? -9.882 20.285 -28.321 1.00 13.96 262 CYS A CA 1
ATOM 1845 C C . CYS A 1 262 ? -10.985 20.076 -27.298 1.00 14.74 262 CYS A C 1
ATOM 1846 O O . CYS A 1 262 ? -12.041 19.503 -27.610 1.00 14.31 262 CYS A O 1
ATOM 1849 N N . LEU A 1 263 ? -10.740 20.505 -26.067 1.00 14.89 263 LEU A N 1
ATOM 1850 C CA . LEU A 1 263 ? -11.738 20.341 -25.015 1.00 15.30 263 LEU A CA 1
ATOM 1851 C C . LEU A 1 263 ? -11.546 21.376 -23.925 1.00 13.52 263 LEU A C 1
ATOM 1852 O O . LEU A 1 263 ? -10.472 21.967 -23.797 1.00 13.87 263 LEU A O 1
ATOM 1857 N N . PHE A 1 264 ? -12.591 21.579 -23.127 1.00 13.31 264 PHE A N 1
ATOM 1858 C CA . PHE A 1 264 ? -12.504 22.438 -21.951 1.00 14.06 264 PHE A CA 1
ATOM 1859 C C . PHE A 1 264 ? -12.074 21.605 -20.741 1.00 17.73 264 PHE A C 1
ATOM 1860 O O . PHE A 1 264 ? -12.649 20.550 -20.480 1.00 18.76 264 PHE A O 1
ATOM 1868 N N . HIS A 1 265 ? -11.064 22.059 -20.003 1.00 18.04 265 HIS A N 1
ATOM 1869 C CA . HIS A 1 265 ? -10.700 21.382 -18.753 1.00 17.98 265 HIS A CA 1
ATOM 1870 C C . HIS A 1 265 ? -11.892 21.590 -17.848 1.00 15.86 265 HIS A C 1
ATOM 1871 O O . HIS A 1 265 ? -12.321 22.719 -17.668 1.00 16.23 265 HIS A O 1
ATOM 1878 N N . PRO A 1 266 ? -12.450 20.504 -17.289 1.00 17.19 266 PRO A N 1
ATOM 1879 C CA . PRO A 1 266 ? -13.702 20.677 -16.539 1.00 20.39 266 PRO A CA 1
ATOM 1880 C C . PRO A 1 266 ? -13.577 21.247 -15.124 1.00 24.70 266 PRO A C 1
ATOM 1881 O O . PRO A 1 266 ? -14.606 21.600 -14.531 1.00 28.46 266 PRO A O 1
ATOM 1885 N N . HIS A 1 267 ? -12.365 21.364 -14.589 1.00 22.01 267 HIS A N 1
ATOM 1886 C CA . HIS A 1 267 ? -12.213 21.789 -13.197 1.00 24.12 267 HIS A CA 1
ATOM 1887 C C . HIS A 1 267 ? -11.219 22.940 -13.031 1.00 24.98 267 HIS A C 1
ATOM 1888 O O . HIS A 1 267 ? -10.931 23.365 -11.900 1.00 27.03 267 HIS A O 1
ATOM 1895 N N . GLN A 1 268 ? -10.680 23.426 -14.146 1.00 22.89 268 GLN A N 1
ATOM 1896 C CA . GLN A 1 268 ? -9.828 24.617 -14.155 1.00 26.23 268 GLN A CA 1
ATOM 1897 C C . GLN A 1 268 ? -10.161 25.465 -15.360 1.00 25.35 268 GLN A C 1
ATOM 1898 O O . GLN A 1 268 ? -10.671 24.956 -16.354 1.00 24.97 268 GLN A O 1
ATOM 1904 N N . GLU A 1 269 ? -9.839 26.748 -15.299 1.00 25.53 269 GLU A N 1
ATOM 1905 C CA . GLU A 1 269 ? -10.113 27.628 -16.426 1.00 29.13 269 GLU A CA 1
ATOM 1906 C C . GLU A 1 269 ? -9.031 27.437 -17.486 1.00 25.74 269 GLU A C 1
ATOM 1907 O O . GLU A 1 269 ? -8.159 28.299 -17.686 1.00 25.21 269 GLU A O 1
ATOM 1913 N N . LEU A 1 270 ? -9.090 26.281 -18.154 1.00 19.89 270 LEU A N 1
ATOM 1914 C CA . LEU A 1 270 ? -8.070 25.908 -19.122 1.00 18.16 270 LEU A CA 1
ATOM 1915 C C . LEU A 1 270 ? -8.725 25.286 -20.346 1.00 16.83 270 LEU A C 1
ATOM 1916 O O . LEU A 1 270 ? -9.822 24.715 -20.259 1.00 16.58 270 LEU A O 1
ATOM 1921 N N . ILE A 1 271 ? -8.030 25.416 -21.472 1.00 16.01 271 ILE A N 1
ATOM 1922 C CA . ILE A 1 271 ? -8.390 24.796 -22.745 1.00 16.99 271 ILE A CA 1
ATOM 1923 C C . ILE A 1 271 ? -7.268 23.803 -23.066 1.00 17.37 271 ILE A C 1
ATOM 1924 O O . ILE A 1 271 ? -6.089 24.126 -22.854 1.00 19.47 271 ILE A O 1
ATOM 1929 N N . LEU A 1 272 ? -7.616 22.610 -23.542 1.00 14.83 272 LEU A N 1
ATOM 1930 C CA . LEU A 1 272 ? -6.643 21.620 -24.034 1.00 16.99 272 LEU A CA 1
ATOM 1931 C C . LEU A 1 272 ? -6.864 21.358 -25.510 1.00 17.13 272 LEU A C 1
ATOM 1932 O O . LEU A 1 272 ? -8.025 21.213 -25.951 1.00 16.79 272 LEU A O 1
ATOM 1937 N N . SER A 1 273 ? -5.759 21.267 -26.262 1.00 15.47 273 SER A N 1
ATOM 1938 C CA . SER A 1 273 ? -5.812 20.957 -27.692 1.00 16.74 273 SER A CA 1
ATOM 1939 C C . SER A 1 273 ? -4.777 19.923 -28.053 1.00 17.05 273 SER A C 1
ATOM 1940 O O . SER A 1 273 ? -3.807 19.741 -27.324 1.00 19.19 273 SER A O 1
ATOM 1943 N N . ALA A 1 274 ? -4.994 19.235 -29.174 1.00 17.87 274 ALA A N 1
ATOM 1944 C CA . ALA A 1 274 ? -4.109 18.146 -29.601 1.00 19.28 274 ALA A CA 1
ATOM 1945 C C . ALA A 1 274 ? -3.987 18.176 -31.129 1.00 19.63 274 ALA A C 1
ATOM 1946 O O . ALA A 1 274 ? -4.980 18.397 -31.823 1.00 20.98 274 ALA A O 1
ATOM 1948 N N . SER A 1 275 ? -2.784 17.960 -31.651 1.00 20.57 275 SER A N 1
ATOM 1949 C CA . SER A 1 275 ? -2.506 18.347 -33.025 1.00 12.35 275 SER A CA 1
ATOM 1950 C C . SER A 1 275 ? -1.597 17.360 -33.739 1.00 9.41 275 SER A C 1
ATOM 1951 O O . SER A 1 275 ? -0.822 16.645 -33.096 1.00 15.27 275 SER A O 1
ATOM 1954 N N . GLU A 1 276 ? -1.665 17.354 -35.067 1.00 15.39 276 GLU A N 1
ATOM 1955 C CA . GLU A 1 276 ? -0.706 16.618 -35.879 1.00 17.44 276 GLU A CA 1
ATOM 1956 C C . GLU A 1 276 ? 0.707 17.194 -35.776 1.00 20.51 276 GLU A C 1
ATOM 1957 O O . GLU A 1 276 ? 1.637 16.603 -36.327 1.00 21.23 276 GLU A O 1
ATOM 1963 N N . ASP A 1 277 ? 0.890 18.335 -35.100 1.00 19.29 277 ASP A N 1
ATOM 1964 C CA . ASP A 1 277 ? 2.262 18.851 -34.882 1.00 21.81 277 ASP A CA 1
ATOM 1965 C C . ASP A 1 277 ? 2.983 18.085 -33.775 1.00 20.87 277 ASP A C 1
ATOM 1966 O O . ASP A 1 277 ? 4.089 18.452 -33.348 1.00 19.79 277 ASP A O 1
ATOM 1971 N N . LYS A 1 278 ? 2.319 17.034 -33.313 1.00 20.62 278 LYS A N 1
ATOM 1972 C CA . LYS A 1 278 ? 2.825 16.105 -32.296 1.00 21.94 278 LYS A CA 1
ATOM 1973 C C . LYS A 1 278 ? 2.824 16.683 -30.878 1.00 20.57 278 LYS A C 1
ATOM 1974 O O . LYS A 1 278 ? 3.583 16.209 -30.009 1.00 21.72 278 LYS A O 1
ATOM 1980 N N . THR A 1 279 ? 1.964 17.674 -30.631 1.00 16.32 279 THR A N 1
ATOM 1981 C CA . THR A 1 279 ? 1.874 18.262 -29.304 1.00 18.41 279 THR A CA 1
ATOM 1982 C C . THR A 1 279 ? 0.466 18.240 -28.710 1.00 19.74 279 THR A C 1
ATOM 1983 O O . THR A 1 279 ? -0.532 18.249 -29.455 1.00 17.40 279 THR A O 1
ATOM 1987 N N . ILE A 1 280 ? 0.407 18.240 -27.378 1.00 17.82 280 ILE A N 1
ATOM 1988 C CA . ILE A 1 280 ? -0.801 18.579 -26.637 1.00 19.25 280 ILE A CA 1
ATOM 1989 C C . ILE A 1 280 ? -0.499 19.923 -26.003 1.00 19.54 280 ILE A C 1
ATOM 1990 O O . ILE A 1 280 ? 0.568 20.125 -25.413 1.00 22.10 280 ILE A O 1
ATOM 1995 N N . ARG A 1 281 ? -1.409 20.870 -26.155 1.00 19.22 281 ARG A N 1
ATOM 1996 C CA . ARG A 1 281 ? -1.191 22.182 -25.591 1.00 19.23 281 ARG A CA 1
ATOM 1997 C C . ARG A 1 281 ? -2.263 22.524 -24.598 1.00 19.71 281 ARG A C 1
ATOM 1998 O O . ARG A 1 281 ? -3.444 22.152 -24.780 1.00 19.20 281 ARG A O 1
ATOM 2006 N N . VAL A 1 282 ? -1.835 23.209 -23.534 1.00 17.75 282 VAL A N 1
ATOM 2007 C CA . VAL A 1 282 ? -2.748 23.727 -22.516 1.00 19.22 282 VAL A CA 1
ATOM 2008 C C . VAL A 1 282 ? -2.753 25.249 -22.628 1.00 21.24 282 VAL A C 1
ATOM 2009 O O . VAL A 1 282 ? -1.678 25.868 -22.769 1.00 23.61 282 VAL A O 1
ATOM 2013 N N . TRP A 1 283 ? -3.936 25.865 -22.585 1.00 18.36 283 TRP A N 1
ATOM 2014 C CA . TRP A 1 283 ? -4.029 27.323 -22.724 1.00 21.38 283 TRP A CA 1
ATOM 2015 C C . TRP A 1 283 ? -4.905 27.922 -21.636 1.00 22.91 283 TRP A C 1
ATOM 2016 O O . TRP A 1 283 ? -5.801 27.246 -21.120 1.00 21.67 283 TRP A O 1
ATOM 2027 N N . ASP A 1 284 ? -4.701 29.202 -21.324 1.00 25.90 284 ASP A N 1
ATOM 2028 C CA . ASP A 1 284 ? -5.561 29.877 -20.353 1.00 27.62 284 ASP A CA 1
ATOM 2029 C C . ASP A 1 284 ? -6.921 30.236 -20.961 1.00 26.32 284 ASP A C 1
ATOM 2030 O O . ASP A 1 284 ? -6.970 30.866 -22.012 1.00 27.07 284 ASP A O 1
ATOM 2035 N N . LEU A 1 285 ? -8.014 29.858 -20.296 1.00 23.27 285 LEU A N 1
ATOM 2036 C CA . LEU A 1 285 ? -9.362 30.043 -20.861 1.00 25.93 285 LEU A CA 1
ATOM 2037 C C . LEU A 1 285 ? -9.766 31.510 -21.023 1.00 26.06 285 LEU A C 1
ATOM 2038 O O . LEU A 1 285 ? -10.423 31.885 -22.000 1.00 25.85 285 LEU A O 1
ATOM 2043 N N . ASN A 1 286 ? -9.364 32.330 -20.061 1.00 28.73 286 ASN A N 1
ATOM 2044 C CA . ASN A 1 286 ? -9.723 33.746 -20.043 1.00 32.26 286 ASN A CA 1
ATOM 2045 C C . ASN A 1 286 ? -8.835 34.662 -20.902 1.00 31.58 286 ASN A C 1
ATOM 2046 O O . ASN A 1 286 ? -9.313 35.637 -21.480 1.00 33.12 286 ASN A O 1
ATOM 2051 N N . ARG A 1 287 ? -7.552 34.337 -20.993 1.00 29.64 287 ARG A N 1
ATOM 2052 C CA . ARG A 1 287 ? -6.602 35.164 -21.723 1.00 28.42 287 ARG A CA 1
ATOM 2053 C C . ARG A 1 287 ? -6.185 34.549 -23.068 1.00 28.85 287 ARG A C 1
ATOM 2054 O O . ARG A 1 287 ? -5.630 35.241 -23.914 1.00 30.86 287 ARG A O 1
ATOM 2056 N N . ARG A 1 288 ? -6.464 33.254 -23.247 1.00 25.93 288 ARG A N 1
ATOM 2057 C CA . ARG A 1 288 ? -6.059 32.455 -24.419 1.00 26.82 288 ARG A CA 1
ATOM 2058 C C . ARG A 1 288 ? -4.551 32.350 -24.636 1.00 30.03 288 ARG A C 1
ATOM 2059 O O . ARG A 1 288 ? -4.080 32.056 -25.737 1.00 33.16 288 ARG A O 1
ATOM 2067 N N . THR A 1 289 ? -3.791 32.555 -23.580 1.00 29.41 289 THR A N 1
ATOM 2068 C CA . THR A 1 289 ? -2.349 32.468 -23.707 1.00 31.27 289 THR A CA 1
ATOM 2069 C C . THR A 1 289 ? -1.848 31.044 -23.423 1.00 29.70 289 THR A C 1
ATOM 2070 O O . THR A 1 289 ? -2.490 30.280 -22.695 1.00 28.27 289 THR A O 1
ATOM 2074 N N . ALA A 1 290 ? -0.721 30.683 -24.033 1.00 29.22 290 ALA A N 1
ATOM 2075 C CA . ALA A 1 290 ? -0.114 29.367 -23.837 1.00 28.33 290 ALA A CA 1
ATOM 2076 C C . ALA A 1 290 ? 0.296 29.155 -22.381 1.00 27.48 290 ALA A C 1
ATOM 2077 O O . ALA A 1 290 ? 0.877 30.038 -21.760 1.00 27.29 290 ALA A O 1
ATOM 2079 N N . VAL A 1 291 ? -0.029 27.984 -21.835 1.00 27.28 291 VAL A N 1
ATOM 2080 C CA . VAL A 1 291 ? 0.287 27.652 -20.452 1.00 29.29 291 VAL A CA 1
ATOM 2081 C C . VAL A 1 291 ? 1.349 26.550 -20.412 1.00 30.88 291 VAL A C 1
ATOM 2082 O O . VAL A 1 291 ? 2.285 26.606 -19.608 1.00 31.81 291 VAL A O 1
ATOM 2086 N N . GLN A 1 292 ? 1.213 25.559 -21.300 1.00 29.62 292 GLN A N 1
ATOM 2087 C CA . GLN A 1 292 ? 2.154 24.441 -21.359 1.00 25.44 292 GLN A CA 1
ATOM 2088 C C . GLN A 1 292 ? 2.017 23.686 -22.675 1.00 24.94 292 GLN A C 1
ATOM 2089 O O . GLN A 1 292 ? 0.916 23.595 -23.240 1.00 25.09 292 GLN A O 1
ATOM 2095 N N . THR A 1 293 ? 3.134 23.166 -23.174 1.00 25.23 293 THR A N 1
ATOM 2096 C CA . THR A 1 293 ? 3.142 22.301 -24.351 1.00 25.27 293 THR A CA 1
ATOM 2097 C C . THR A 1 293 ? 3.790 20.965 -23.985 1.00 26.63 293 THR A C 1
ATOM 2098 O O . THR A 1 293 ? 4.833 20.941 -23.312 1.00 26.11 293 THR A O 1
ATOM 2102 N N . PHE A 1 294 ? 3.141 19.860 -24.365 1.00 24.87 294 PHE A N 1
ATOM 2103 C CA . PHE A 1 294 ? 3.723 18.536 -24.223 1.00 25.76 294 PHE A CA 1
ATOM 2104 C C . PHE A 1 294 ? 3.879 17.946 -25.611 1.00 28.55 294 PHE A C 1
ATOM 2105 O O . PHE A 1 294 ? 2.987 18.072 -26.454 1.00 24.35 294 PHE A O 1
ATOM 2113 N N . ARG A 1 295 ? 4.998 17.271 -25.836 1.00 30.75 295 ARG A N 1
ATOM 2114 C CA . ARG A 1 295 ? 5.424 16.937 -27.182 1.00 31.21 295 ARG A CA 1
ATOM 2115 C C . ARG A 1 295 ? 5.832 15.471 -27.221 1.00 27.74 295 ARG A C 1
ATOM 2116 O O . ARG A 1 295 ? 6.423 14.985 -26.265 1.00 29.40 295 ARG A O 1
ATOM 2124 N N . ARG A 1 296 ? 5.492 14.764 -28.299 1.00 22.94 296 ARG A N 1
ATOM 2125 C CA . ARG A 1 296 ? 6.039 13.426 -28.553 1.00 23.62 296 ARG A CA 1
ATOM 2126 C C . ARG A 1 296 ? 6.957 13.506 -29.768 1.00 26.35 296 ARG A C 1
ATOM 2127 O O . ARG A 1 296 ? 6.685 14.257 -30.701 1.00 25.19 296 ARG A O 1
ATOM 2135 N N . ALA A 1 297 ? 8.053 12.750 -29.760 1.00 27.08 297 ALA A N 1
ATOM 2136 C CA . ALA A 1 297 ? 9.025 12.855 -30.840 1.00 28.89 297 ALA A CA 1
ATOM 2137 C C . ALA A 1 297 ? 8.503 12.404 -32.221 1.00 28.10 297 ALA A C 1
ATOM 2138 O O . ALA A 1 297 ? 8.779 13.060 -33.235 1.00 28.57 297 ALA A O 1
ATOM 2140 N N . ASN A 1 298 ? 7.740 11.312 -32.258 1.00 26.07 298 ASN A N 1
ATOM 2141 C CA . ASN A 1 298 ? 7.373 10.683 -33.524 1.00 28.68 298 ASN A CA 1
ATOM 2142 C C . ASN A 1 298 ? 5.883 10.574 -33.819 1.00 27.75 298 ASN A C 1
ATOM 2143 O O . ASN A 1 298 ? 5.499 10.105 -34.893 1.00 29.65 298 ASN A O 1
ATOM 2148 N N . ASP A 1 299 ? 5.039 10.995 -32.889 1.00 25.31 299 ASP A N 1
ATOM 2149 C CA . ASP A 1 299 ? 3.610 10.641 -32.994 1.00 23.41 299 ASP A CA 1
ATOM 2150 C C . ASP A 1 299 ? 2.664 11.811 -33.167 1.00 21.24 299 ASP A C 1
ATOM 2151 O O . ASP A 1 299 ? 2.629 12.718 -32.325 1.00 20.21 299 ASP A O 1
ATOM 2156 N N . ARG A 1 300 ? 1.899 11.809 -34.262 1.00 17.15 300 ARG A N 1
ATOM 2157 C CA . ARG A 1 300 ? 0.855 12.822 -34.416 1.00 16.57 300 ARG A CA 1
ATOM 2158 C C . ARG A 1 300 ? -0.234 12.510 -33.405 1.00 16.09 300 ARG A C 1
ATOM 2159 O O . ARG A 1 300 ? -0.466 11.340 -33.112 1.00 14.38 300 ARG A O 1
ATOM 2167 N N . PHE A 1 301 ? -0.909 13.537 -32.878 1.00 14.90 301 PHE A N 1
ATOM 2168 C CA . PHE A 1 301 ? -2.068 13.303 -32.005 1.00 13.64 301 PHE A CA 1
ATOM 2169 C C . PHE A 1 301 ? -3.375 13.418 -32.782 1.00 15.64 301 PHE A C 1
ATOM 2170 O O . PHE A 1 301 ? -3.555 14.333 -33.598 1.00 15.55 301 PHE A O 1
ATOM 2178 N N . TRP A 1 302 ? -4.318 12.522 -32.486 1.00 13.33 302 TRP A N 1
ATOM 2179 C CA . TRP A 1 302 ? -5.574 12.489 -33.202 1.00 13.05 302 TRP A CA 1
ATOM 2180 C C . TRP A 1 302 ? -6.764 12.844 -32.338 1.00 13.79 302 TRP A C 1
ATOM 2181 O O . TRP A 1 302 ? -7.822 13.257 -32.862 1.00 12.52 302 TRP A O 1
ATOM 2192 N N . PHE A 1 303 ? -6.629 12.666 -31.018 1.00 11.06 303 PHE A N 1
ATOM 2193 C CA . PHE A 1 303 ? -7.813 12.752 -30.155 1.00 13.61 303 PHE A CA 1
ATOM 2194 C C . PHE A 1 303 ? -7.414 12.898 -28.706 1.00 10.15 303 PHE A C 1
ATOM 2195 O O . PHE A 1 303 ? -6.395 12.314 -28.304 1.00 12.12 303 PHE A O 1
ATOM 2203 N N . ILE A 1 304 ? -8.181 13.682 -27.942 1.00 10.05 304 ILE A N 1
ATOM 2204 C CA . ILE A 1 304 ? -8.001 13.773 -26.494 1.00 13.31 304 ILE A CA 1
ATOM 2205 C C . ILE A 1 304 ? -9.364 13.790 -25.829 1.00 14.26 304 ILE A C 1
ATOM 2206 O O . ILE A 1 304 ? -10.354 14.237 -26.429 1.00 14.59 304 ILE A O 1
ATOM 2211 N N . THR A 1 305 ? -9.427 13.306 -24.587 1.00 12.54 305 THR A N 1
ATOM 2212 C CA . THR A 1 305 ? -10.692 13.269 -23.869 1.00 10.84 305 THR A CA 1
ATOM 2213 C C . THR A 1 305 ? -10.362 13.411 -22.384 1.00 15.87 305 THR A C 1
ATOM 2214 O O . THR A 1 305 ? -9.218 13.180 -21.977 1.00 9.30 305 THR A O 1
ATOM 2218 N N . VAL A 1 306 ? -11.362 13.833 -21.612 1.00 16.95 306 VAL A N 1
ATOM 2219 C CA . VAL A 1 306 ? -11.258 13.950 -20.170 1.00 16.13 306 VAL A CA 1
ATOM 2220 C C . VAL A 1 306 ? -12.254 12.981 -19.541 1.00 15.23 306 VAL A C 1
ATOM 2221 O O . VAL A 1 306 ? -13.309 12.717 -20.094 1.00 15.39 306 VAL A O 1
ATOM 2225 N N . HIS A 1 307 ? -11.913 12.426 -18.393 1.00 12.56 307 HIS A N 1
ATOM 2226 C CA . HIS A 1 307 ? -12.805 11.510 -17.707 1.00 14.82 307 HIS A CA 1
ATOM 2227 C C . HIS A 1 307 ? -13.978 12.292 -17.117 1.00 16.94 307 HIS A C 1
ATOM 2228 O O . HIS A 1 307 ? -13.780 13.399 -16.583 1.00 16.84 307 HIS A O 1
ATOM 2235 N N . PRO A 1 308 ? -15.212 11.737 -17.196 1.00 18.56 308 PRO A N 1
ATOM 2236 C CA . PRO A 1 308 ? -16.405 12.457 -16.723 1.00 21.54 308 PRO A CA 1
ATOM 2237 C C . PRO A 1 308 ? -16.420 12.794 -15.214 1.00 23.08 308 PRO A C 1
ATOM 2238 O O . PRO A 1 308 ? -17.194 13.679 -14.817 1.00 26.14 308 PRO A O 1
ATOM 2242 N N . LYS A 1 309 ? -15.585 12.144 -14.401 1.00 21.03 309 LYS A N 1
ATOM 2243 C CA . LYS A 1 309 ? -15.651 12.317 -12.928 1.00 20.44 309 LYS A CA 1
ATOM 2244 C C . LYS A 1 309 ? -14.288 12.403 -12.248 1.00 21.01 309 LYS A C 1
ATOM 2245 O O . LYS A 1 309 ? -14.192 12.693 -11.031 1.00 19.99 309 LYS A O 1
ATOM 2247 N N . LEU A 1 310 ? -13.233 12.119 -13.006 1.00 18.74 310 LEU A N 1
ATOM 2248 C CA . LEU A 1 310 ? -11.862 12.233 -12.476 1.00 19.72 310 LEU A CA 1
ATOM 2249 C C . LEU A 1 310 ? -11.073 13.262 -13.266 1.00 21.38 310 LEU A C 1
ATOM 2250 O O . LEU A 1 310 ? -11.440 13.593 -14.426 1.00 23.17 310 LEU A O 1
ATOM 2255 N N . ASN A 1 311 ? -9.975 13.746 -12.688 1.00 20.81 311 ASN A N 1
ATOM 2256 C CA . ASN A 1 311 ? -9.087 14.616 -13.447 1.00 22.87 311 ASN A CA 1
ATOM 2257 C C . ASN A 1 311 ? -8.074 13.770 -14.180 1.00 20.88 311 ASN A C 1
ATOM 2258 O O . ASN A 1 311 ? -6.860 13.787 -13.880 1.00 20.67 311 ASN A O 1
ATOM 2263 N N . LEU A 1 312 ? -8.590 13.015 -15.144 1.00 16.11 312 LEU A N 1
ATOM 2264 C CA . LEU A 1 312 ? -7.785 12.076 -15.890 1.00 14.48 312 LEU A CA 1
ATOM 2265 C C . LEU A 1 312 ? -8.069 12.369 -17.360 1.00 14.14 312 LEU A C 1
ATOM 2266 O O . LEU A 1 312 ? -9.235 12.536 -17.744 1.00 13.48 312 LEU A O 1
ATOM 2271 N N . PHE A 1 313 ? -7.023 12.356 -18.170 1.00 13.11 313 PHE A N 1
ATOM 2272 C CA . PHE A 1 313 ? -7.126 12.644 -19.609 1.00 13.49 313 PHE A CA 1
ATOM 2273 C C . PHE A 1 313 ? -6.569 11.483 -20.391 1.00 13.66 313 PHE A C 1
ATOM 2274 O O . PHE A 1 313 ? -5.767 10.709 -19.872 1.00 12.92 313 PHE A O 1
ATOM 2282 N N . ALA A 1 314 ? -6.954 11.377 -21.657 1.00 9.50 314 ALA A N 1
ATOM 2283 C CA . ALA A 1 314 ? -6.421 10.315 -22.488 1.00 9.47 314 ALA A CA 1
ATOM 2284 C C . ALA A 1 314 ? -6.157 10.929 -23.846 1.00 13.31 314 ALA A C 1
ATOM 2285 O O . ALA A 1 314 ? -6.917 11.802 -24.278 1.00 12.20 314 ALA A O 1
ATOM 2287 N N . ALA A 1 315 ? -5.090 10.490 -24.508 1.00 13.31 315 ALA A N 1
ATOM 2288 C CA . ALA A 1 315 ? -4.835 10.953 -25.884 1.00 13.54 315 ALA A CA 1
ATOM 2289 C C . ALA A 1 315 ? -4.572 9.771 -26.792 1.00 13.41 315 ALA A C 1
ATOM 2290 O O . ALA A 1 315 ? -3.917 8.823 -26.385 1.00 12.34 315 ALA A O 1
ATOM 2292 N N . ALA A 1 316 ? -5.065 9.819 -28.028 1.00 12.16 316 ALA A N 1
ATOM 2293 C CA . ALA A 1 316 ? -4.725 8.784 -29.008 1.00 11.27 316 ALA A CA 1
ATOM 2294 C C . ALA A 1 316 ? -3.743 9.358 -29.992 1.00 13.18 316 ALA A C 1
ATOM 2295 O O . ALA A 1 316 ? -3.908 10.497 -30.426 1.00 13.28 316 ALA A O 1
ATOM 2297 N N . HIS A 1 317 ? -2.714 8.587 -30.351 1.00 12.16 317 HIS A N 1
ATOM 2298 C CA . HIS A 1 317 ? -1.717 9.069 -31.294 1.00 15.38 317 HIS A CA 1
ATOM 2299 C C . HIS A 1 317 ? -1.258 7.941 -32.222 1.00 13.89 317 HIS A C 1
ATOM 2300 O O . HIS A 1 317 ? -1.808 6.834 -32.165 1.00 14.18 317 HIS A O 1
ATOM 2307 N N . ASP A 1 318 ? -0.276 8.224 -33.073 1.00 17.45 318 ASP A N 1
ATOM 2308 C CA . ASP A 1 318 ? 0.168 7.266 -34.096 1.00 20.24 318 ASP A CA 1
ATOM 2309 C C . ASP A 1 318 ? 0.717 5.958 -33.527 1.00 20.97 318 ASP A C 1
ATOM 2310 O O . ASP A 1 318 ? 0.884 4.991 -34.277 1.00 20.77 318 ASP A O 1
ATOM 2315 N N . SER A 1 319 ? 1.027 5.925 -32.227 1.00 19.85 319 SER A N 1
ATOM 2316 C CA . SER A 1 319 ? 1.610 4.727 -31.614 1.00 19.34 319 SER A CA 1
ATOM 2317 C C . SER A 1 319 ? 0.830 4.158 -30.457 1.00 18.14 319 SER A C 1
ATOM 2318 O O . SER A 1 319 ? 1.350 3.349 -29.693 1.00 18.64 319 SER A O 1
ATOM 2321 N N . GLY A 1 320 ? -0.427 4.563 -30.322 1.00 15.85 320 GLY A N 1
ATOM 2322 C CA . GLY A 1 320 ? -1.240 4.035 -29.239 1.00 17.00 320 GLY A CA 1
ATOM 2323 C C . GLY A 1 320 ? -1.901 5.131 -28.451 1.00 16.80 320 GLY A C 1
ATOM 2324 O O . GLY A 1 320 ? -2.211 6.204 -29.000 1.00 15.75 320 GLY A O 1
ATOM 2325 N N . VAL A 1 321 ? -2.108 4.864 -27.162 1.00 15.97 321 VAL A N 1
ATOM 2326 C CA . VAL A 1 321 ? -2.932 5.718 -26.322 1.00 14.03 321 VAL A CA 1
ATOM 2327 C C . VAL A 1 321 ? -2.168 5.956 -25.028 1.00 17.60 321 VAL A C 1
ATOM 2328 O O . VAL A 1 321 ? -1.398 5.086 -24.619 1.00 19.45 321 VAL A O 1
ATOM 2332 N N . MET A 1 322 ? -2.355 7.127 -24.419 1.00 14.07 322 MET A N 1
ATOM 2333 C CA . MET A 1 322 ? -1.836 7.404 -23.085 1.00 14.21 322 MET A CA 1
ATOM 2334 C C . MET A 1 322 ? -2.947 7.957 -22.204 1.00 15.89 322 MET A C 1
ATOM 2335 O O . MET A 1 322 ? -3.810 8.699 -22.683 1.00 15.60 322 MET A O 1
ATOM 2340 N N . VAL A 1 323 ? -2.951 7.562 -20.931 1.00 14.80 323 VAL A N 1
ATOM 2341 C CA . VAL A 1 323 ? -3.807 8.169 -19.917 1.00 12.93 323 VAL A CA 1
ATOM 2342 C C . VAL A 1 323 ? -2.883 8.952 -18.975 1.00 13.99 323 VAL A C 1
ATOM 2343 O O . VAL A 1 323 ? -1.812 8.463 -18.600 1.00 14.95 323 VAL A O 1
ATOM 2347 N N . PHE A 1 324 ? -3.248 10.183 -18.617 1.00 13.14 324 PHE A N 1
ATOM 2348 C CA . PHE A 1 324 ? -2.318 11.013 -17.867 1.00 13.69 324 PHE A CA 1
ATOM 2349 C C . PHE A 1 324 ? -3.044 11.987 -16.966 1.00 14.55 324 PHE A C 1
ATOM 2350 O O . PHE A 1 324 ? -4.229 12.255 -17.170 1.00 11.24 324 PHE A O 1
ATOM 2358 N N . LYS A 1 325 ? -2.348 12.462 -15.929 1.00 15.95 325 LYS A N 1
ATOM 2359 C CA . LYS A 1 325 ? -2.846 13.577 -15.132 1.00 16.58 325 LYS A CA 1
ATOM 2360 C C . LYS A 1 325 ? -2.018 14.812 -15.448 1.00 19.09 325 LYS A C 1
ATOM 2361 O O . LYS A 1 325 ? -0.891 14.697 -15.955 1.00 20.74 325 LYS A O 1
ATOM 2367 N N . LEU A 1 326 ? -2.556 15.990 -15.141 1.00 21.77 326 LEU A N 1
ATOM 2368 C CA . LEU A 1 326 ? -1.803 17.238 -15.291 1.00 27.12 326 LEU A CA 1
ATOM 2369 C C . LEU A 1 326 ? -1.561 17.888 -13.929 1.00 35.76 326 LEU A C 1
ATOM 2370 O O . LEU A 1 326 ? -2.508 18.207 -13.228 1.00 37.59 326 LEU A O 1
ATOM 2375 N N . GLU A 1 327 ? -0.295 18.087 -13.570 1.00 44.05 327 GLU A N 1
ATOM 2376 C CA . GLU A 1 327 ? 0.095 18.579 -12.239 1.00 39.97 327 GLU A CA 1
ATOM 2377 C C . GLU A 1 327 ? -0.348 17.667 -11.101 1.00 41.90 327 GLU A C 1
ATOM 2378 O O . GLU A 1 327 ? 0.446 16.878 -10.591 1.00 43.65 327 GLU A O 1
ATOM 2384 N N . MET B 1 1 ? -27.523 -0.358 -58.367 1.00 28.47 1 MET B N 1
ATOM 2385 C CA . MET B 1 1 ? -27.165 1.032 -58.055 1.00 28.78 1 MET B CA 1
ATOM 2386 C C . MET B 1 1 ? -28.199 1.991 -58.587 1.00 27.41 1 MET B C 1
ATOM 2387 O O . MET B 1 1 ? -28.615 1.906 -59.756 1.00 28.24 1 MET B O 1
ATOM 2392 N N . ALA B 1 2 ? -28.576 2.939 -57.744 1.00 24.75 2 ALA B N 1
ATOM 2393 C CA . ALA B 1 2 ? -29.508 3.984 -58.132 1.00 22.94 2 ALA B CA 1
ATOM 2394 C C . ALA B 1 2 ? -28.755 5.301 -58.216 1.00 22.69 2 ALA B C 1
ATOM 2395 O O . ALA B 1 2 ? -27.702 5.480 -57.583 1.00 23.79 2 ALA B O 1
ATOM 2397 N N . MET B 1 3 ? -29.296 6.223 -58.994 1.00 21.05 3 MET B N 1
ATOM 2398 C CA . MET B 1 3 ? -28.764 7.563 -59.041 1.00 21.07 3 MET B CA 1
ATOM 2399 C C . MET B 1 3 ? -29.693 8.454 -58.227 1.00 23.78 3 MET B C 1
ATOM 2400 O O . MET B 1 3 ? -30.898 8.455 -58.434 1.00 23.61 3 MET B O 1
ATOM 2405 N N . LEU B 1 4 ? -29.126 9.213 -57.302 1.00 23.79 4 LEU B N 1
ATOM 2406 C CA . LEU B 1 4 ? -29.906 10.110 -56.461 1.00 21.88 4 LEU B CA 1
ATOM 2407 C C . LEU B 1 4 ? -29.553 11.517 -56.924 1.00 21.39 4 LEU B C 1
ATOM 2408 O O . LEU B 1 4 ? -28.470 12.036 -56.620 1.00 22.20 4 LEU B O 1
ATOM 2413 N N . THR B 1 5 ? -30.452 12.111 -57.690 1.00 19.69 5 THR B N 1
ATOM 2414 C CA . THR B 1 5 ? -30.213 13.420 -58.278 1.00 20.43 5 THR B CA 1
ATOM 2415 C C . THR B 1 5 ? -30.400 14.527 -57.245 1.00 19.11 5 THR B C 1
ATOM 2416 O O . THR B 1 5 ? -31.463 14.657 -56.643 1.00 20.24 5 THR B O 1
ATOM 2420 N N . LYS B 1 6 ? -29.373 15.337 -57.045 1.00 17.11 6 LYS B N 1
ATOM 2421 C CA . LYS B 1 6 ? -29.448 16.389 -56.028 1.00 16.05 6 LYS B CA 1
ATOM 2422 C C . LYS B 1 6 ? -29.832 17.747 -56.650 1.00 17.50 6 LYS B C 1
ATOM 2423 O O . LYS B 1 6 ? -30.430 18.622 -55.988 1.00 19.49 6 LYS B O 1
ATOM 2425 N N . PHE B 1 7 ? -29.477 17.933 -57.920 1.00 14.15 7 PHE B N 1
ATOM 2426 C CA . PHE B 1 7 ? -29.663 19.220 -58.563 1.00 13.96 7 PHE B CA 1
ATOM 2427 C C . PHE B 1 7 ? -29.607 19.026 -60.081 1.00 13.99 7 PHE B C 1
ATOM 2428 O O . PHE B 1 7 ? -28.799 18.248 -60.574 1.00 15.27 7 PHE B O 1
ATOM 2436 N N . GLU B 1 8 ? -30.456 19.737 -60.818 1.00 14.23 8 GLU B N 1
ATOM 2437 C CA . GLU B 1 8 ? -30.332 19.805 -62.281 1.00 16.48 8 GLU B CA 1
ATOM 2438 C C . GLU B 1 8 ? -30.521 21.243 -62.756 1.00 18.18 8 GLU B C 1
ATOM 2439 O O . GLU B 1 8 ? -31.367 21.978 -62.238 1.00 15.89 8 GLU B O 1
ATOM 2445 N N . SER B 1 9 ? -29.755 21.635 -63.767 1.00 19.67 9 SER B N 1
ATOM 2446 C CA . SER B 1 9 ? -29.999 22.898 -64.435 1.00 22.03 9 SER B CA 1
ATOM 2447 C C . SER B 1 9 ? -30.568 22.561 -65.779 1.00 25.29 9 SER B C 1
ATOM 2448 O O . SER B 1 9 ? -30.122 21.594 -66.407 1.00 24.22 9 SER B O 1
ATOM 2451 N N . ARG B 1 10 ? -31.556 23.340 -66.226 1.00 25.32 10 ARG B N 1
ATOM 2452 C CA . ARG B 1 10 ? -32.030 23.275 -67.608 1.00 24.79 10 ARG B CA 1
ATOM 2453 C C . ARG B 1 10 ? -31.369 24.409 -68.380 1.00 26.07 10 ARG B C 1
ATOM 2454 O O . ARG B 1 10 ? -31.485 25.575 -67.993 1.00 26.39 10 ARG B O 1
ATOM 2456 N N . SER B 1 11 ? -30.657 24.071 -69.455 1.00 25.93 11 SER B N 1
ATOM 2457 C CA . SER B 1 11 ? -29.934 25.063 -70.238 1.00 27.18 11 SER B CA 1
ATOM 2458 C C . SER B 1 11 ? -29.651 24.541 -71.624 1.00 28.66 11 SER B C 1
ATOM 2459 O O . SER B 1 11 ? -29.998 23.406 -71.967 1.00 30.91 11 SER B O 1
ATOM 2462 N N . SER B 1 12 ? -29.020 25.375 -72.431 1.00 30.04 12 SER B N 1
ATOM 2463 C CA . SER B 1 12 ? -28.497 24.906 -73.694 1.00 31.11 12 SER B CA 1
ATOM 2464 C C . SER B 1 12 ? -27.276 24.057 -73.357 1.00 28.95 12 SER B C 1
ATOM 2465 O O . SER B 1 12 ? -26.788 24.071 -72.210 1.00 29.89 12 SER B O 1
ATOM 2468 N N . ARG B 1 13 ? -26.807 23.302 -74.342 1.00 25.38 13 ARG B N 1
ATOM 2469 C CA . ARG B 1 13 ? -25.760 22.291 -74.134 1.00 22.20 13 ARG B CA 1
ATOM 2470 C C . ARG B 1 13 ? -24.625 22.716 -73.208 1.00 19.81 13 ARG B C 1
ATOM 2471 O O . ARG B 1 13 ? -24.011 23.762 -73.415 1.00 21.88 13 ARG B O 1
ATOM 2479 N N . ALA B 1 14 ? -24.389 21.919 -72.166 1.00 16.71 14 ALA B N 1
ATOM 2480 C CA . ALA B 1 14 ? -23.270 22.128 -71.258 1.00 16.77 14 ALA B CA 1
ATOM 2481 C C . ALA B 1 14 ? -22.098 21.325 -71.736 1.00 16.21 14 ALA B C 1
ATOM 2482 O O . ALA B 1 14 ? -22.279 20.182 -72.167 1.00 14.85 14 ALA B O 1
ATOM 2484 N N . LYS B 1 15 ? -20.891 21.887 -71.624 1.00 17.46 15 LYS B N 1
ATOM 2485 C CA . LYS B 1 15 ? -19.681 21.162 -72.015 1.00 16.01 15 LYS B CA 1
ATOM 2486 C C . LYS B 1 15 ? -18.759 20.818 -70.859 1.00 17.16 15 LYS B C 1
ATOM 2487 O O . LYS B 1 15 ? -18.036 19.837 -70.938 1.00 20.94 15 LYS B O 1
ATOM 2493 N N . GLY B 1 16 ? -18.747 21.602 -69.786 1.00 15.84 16 GLY B N 1
ATOM 2494 C CA . GLY B 1 16 ? -17.801 21.315 -68.722 1.00 17.96 16 GLY B CA 1
ATOM 2495 C C . GLY B 1 16 ? -18.384 21.694 -67.385 1.00 15.95 16 GLY B C 1
ATOM 2496 O O . GLY B 1 16 ? -19.295 22.511 -67.324 1.00 14.39 16 GLY B O 1
ATOM 2497 N N . VAL B 1 17 ? -17.896 21.066 -66.324 1.00 16.66 17 VAL B N 1
ATOM 2498 C CA . VAL B 1 17 ? -18.429 21.305 -64.979 1.00 14.94 17 VAL B CA 1
ATOM 2499 C C . VAL B 1 17 ? -17.279 21.169 -64.014 1.00 15.84 17 VAL B C 1
ATOM 2500 O O . VAL B 1 17 ? -16.399 20.323 -64.204 1.00 14.83 17 VAL B O 1
ATOM 2504 N N . ALA B 1 18 ? -17.239 22.010 -62.992 1.00 12.88 18 ALA B N 1
ATOM 2505 C CA . ALA B 1 18 ? -16.145 21.897 -62.039 1.00 12.83 18 ALA B CA 1
ATOM 2506 C C . ALA B 1 18 ? -16.771 22.042 -60.658 1.00 11.46 18 ALA B C 1
ATOM 2507 O O . ALA B 1 18 ? -17.555 22.950 -60.456 1.00 8.79 18 ALA B O 1
ATOM 2509 N N . PHE B 1 19 ? -16.449 21.148 -59.719 1.00 9.32 19 PHE B N 1
ATOM 2510 C CA . PHE B 1 19 ? -16.875 21.305 -58.331 1.00 10.36 19 PHE B CA 1
ATOM 2511 C C . PHE B 1 19 ? -15.931 22.215 -57.549 1.00 12.96 19 PHE B C 1
ATOM 2512 O O . PHE B 1 19 ? -14.697 22.047 -57.594 1.00 12.33 19 PHE B O 1
ATOM 2520 N N . HIS B 1 20 ? -16.501 23.127 -56.770 1.00 11.45 20 HIS B N 1
ATOM 2521 C CA . HIS B 1 20 ? -15.724 23.882 -55.800 1.00 11.02 20 HIS B CA 1
ATOM 2522 C C . HIS B 1 20 ? -15.324 22.932 -54.688 1.00 13.11 20 HIS B C 1
ATOM 2523 O O . HIS B 1 20 ? -16.128 22.074 -54.280 1.00 15.58 20 HIS B O 1
ATOM 2530 N N . PRO B 1 21 ? -14.097 23.075 -54.180 1.00 12.89 21 PRO B N 1
ATOM 2531 C CA . PRO B 1 21 ? -13.611 22.135 -53.145 1.00 13.79 21 PRO B CA 1
ATOM 2532 C C . PRO B 1 21 ? -14.313 22.185 -51.764 1.00 15.30 21 PRO B C 1
ATOM 2533 O O . PRO B 1 21 ? -14.266 21.162 -51.064 1.00 13.79 21 PRO B O 1
ATOM 2537 N N . THR B 1 22 ? -14.921 23.314 -51.370 1.00 13.90 22 THR B N 1
ATOM 2538 C CA . THR B 1 22 ? -15.535 23.431 -50.022 1.00 14.89 22 THR B CA 1
ATOM 2539 C C . THR B 1 22 ? -16.962 24.009 -50.010 1.00 13.81 22 THR B C 1
ATOM 2540 O O . THR B 1 22 ? -17.784 23.632 -49.169 1.00 14.65 22 THR B O 1
ATOM 2544 N N . GLN B 1 23 ? -17.242 24.950 -50.902 1.00 12.47 23 GLN B N 1
ATOM 2545 C CA . GLN B 1 23 ? -18.611 25.472 -51.046 1.00 13.19 23 GLN B CA 1
ATOM 2546 C C . GLN B 1 23 ? -19.468 24.508 -51.898 1.00 13.70 23 GLN B C 1
ATOM 2547 O O . GLN B 1 23 ? -18.939 23.747 -52.717 1.00 13.84 23 GLN B O 1
ATOM 2553 N N . PRO B 1 24 ? -20.797 24.525 -51.708 1.00 14.18 24 PRO B N 1
ATOM 2554 C CA . PRO B 1 24 ? -21.638 23.617 -52.506 1.00 12.92 24 PRO B CA 1
ATOM 2555 C C . PRO B 1 24 ? -21.942 24.255 -53.847 1.00 11.26 24 PRO B C 1
ATOM 2556 O O . PRO B 1 24 ? -23.126 24.468 -54.182 1.00 11.02 24 PRO B O 1
ATOM 2560 N N . TRP B 1 25 ? -20.888 24.529 -54.610 1.00 10.30 25 TRP B N 1
ATOM 2561 C CA . TRP B 1 25 ? -21.033 25.179 -55.920 1.00 12.24 25 TRP B CA 1
ATOM 2562 C C . TRP B 1 25 ? -20.460 24.346 -57.064 1.00 10.01 25 TRP B C 1
ATOM 2563 O O . TRP B 1 25 ? -19.484 23.596 -56.875 1.00 12.17 25 TRP B O 1
ATOM 2574 N N . ILE B 1 26 ? -21.035 24.520 -58.251 1.00 11.63 26 ILE B N 1
ATOM 2575 C CA . ILE B 1 26 ? -20.422 24.039 -59.481 1.00 12.32 26 ILE B CA 1
ATOM 2576 C C . ILE B 1 26 ? -20.351 25.215 -60.442 1.00 13.42 26 ILE B C 1
ATOM 2577 O O . ILE B 1 26 ? -21.232 26.085 -60.442 1.00 12.59 26 ILE B O 1
ATOM 2582 N N . LEU B 1 27 ? -19.301 25.244 -61.255 1.00 14.20 27 LEU B N 1
ATOM 2583 C CA . LEU B 1 27 ? -19.243 26.134 -62.400 1.00 11.62 27 LEU B CA 1
ATOM 2584 C C . LEU B 1 27 ? -19.645 25.251 -63.559 1.00 12.70 27 LEU B C 1
ATOM 2585 O O . LEU B 1 27 ? -19.185 24.109 -63.654 1.00 11.92 27 LEU B O 1
ATOM 2590 N N . THR B 1 28 ? -20.457 25.772 -64.476 1.00 11.42 28 THR B N 1
ATOM 2591 C CA . THR B 1 28 ? -20.751 25.001 -65.667 1.00 15.53 28 THR B CA 1
ATOM 2592 C C . THR B 1 28 ? -20.458 25.891 -66.871 1.00 18.29 28 THR B C 1
ATOM 2593 O O . THR B 1 28 ? -20.860 27.049 -66.878 1.00 20.08 28 THR B O 1
ATOM 2597 N N . SER B 1 29 ? -19.789 25.351 -67.886 1.00 17.34 29 SER B N 1
ATOM 2598 C CA . SER B 1 29 ? -19.481 26.136 -69.079 1.00 15.14 29 SER B CA 1
ATOM 2599 C C . SER B 1 29 ? -20.290 25.600 -70.245 1.00 15.99 29 SER B C 1
ATOM 2600 O O . SER B 1 29 ? -20.405 24.385 -70.415 1.00 15.77 29 SER B O 1
ATOM 2603 N N . LEU B 1 30 ? -20.850 26.514 -71.037 1.00 17.60 30 LEU B N 1
ATOM 2604 C CA . LEU B 1 30 ? -21.862 26.156 -72.006 1.00 14.42 30 LEU B CA 1
ATOM 2605 C C . LEU B 1 30 ? -21.416 26.391 -73.442 1.00 18.05 30 LEU B C 1
ATOM 2606 O O . LEU B 1 30 ? -20.522 27.218 -73.741 1.00 18.68 30 LEU B O 1
ATOM 2611 N N . HIS B 1 31 ? -22.068 25.661 -74.330 1.00 24.57 31 HIS B N 1
ATOM 2612 C CA . HIS B 1 31 ? -21.807 25.760 -75.757 1.00 23.99 31 HIS B CA 1
ATOM 2613 C C . HIS B 1 31 ? -22.145 27.154 -76.298 1.00 22.60 31 HIS B C 1
ATOM 2614 O O . HIS B 1 31 ? -21.624 27.558 -77.340 1.00 22.10 31 HIS B O 1
ATOM 2621 N N . ASN B 1 32 ? -22.992 27.902 -75.589 1.00 23.80 32 ASN B N 1
ATOM 2622 C CA . ASN B 1 32 ? -23.323 29.275 -76.008 1.00 24.22 32 ASN B CA 1
ATOM 2623 C C . ASN B 1 32 ? -22.302 30.323 -75.537 1.00 25.45 32 ASN B C 1
ATOM 2624 O O . ASN B 1 32 ? -22.488 31.519 -75.779 1.00 27.14 32 ASN B O 1
ATOM 2629 N N . GLY B 1 33 ? -21.246 29.887 -74.847 1.00 22.48 33 GLY B N 1
ATOM 2630 C CA . GLY B 1 33 ? -20.210 30.808 -74.403 1.00 22.13 33 GLY B CA 1
ATOM 2631 C C . GLY B 1 33 ? -20.344 31.332 -72.970 1.00 23.22 33 GLY B C 1
ATOM 2632 O O . GLY B 1 33 ? -19.475 32.048 -72.473 1.00 24.97 33 GLY B O 1
ATOM 2633 N N . ARG B 1 34 ? -21.431 30.990 -72.298 1.00 21.86 34 ARG B N 1
ATOM 2634 C CA . ARG B 1 34 ? -21.648 31.532 -70.975 1.00 21.83 34 ARG B CA 1
ATOM 2635 C C . ARG B 1 34 ? -21.127 30.549 -69.941 1.00 20.16 34 ARG B C 1
ATOM 2636 O O . ARG B 1 34 ? -21.067 29.342 -70.186 1.00 18.51 34 ARG B O 1
ATOM 2638 N N . ILE B 1 35 ? -20.763 31.076 -68.780 1.00 17.55 35 ILE B N 1
ATOM 2639 C CA . ILE B 1 35 ? -20.322 30.251 -67.670 1.00 16.50 35 ILE B CA 1
ATOM 2640 C C . ILE B 1 35 ? -21.256 30.630 -66.534 1.00 16.60 35 ILE B C 1
ATOM 2641 O O . ILE B 1 35 ? -21.556 31.818 -66.360 1.00 16.01 35 ILE B O 1
ATOM 2646 N N . GLN B 1 36 ? -21.744 29.631 -65.801 1.00 13.48 36 GLN B N 1
ATOM 2647 C CA . GLN B 1 36 ? -22.682 29.871 -64.723 1.00 13.96 36 GLN B CA 1
ATOM 2648 C C . GLN B 1 36 ? -22.062 29.324 -63.445 1.00 13.85 36 GLN B C 1
ATOM 2649 O O . GLN B 1 36 ? -21.356 28.309 -63.491 1.00 12.36 36 GLN B O 1
ATOM 2655 N N . LEU B 1 37 ? -22.376 29.949 -62.308 1.00 12.67 37 LEU B N 1
ATOM 2656 C CA . LEU B 1 37 ? -22.007 29.372 -61.021 1.00 12.82 37 LEU B CA 1
ATOM 2657 C C . LEU B 1 37 ? -23.292 29.068 -60.265 1.00 13.20 37 LEU B C 1
ATOM 2658 O O . LEU B 1 37 ? -24.086 29.965 -59.986 1.00 15.79 37 LEU B O 1
ATOM 2663 N N . TRP B 1 38 ? -23.486 27.798 -59.940 1.00 13.55 38 TRP B N 1
ATOM 2664 C CA . TRP B 1 38 ? -24.696 27.315 -59.318 1.00 15.13 38 TRP B CA 1
ATOM 2665 C C . TRP B 1 38 ? -24.402 26.884 -57.898 1.00 13.32 38 TRP B C 1
ATOM 2666 O O . TRP B 1 38 ? -23.396 26.240 -57.655 1.00 15.18 38 TRP B O 1
ATOM 2677 N N . ASP B 1 39 ? -25.299 27.206 -56.967 1.00 11.19 39 ASP B N 1
ATOM 2678 C CA . ASP B 1 39 ? -25.282 26.586 -55.632 1.00 12.02 39 ASP B CA 1
ATOM 2679 C C . ASP B 1 39 ? -26.213 25.364 -55.697 1.00 10.76 39 ASP B C 1
ATOM 2680 O O . ASP B 1 39 ? -27.423 25.523 -55.771 1.00 11.73 39 ASP B O 1
ATOM 2685 N N . TYR B 1 40 ? -25.650 24.149 -55.700 1.00 9.65 40 TYR B N 1
ATOM 2686 C CA . TYR B 1 40 ? -26.473 22.951 -55.840 1.00 11.41 40 TYR B CA 1
ATOM 2687 C C . TYR B 1 40 ? -27.150 22.519 -54.535 1.00 16.19 40 TYR B C 1
ATOM 2688 O O . TYR B 1 40 ? -27.939 21.584 -54.545 1.00 17.84 40 TYR B O 1
ATOM 2697 N N . ARG B 1 41 ? -26.863 23.171 -53.411 1.00 14.29 41 ARG B N 1
ATOM 2698 C CA . ARG B 1 41 ? -27.651 22.834 -52.226 1.00 18.33 41 A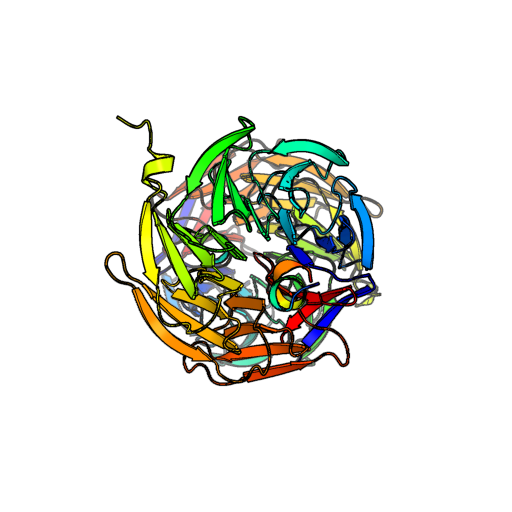RG B CA 1
ATOM 2699 C C . ARG B 1 41 ? -28.903 23.692 -52.089 1.00 16.93 41 ARG B C 1
ATOM 2700 O O . ARG B 1 41 ? -29.905 23.226 -51.576 1.00 21.93 41 ARG B O 1
ATOM 2708 N N . MET B 1 42 ? -28.848 24.941 -52.547 1.00 14.76 42 MET B N 1
ATOM 2709 C CA . MET B 1 42 ? -30.039 25.791 -52.591 1.00 16.72 42 MET B CA 1
ATOM 2710 C C . MET B 1 42 ? -30.730 25.823 -53.963 1.00 19.93 42 MET B C 1
ATOM 2711 O O . MET B 1 42 ? -31.865 26.310 -54.065 1.00 20.44 42 MET B O 1
ATOM 2716 N N . GLY B 1 43 ? -30.049 25.342 -55.012 1.00 21.76 43 GLY B N 1
ATOM 2717 C CA . GLY B 1 43 ? -30.630 25.315 -56.351 1.00 20.50 43 GLY B CA 1
ATOM 2718 C C . GLY B 1 43 ? -30.696 26.678 -57.016 1.00 20.47 43 GLY B C 1
ATOM 2719 O O . GLY B 1 43 ? -31.594 26.947 -57.827 1.00 24.87 43 GLY B O 1
ATOM 2720 N N . THR B 1 44 ? -29.738 27.535 -56.680 1.00 18.01 44 THR B N 1
ATOM 2721 C CA . THR B 1 44 ? -29.733 28.932 -57.101 1.00 18.87 44 THR B CA 1
ATOM 2722 C C . THR B 1 44 ? -28.563 29.235 -58.013 1.00 19.91 44 THR B C 1
ATOM 2723 O O . THR B 1 44 ? -27.467 28.702 -57.836 1.00 20.66 44 THR B O 1
ATOM 2727 N N . LEU B 1 45 ? -28.790 30.126 -58.963 1.00 16.59 45 LEU B N 1
ATOM 2728 C CA . LEU B 1 45 ? -27.741 30.581 -59.841 1.00 18.71 45 LEU B CA 1
ATOM 2729 C C . LEU B 1 45 ? -27.073 31.764 -59.139 1.00 21.82 45 LEU B C 1
ATOM 2730 O O . LEU B 1 45 ? -27.720 32.794 -58.928 1.00 22.49 45 LEU B O 1
ATOM 2735 N N . LEU B 1 46 ? -25.797 31.617 -58.775 1.00 17.67 46 LEU B N 1
ATOM 2736 C CA . LEU B 1 46 ? -25.104 32.636 -57.981 1.00 20.15 46 LEU B CA 1
ATOM 2737 C C . LEU B 1 46 ? -24.527 33.732 -58.852 1.00 22.22 46 LEU B C 1
ATOM 2738 O O . LEU B 1 46 ? -24.492 34.887 -58.455 1.00 23.11 46 LEU B O 1
ATOM 2743 N N . ASP B 1 47 ? -24.054 33.363 -60.036 1.00 23.38 47 ASP B N 1
ATOM 2744 C CA . ASP B 1 47 ? -23.340 34.303 -60.904 1.00 25.92 47 ASP B CA 1
ATOM 2745 C C . ASP B 1 47 ? -23.314 33.812 -62.357 1.00 24.77 47 ASP B C 1
ATOM 2746 O O . ASP B 1 47 ? -23.316 32.603 -62.596 1.00 24.28 47 ASP B O 1
ATOM 2751 N N . ARG B 1 48 ? -23.303 34.744 -63.316 1.00 26.02 48 ARG B N 1
ATOM 2752 C CA . ARG B 1 48 ? -23.035 34.439 -64.733 1.00 27.02 48 ARG B CA 1
ATOM 2753 C C . ARG B 1 48 ? -21.740 35.145 -65.090 1.00 25.78 48 ARG B C 1
ATOM 2754 O O . ARG B 1 48 ? -21.551 36.295 -64.703 1.00 28.33 48 ARG B O 1
ATOM 2762 N N . PHE B 1 49 ? -20.848 34.466 -65.803 1.00 23.95 49 PHE B N 1
ATOM 2763 C CA . PHE B 1 49 ? -19.625 35.081 -66.316 1.00 24.08 49 PHE B CA 1
ATOM 2764 C C . PHE B 1 49 ? -19.596 35.047 -67.851 1.00 27.98 49 PHE B C 1
ATOM 2765 O O . PHE B 1 49 ? -19.528 33.974 -68.461 1.00 29.93 49 PHE B O 1
ATOM 2773 N N . ASP B 1 50 ? -19.662 36.217 -68.475 1.00 29.47 50 ASP B N 1
ATOM 2774 C CA . ASP B 1 50 ? -19.619 36.294 -69.938 1.00 33.61 50 ASP B CA 1
ATOM 2775 C C . ASP B 1 50 ? -18.328 36.973 -70.415 1.00 35.36 50 ASP B C 1
ATOM 2776 O O . ASP B 1 50 ? -18.186 38.188 -70.297 1.00 37.79 50 ASP B O 1
ATOM 2781 N N . GLY B 1 51 ? -17.374 36.175 -70.904 1.00 33.43 51 GLY B N 1
ATOM 2782 C CA . GLY B 1 51 ? -16.142 36.708 -71.461 1.00 31.31 51 GLY B CA 1
ATOM 2783 C C . GLY B 1 51 ? -15.587 35.901 -72.622 1.00 30.33 51 GLY B C 1
ATOM 2784 O O . GLY B 1 51 ? -14.445 36.117 -73.032 1.00 33.90 51 GLY B O 1
ATOM 2785 N N . HIS B 1 52 ? -16.367 34.964 -73.150 1.00 27.83 52 HIS B N 1
ATOM 2786 C CA . HIS B 1 52 ? -15.944 34.185 -74.315 1.00 26.75 52 HIS B CA 1
ATOM 2787 C C . HIS B 1 52 ? -16.903 34.367 -75.476 1.00 29.90 52 HIS B C 1
ATOM 2788 O O . HIS B 1 52 ? -18.092 34.633 -75.276 1.00 31.05 52 HIS B O 1
ATOM 2795 N N . ASP B 1 53 ? -16.400 34.185 -76.692 1.00 30.68 53 ASP B N 1
ATOM 2796 C CA . ASP B 1 53 ? -17.278 34.103 -77.854 1.00 32.49 53 ASP B CA 1
ATOM 2797 C C . ASP B 1 53 ? -17.217 32.691 -78.400 1.00 28.40 53 ASP B C 1
ATOM 2798 O O . ASP B 1 53 ? -16.128 32.196 -78.724 1.00 29.47 53 ASP B O 1
ATOM 2803 N N . GLY B 1 54 ? -18.371 32.029 -78.438 1.00 24.66 54 GLY B N 1
ATOM 2804 C CA . GLY B 1 54 ? -18.451 30.653 -78.875 1.00 23.82 54 GLY B CA 1
ATOM 2805 C C . GLY B 1 54 ? -18.333 29.723 -77.690 1.00 22.98 54 GLY B C 1
ATOM 2806 O O . GLY B 1 54 ? -18.198 30.175 -76.558 1.00 22.33 54 GLY B O 1
ATOM 2807 N N . PRO B 1 55 ? -18.362 28.414 -77.948 1.00 20.75 55 PRO B N 1
ATOM 2808 C CA . PRO B 1 55 ? -18.387 27.442 -76.855 1.00 18.81 55 PRO B CA 1
ATOM 2809 C C . PRO B 1 55 ? -17.254 27.608 -75.819 1.00 20.95 55 PRO B C 1
ATOM 2810 O O . PRO B 1 55 ? -16.134 27.999 -76.152 1.00 21.55 55 PRO B O 1
ATOM 2814 N N . VAL B 1 56 ? -17.573 27.330 -74.559 1.00 21.04 56 VAL B N 1
ATOM 2815 C CA . VAL B 1 56 ? -16.560 27.203 -73.522 1.00 19.32 56 VAL B CA 1
ATOM 2816 C C . VAL B 1 56 ? -16.478 25.742 -73.061 1.00 20.15 56 VAL B C 1
ATOM 2817 O O . VAL B 1 56 ? -17.378 25.235 -72.374 1.00 20.95 56 VAL B O 1
ATOM 2821 N N . ARG B 1 57 ? -15.392 25.073 -73.440 1.00 16.94 57 ARG B N 1
ATOM 2822 C CA . ARG B 1 57 ? -15.244 23.652 -73.168 1.00 17.15 57 ARG B CA 1
ATOM 2823 C C . ARG B 1 57 ? -14.507 23.359 -71.869 1.00 18.03 57 ARG B C 1
ATOM 2824 O O . ARG B 1 57 ? -14.794 22.371 -71.207 1.00 22.53 57 ARG B O 1
ATOM 2832 N N . GLY B 1 58 ? -13.563 24.217 -71.503 1.00 17.19 58 GLY B N 1
ATOM 2833 C CA . GLY B 1 58 ? -12.758 24.001 -70.313 1.00 17.24 58 GLY B CA 1
ATOM 2834 C C . GLY B 1 58 ? -13.156 24.888 -69.143 1.00 15.88 58 GLY B C 1
ATOM 2835 O O . GLY B 1 58 ? -13.421 26.065 -69.325 1.00 14.80 58 GLY B O 1
ATOM 2836 N N . ILE B 1 59 ? -13.166 24.336 -67.929 1.00 16.18 59 ILE B N 1
ATOM 2837 C CA . ILE B 1 59 ? -13.521 25.138 -66.770 1.00 12.71 59 ILE B CA 1
ATOM 2838 C C . ILE B 1 59 ? -12.999 24.386 -65.563 1.00 13.38 59 ILE B C 1
ATOM 2839 O O . ILE B 1 59 ? -13.096 23.158 -65.518 1.00 12.52 59 ILE B O 1
ATOM 2844 N N . ALA B 1 60 ? -12.372 25.100 -64.625 1.00 13.15 60 ALA B N 1
ATOM 2845 C CA . ALA B 1 60 ? -11.850 24.483 -63.405 1.00 14.24 60 ALA B CA 1
ATOM 2846 C C . ALA B 1 60 ? -11.650 25.517 -62.312 1.00 14.10 60 ALA B C 1
ATOM 2847 O O . ALA B 1 60 ? -11.332 26.670 -62.599 1.00 12.47 60 ALA B O 1
ATOM 2849 N N . PHE B 1 61 ? -11.828 25.109 -61.058 1.00 15.70 61 PHE B N 1
ATOM 2850 C CA . PHE B 1 61 ? -11.498 25.966 -59.928 1.00 15.52 61 PHE B CA 1
ATOM 2851 C C . PHE B 1 61 ? -10.032 25.791 -59.547 1.00 14.11 61 PHE B C 1
ATOM 2852 O O . PHE B 1 61 ? -9.447 24.714 -59.703 1.00 14.50 61 PHE B O 1
ATOM 2860 N N . HIS B 1 62 ? -9.441 26.855 -59.035 1.00 14.67 62 HIS B N 1
ATOM 2861 C CA . HIS B 1 62 ? -8.170 26.732 -58.335 1.00 16.06 62 HIS B CA 1
ATOM 2862 C C . HIS B 1 62 ? -8.453 25.969 -57.031 1.00 13.74 62 HIS B C 1
ATOM 2863 O O . HIS B 1 62 ? -9.529 26.104 -56.467 1.00 14.12 62 HIS B O 1
ATOM 2870 N N . PRO B 1 63 ? -7.497 25.156 -56.548 1.00 14.29 63 PRO B N 1
ATOM 2871 C CA . PRO B 1 63 ? -7.815 24.329 -55.382 1.00 16.75 63 PRO B CA 1
ATOM 2872 C C . PRO B 1 63 ? -7.923 25.109 -54.077 1.00 17.55 63 PRO B C 1
ATOM 2873 O O . PRO B 1 63 ? -8.541 24.582 -53.163 1.00 19.79 63 PRO B O 1
ATOM 2877 N N . THR B 1 64 ? -7.365 26.316 -53.979 1.00 19.07 64 THR B N 1
ATOM 2878 C CA . THR B 1 64 ? -7.362 27.043 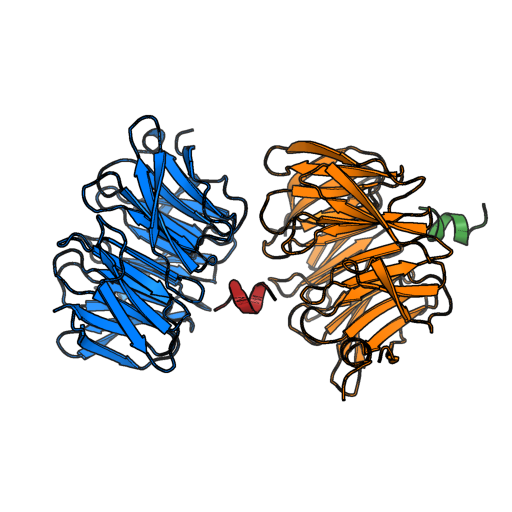-52.697 1.00 22.64 64 THR B CA 1
ATOM 2879 C C . THR B 1 64 ? -7.681 28.545 -52.770 1.00 24.69 64 THR B C 1
ATOM 2880 O O . THR B 1 64 ? -8.209 29.127 -51.813 1.00 27.14 64 THR B O 1
ATOM 2884 N N . GLN B 1 65 ? -7.363 29.167 -53.897 1.00 22.14 65 GLN B N 1
ATOM 2885 C CA . GLN B 1 65 ? -7.593 30.598 -54.072 1.00 22.47 65 GLN B CA 1
ATOM 2886 C C . GLN B 1 65 ? -8.921 30.822 -54.769 1.00 19.93 65 GLN B C 1
ATOM 2887 O O . GLN B 1 65 ? -9.445 29.886 -55.375 1.00 17.92 65 GLN B O 1
ATOM 2893 N N . PRO B 1 66 ? -9.482 32.051 -54.693 1.00 19.95 66 PRO B N 1
ATOM 2894 C CA . PRO B 1 66 ? -10.822 32.217 -55.286 1.00 19.19 66 PRO B CA 1
ATOM 2895 C C . PRO B 1 66 ? -10.758 32.537 -56.776 1.00 16.85 66 PRO B C 1
ATOM 2896 O O . PRO B 1 66 ? -11.290 33.528 -57.277 1.00 19.20 66 PRO B O 1
ATOM 2900 N N . ILE B 1 67 ? -10.143 31.626 -57.503 1.00 14.60 67 ILE B N 1
ATOM 2901 C CA . ILE B 1 67 ? -9.900 31.832 -58.923 1.00 15.12 67 ILE B CA 1
ATOM 2902 C C . ILE B 1 67 ? -10.537 30.681 -59.713 1.00 15.46 67 ILE B C 1
ATOM 2903 O O . ILE B 1 67 ? -10.689 29.565 -59.178 1.00 16.39 67 ILE B O 1
ATOM 2908 N N . PHE B 1 68 ? -10.939 30.923 -60.969 1.00 12.01 68 PHE B N 1
ATOM 2909 C CA . PHE B 1 68 ? -11.186 29.792 -61.837 1.00 9.07 68 PHE B CA 1
ATOM 2910 C C . PHE B 1 68 ? -10.646 30.066 -63.197 1.00 11.40 68 PHE B C 1
ATOM 2911 O O . PHE B 1 68 ? -10.338 31.212 -63.533 1.00 16.02 68 PHE B O 1
ATOM 2919 N N . VAL B 1 69 ? -10.520 29.015 -63.982 1.00 11.36 69 VAL B N 1
ATOM 2920 C CA . VAL B 1 69 ? -10.002 29.190 -65.334 1.00 13.25 69 VAL B CA 1
ATOM 2921 C C . VAL B 1 69 ? -10.996 28.627 -66.335 1.00 13.41 69 VAL B C 1
ATOM 2922 O O . VAL B 1 69 ? -11.686 27.645 -66.054 1.00 13.43 69 VAL B O 1
ATOM 2926 N N . SER B 1 70 ? -11.109 29.283 -67.487 1.00 14.75 70 SER B N 1
ATOM 2927 C CA . SER B 1 70 ? -11.974 28.785 -68.547 1.00 13.29 70 SER B CA 1
ATOM 2928 C C . SER B 1 70 ? -11.249 28.842 -69.872 1.00 15.34 70 SER B C 1
ATOM 2929 O O . SER B 1 70 ? -10.270 29.593 -70.029 1.00 17.74 70 SER B O 1
ATOM 2932 N N . GLY B 1 71 ? -11.702 28.031 -70.821 1.00 15.35 71 GLY B N 1
ATOM 2933 C CA . GLY B 1 71 ? -11.060 27.992 -72.127 1.00 16.95 71 GLY B CA 1
ATOM 2934 C C . GLY B 1 71 ? -12.108 27.803 -73.188 1.00 17.68 71 GLY B C 1
ATOM 2935 O O . GLY B 1 71 ? -13.019 26.981 -73.028 1.00 12.87 71 GLY B O 1
ATOM 2936 N N . GLY B 1 72 ? -11.975 28.547 -74.292 1.00 19.85 72 GLY B N 1
ATOM 2937 C CA . GLY B 1 72 ? -13.034 28.563 -75.282 1.00 14.44 72 GLY B CA 1
ATOM 2938 C C . GLY B 1 72 ? -12.614 28.316 -76.725 1.00 14.62 72 GLY B C 1
ATOM 2939 O O . GLY B 1 72 ? -11.416 28.183 -77.064 1.00 16.17 72 GLY B O 1
ATOM 2940 N N . ASP B 1 73 ? -13.621 28.268 -77.581 1.00 26.91 73 ASP B N 1
ATOM 2941 C CA . ASP B 1 73 ? -13.379 28.135 -78.998 1.00 26.59 73 ASP B CA 1
ATOM 2942 C C . ASP B 1 73 ? -12.830 29.447 -79.560 1.00 25.84 73 ASP B C 1
ATOM 2943 O O . ASP B 1 73 ? -12.416 29.503 -80.720 1.00 27.41 73 ASP B O 1
ATOM 2948 N N . ASP B 1 74 ? -12.819 30.500 -78.745 1.00 23.72 74 ASP B N 1
ATOM 2949 C CA . ASP B 1 74 ? -12.156 31.749 -79.135 1.00 23.98 74 ASP B CA 1
ATOM 2950 C C . ASP B 1 74 ? -10.635 31.715 -78.882 1.00 27.39 74 ASP B C 1
ATOM 2951 O O . ASP B 1 74 ? -9.944 32.749 -79.004 1.00 27.80 74 ASP B O 1
ATOM 2956 N N . TYR B 1 75 ? -10.136 30.520 -78.532 1.00 24.86 75 TYR B N 1
ATOM 2957 C CA . TYR B 1 75 ? -8.708 30.223 -78.326 1.00 23.55 75 TYR B CA 1
ATOM 2958 C C . TYR B 1 75 ? -8.142 30.781 -77.017 1.00 24.77 75 TYR B C 1
ATOM 2959 O O . TYR B 1 75 ? -6.945 30.599 -76.726 1.00 26.59 75 TYR B O 1
ATOM 2968 N N . LYS B 1 76 ? -8.954 31.493 -76.245 1.00 24.72 76 LYS B N 1
ATOM 2969 C CA . LYS B 1 76 ? -8.432 32.114 -75.019 1.00 23.76 76 LYS B CA 1
ATOM 2970 C C . LYS B 1 76 ? -8.490 31.176 -73.811 1.00 22.50 76 LYS B C 1
ATOM 2971 O O . LYS B 1 76 ? -9.433 30.389 -73.667 1.00 22.99 76 LYS B O 1
ATOM 2977 N N . VAL B 1 77 ? -7.476 31.267 -72.958 1.00 20.50 77 VAL B N 1
ATOM 2978 C CA . VAL B 1 77 ? -7.540 30.682 -71.630 1.00 19.27 77 VAL B CA 1
ATOM 2979 C C . VAL B 1 77 ? -7.669 31.858 -70.650 1.00 20.55 77 VAL B C 1
ATOM 2980 O O . VAL B 1 77 ? -6.696 32.601 -70.432 1.00 21.73 77 VAL B O 1
ATOM 2984 N N . ASN B 1 78 ? -8.866 32.042 -70.087 1.00 19.04 78 ASN B N 1
ATOM 2985 C CA . ASN B 1 78 ? -9.135 33.183 -69.199 1.00 18.09 78 ASN B CA 1
ATOM 2986 C C . ASN B 1 78 ? -9.075 32.807 -67.719 1.00 16.07 78 ASN B C 1
ATOM 2987 O O . ASN B 1 78 ? -9.603 31.761 -67.331 1.00 16.11 78 ASN B O 1
ATOM 2992 N N . VAL B 1 79 ? -8.495 33.688 -66.901 1.00 14.51 79 VAL B N 1
ATOM 2993 C CA . VAL B 1 79 ? -8.452 33.462 -65.456 1.00 15.91 79 VAL B CA 1
ATOM 2994 C C . VAL B 1 79 ? -9.303 34.511 -64.760 1.00 18.98 79 VAL B C 1
ATOM 2995 O O . VAL B 1 79 ? -9.138 35.714 -65.012 1.00 18.61 79 VAL B O 1
ATOM 2999 N N . TRP B 1 80 ? -10.205 34.051 -63.894 1.00 19.51 80 TRP B N 1
ATOM 3000 C CA . TRP B 1 80 ? -11.190 34.895 -63.230 1.00 17.68 80 TRP B CA 1
ATOM 3001 C C . TRP B 1 80 ? -11.037 34.816 -61.728 1.00 18.04 80 TRP B C 1
ATOM 3002 O O . TRP B 1 80 ? -10.517 33.833 -61.199 1.00 18.82 80 TRP B O 1
ATOM 3013 N N . ASN B 1 81 ? -11.543 35.829 -61.032 1.00 19.56 81 ASN B N 1
ATOM 3014 C CA . ASN B 1 81 ? -11.641 35.774 -59.570 1.00 19.63 81 ASN B CA 1
ATOM 3015 C C . ASN B 1 81 ? -13.129 35.754 -59.231 1.00 21.63 81 ASN B C 1
ATOM 3016 O O . ASN B 1 81 ? -13.863 36.679 -59.583 1.00 24.77 81 ASN B O 1
ATOM 3021 N N . TYR B 1 82 ? -13.618 34.683 -58.624 1.00 21.69 82 TYR B N 1
ATOM 3022 C CA . TYR B 1 82 ? -15.050 34.612 -58.426 1.00 23.21 82 TYR B CA 1
ATOM 3023 C C . TYR B 1 82 ? -15.539 35.524 -57.293 1.00 26.59 82 TYR B C 1
ATOM 3024 O O . TYR B 1 82 ? -16.725 35.860 -57.242 1.00 26.12 82 TYR B O 1
ATOM 3033 N N . LYS B 1 83 ? -14.636 35.911 -56.391 1.00 27.00 83 LYS B N 1
ATOM 3034 C CA . LYS B 1 83 ? -14.997 36.850 -55.329 1.00 27.88 83 LYS B CA 1
ATOM 3035 C C . LYS B 1 83 ? -15.238 38.265 -55.877 1.00 30.24 83 LYS B C 1
ATOM 3036 O O . LYS B 1 83 ? -16.262 38.874 -55.590 1.00 31.00 83 LYS B O 1
ATOM 3038 N N . SER B 1 84 ? -14.321 38.783 -56.689 1.00 31.81 84 SER B N 1
ATOM 3039 C CA . SER B 1 84 ? -14.519 40.108 -57.286 1.00 33.59 84 SER B CA 1
ATOM 3040 C C . SER B 1 84 ? -15.369 40.089 -58.555 1.00 35.62 84 SER B C 1
ATOM 3041 O O . SER B 1 84 ? -15.750 41.145 -59.065 1.00 36.49 84 SER B O 1
ATOM 3044 N N . ARG B 1 85 ? -15.674 38.891 -59.049 1.00 35.32 85 ARG B N 1
ATOM 3045 C CA . ARG B 1 85 ? -16.388 38.715 -60.318 1.00 38.64 85 ARG B CA 1
ATOM 3046 C C . ARG B 1 85 ? -15.676 39.418 -61.471 1.00 37.25 85 ARG B C 1
ATOM 3047 O O . ARG B 1 85 ? -16.323 39.994 -62.349 1.00 38.61 85 ARG B O 1
ATOM 3055 N N . LYS B 1 86 ? -14.348 39.379 -61.467 1.00 32.83 86 LYS B N 1
ATOM 3056 C CA . LYS B 1 86 ? -13.571 40.009 -62.539 1.00 32.75 86 LYS B CA 1
ATOM 3057 C C . LYS B 1 86 ? -12.827 38.977 -63.388 1.00 28.14 86 LYS B C 1
ATOM 3058 O O . LYS B 1 86 ? -12.265 38.015 -62.851 1.00 26.22 86 LYS B O 1
ATOM 3064 N N . LEU B 1 87 ? -12.821 39.184 -64.701 1.00 26.64 87 LEU B N 1
ATOM 3065 C CA . LEU B 1 87 ? -11.875 38.487 -65.576 1.00 26.75 87 LEU B CA 1
ATOM 3066 C C . LEU B 1 87 ? -10.502 39.127 -65.398 1.00 27.65 87 LEU B C 1
ATOM 3067 O O . LEU B 1 87 ? -10.302 40.265 -65.792 1.00 32.48 87 LEU B O 1
ATOM 3072 N N . LEU B 1 88 ? -9.550 38.412 -64.812 1.00 25.36 88 LEU B N 1
ATOM 3073 C CA . LEU B 1 88 ? -8.285 39.028 -64.411 1.00 24.83 88 LEU B CA 1
ATOM 3074 C C . LEU B 1 88 ? -7.372 39.254 -65.590 1.00 23.90 88 LEU B C 1
ATOM 3075 O O . LEU B 1 88 ? -6.719 40.290 -65.677 1.00 26.69 88 LEU B O 1
ATOM 3080 N N . PHE B 1 89 ? -7.332 38.277 -66.492 1.00 21.90 89 PHE B N 1
ATOM 3081 C CA . PHE B 1 89 ? -6.491 38.337 -67.683 1.00 22.74 89 PHE B CA 1
ATOM 3082 C C . PHE B 1 89 ? -6.817 37.175 -68.597 1.00 21.74 89 PHE B C 1
ATOM 3083 O O . PHE B 1 89 ? -7.378 36.152 -68.153 1.00 17.57 89 PHE B O 1
ATOM 3091 N N . SER B 1 90 ? -6.483 37.343 -69.874 1.00 21.79 90 SER B N 1
ATOM 3092 C CA . SER B 1 90 ? -6.584 36.264 -70.844 1.00 24.42 90 SER B CA 1
ATOM 3093 C C . SER B 1 90 ? -5.196 35.741 -71.140 1.00 24.76 90 SER B C 1
ATOM 3094 O O . SER B 1 90 ? -4.265 36.519 -71.288 1.00 27.99 90 SER B O 1
ATOM 3097 N N . LEU B 1 91 ? -5.048 34.427 -71.221 1.00 22.82 91 LEU B N 1
ATOM 3098 C CA . LEU B 1 91 ? -3.785 33.859 -71.661 1.00 21.76 91 LEU B CA 1
ATOM 3099 C C . LEU B 1 91 ? -3.937 33.479 -73.143 1.00 24.17 91 LEU B C 1
ATOM 3100 O O . LEU B 1 91 ? -4.736 32.597 -73.500 1.00 21.62 91 LEU B O 1
ATOM 3105 N N . CYS B 1 92 ? -3.165 34.143 -73.997 1.00 24.04 92 CYS B N 1
ATOM 3106 C CA . CYS B 1 92 ? -3.282 33.953 -75.454 1.00 23.27 92 CYS B CA 1
ATOM 3107 C C . CYS B 1 92 ? -2.081 33.206 -75.993 1.00 26.60 92 CYS B C 1
ATOM 3108 O O . CYS B 1 92 ? -0.952 33.360 -75.499 1.00 25.86 92 CYS B O 1
ATOM 3111 N N . GLY B 1 93 ? -2.314 32.376 -76.997 1.00 28.84 93 GLY B N 1
ATOM 3112 C CA . GLY B 1 93 ? -1.224 31.625 -77.586 1.00 27.97 93 GLY B CA 1
ATOM 3113 C C . GLY B 1 93 ? -1.732 30.432 -78.364 1.00 25.33 93 GLY B C 1
ATOM 3114 O O . GLY B 1 93 ? -1.161 30.068 -79.391 1.00 22.12 93 GLY B O 1
ATOM 3115 N N . HIS B 1 94 ? -2.812 29.810 -77.890 1.00 23.82 94 HIS B N 1
ATOM 3116 C CA . HIS B 1 94 ? -3.396 28.706 -78.644 1.00 22.75 94 HIS B CA 1
ATOM 3117 C C . HIS B 1 94 ? -3.935 29.225 -79.970 1.00 23.79 94 HIS B C 1
ATOM 3118 O O . HIS B 1 94 ? -4.396 30.370 -80.029 1.00 25.59 94 HIS B O 1
ATOM 3125 N N . MET B 1 95 ? -3.909 28.372 -80.999 1.00 22.14 95 MET B N 1
ATOM 3126 C CA . MET B 1 95 ? -4.298 28.764 -82.362 1.00 26.91 95 MET B CA 1
ATOM 3127 C C . MET B 1 95 ? -5.616 28.136 -82.816 1.00 28.01 95 MET B C 1
ATOM 3128 O O . MET B 1 95 ? -6.044 28.317 -83.968 1.00 26.31 95 MET B O 1
ATOM 3133 N N . ASP B 1 96 ? -6.253 27.376 -81.933 1.00 29.57 96 ASP B N 1
ATOM 3134 C CA . ASP B 1 96 ? -7.519 26.738 -82.273 1.00 28.77 96 ASP B CA 1
ATOM 3135 C C . ASP B 1 96 ? -8.233 26.492 -80.955 1.00 28.42 96 ASP B C 1
ATOM 3136 O O . ASP B 1 96 ? -7.709 26.868 -79.889 1.00 28.20 96 ASP B O 1
ATOM 3141 N N . TYR B 1 97 ? -9.408 25.870 -81.033 1.00 20.15 97 TYR B N 1
ATOM 3142 C CA . TYR B 1 97 ? -10.292 25.696 -79.878 1.00 21.20 97 TYR B CA 1
ATOM 3143 C C . TYR B 1 97 ? -9.529 25.105 -78.719 1.00 20.80 97 TYR B C 1
ATOM 3144 O O . TYR B 1 97 ? -8.710 24.207 -78.925 1.00 23.81 97 TYR B O 1
ATOM 3153 N N . VAL B 1 98 ? -9.798 25.596 -77.507 1.00 20.22 98 VAL B N 1
ATOM 3154 C CA . VAL B 1 98 ? -9.239 25.004 -76.280 1.00 19.71 98 VAL B CA 1
ATOM 3155 C C . VAL B 1 98 ? -10.242 23.971 -75.764 1.00 20.45 98 VAL B C 1
ATOM 3156 O O . VAL B 1 98 ? -11.429 24.281 -75.645 1.00 18.60 98 VAL B O 1
ATOM 3160 N N . ARG B 1 99 ? -9.781 22.745 -75.491 1.00 19.93 99 ARG B N 1
ATOM 3161 C CA . ARG B 1 99 ? -10.670 21.646 -75.091 1.00 16.83 99 ARG B CA 1
ATOM 3162 C C . ARG B 1 99 ? -10.803 21.486 -73.572 1.00 20.77 99 ARG B C 1
ATOM 3163 O O . ARG B 1 99 ? -11.905 21.157 -73.061 1.00 19.07 99 ARG B O 1
ATOM 3171 N N . VAL B 1 100 ? -9.690 21.663 -72.859 1.00 18.58 100 VAL B N 1
ATOM 3172 C CA . VAL B 1 100 ? -9.644 21.477 -71.383 1.00 17.11 100 VAL B CA 1
ATOM 3173 C C . VAL B 1 100 ? -8.690 22.482 -70.762 1.00 18.19 100 VAL B C 1
ATOM 3174 O O . VAL B 1 100 ? -7.747 22.919 -71.417 1.00 18.26 100 VAL B O 1
ATOM 3178 N N . CYS B 1 101 ? -8.937 22.892 -69.516 1.00 16.26 101 CYS B N 1
ATOM 3179 C CA . CYS B 1 101 ? -7.939 23.652 -68.767 1.00 16.23 101 CYS B CA 1
ATOM 3180 C C . CYS B 1 101 ? -8.099 23.351 -67.297 1.00 15.90 101 CYS B C 1
ATOM 3181 O O . CYS B 1 101 ? -9.220 23.243 -66.794 1.00 17.18 101 CYS B O 1
ATOM 3184 N N . THR B 1 102 ? -6.977 23.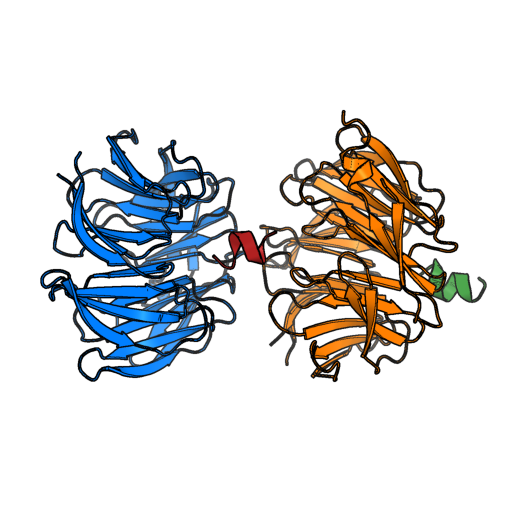180 -66.606 1.00 15.60 102 THR B N 1
ATOM 3185 C CA . THR B 1 102 ? -7.021 22.840 -65.195 1.00 16.79 102 THR B CA 1
ATOM 3186 C C . THR B 1 102 ? -5.834 23.502 -64.504 1.00 16.64 102 THR B C 1
ATOM 3187 O O . THR B 1 102 ? -4.838 23.856 -65.151 1.00 12.83 102 THR B O 1
ATOM 3191 N N . PHE B 1 103 ? -5.944 23.681 -63.183 1.00 16.00 103 PHE B N 1
ATOM 3192 C CA . PHE B 1 103 ? -4.831 24.179 -62.392 1.00 13.53 103 PHE B CA 1
ATOM 3193 C C . PHE B 1 103 ? -4.028 23.027 -61.813 1.00 13.93 103 PHE B C 1
ATOM 3194 O O . PHE B 1 103 ? -4.593 22.030 -61.365 1.00 13.82 103 PHE B O 1
ATOM 3202 N N . HIS B 1 104 ? -2.716 23.175 -61.744 1.00 13.04 104 HIS B N 1
ATOM 3203 C CA . HIS B 1 104 ? -1.933 22.202 -61.001 1.00 17.99 104 HIS B CA 1
ATOM 3204 C C . HIS B 1 104 ? -2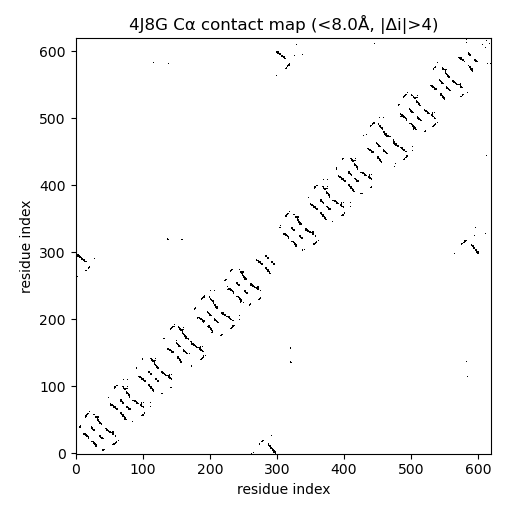.244 22.335 -59.503 1.00 18.20 104 HIS B C 1
ATOM 3205 O O . HIS B 1 104 ? -2.691 23.403 -59.039 1.00 16.65 104 HIS B O 1
ATOM 3212 N N . HIS B 1 105 ? -2.044 21.261 -58.747 1.00 17.42 105 HIS B N 1
ATOM 3213 C CA . HIS B 1 105 ? -2.355 21.281 -57.322 1.00 18.40 105 HIS B CA 1
ATOM 3214 C C . HIS B 1 105 ? -1.313 21.979 -56.461 1.00 22.08 105 HIS B C 1
ATOM 3215 O O . HIS B 1 105 ? -1.592 22.289 -55.311 1.00 24.82 105 HIS B O 1
ATOM 3222 N N . GLU B 1 106 ? -0.113 22.223 -56.983 1.00 22.82 106 GLU B N 1
ATOM 3223 C CA . GLU B 1 106 ? 0.950 22.825 -56.165 1.00 22.81 106 GLU B CA 1
ATOM 3224 C C . GLU B 1 106 ? 1.646 24.011 -56.831 1.00 22.19 106 GLU B C 1
ATOM 3225 O O . GLU B 1 106 ? 1.814 25.074 -56.227 1.00 21.80 106 GLU B O 1
ATOM 3227 N N . TYR B 1 107 ? 2.096 23.798 -58.064 1.00 19.30 107 TYR B N 1
ATOM 3228 C CA . TYR B 1 107 ? 2.767 24.831 -58.828 1.00 16.52 107 TYR B CA 1
ATOM 3229 C C . TYR B 1 107 ? 1.755 25.842 -59.334 1.00 16.54 107 TYR B C 1
ATOM 3230 O O . TYR B 1 107 ? 0.583 25.516 -59.501 1.00 17.27 107 TYR B O 1
ATOM 3239 N N . PRO B 1 108 ? 2.196 27.080 -59.593 1.00 16.76 108 PRO B N 1
ATOM 3240 C CA . PRO B 1 108 ? 1.218 28.066 -60.048 1.00 17.68 108 PRO B CA 1
ATOM 3241 C C . PRO B 1 108 ? 1.046 27.894 -61.555 1.00 17.11 108 PRO B C 1
ATOM 3242 O O . PRO B 1 108 ? 1.386 28.788 -62.321 1.00 16.23 108 PRO B O 1
ATOM 3246 N N . TRP B 1 109 ? 0.533 26.727 -61.943 1.00 16.68 109 TRP B N 1
ATOM 3247 C CA . TRP B 1 109 ? 0.430 26.332 -63.332 1.00 16.15 109 TRP B CA 1
ATOM 3248 C C . TRP B 1 109 ? -0.991 26.039 -63.748 1.00 14.38 109 TRP B C 1
ATOM 3249 O O . TRP B 1 109 ? -1.765 25.443 -62.987 1.00 13.40 109 TRP B O 1
ATOM 3260 N N . ILE B 1 110 ? -1.299 26.442 -64.981 1.00 14.58 110 ILE B N 1
ATOM 3261 C CA . ILE B 1 110 ? -2.499 26.038 -65.705 1.00 13.44 110 ILE B CA 1
ATOM 3262 C C . ILE B 1 110 ? -2.066 25.167 -66.884 1.00 15.28 110 ILE B C 1
ATOM 3263 O O . ILE B 1 110 ? -1.045 25.432 -67.549 1.00 17.84 110 ILE B O 1
ATOM 3268 N N . LEU B 1 111 ? -2.827 24.113 -67.119 1.00 16.80 111 LEU B N 1
ATOM 3269 C CA . LEU B 1 111 ? -2.580 23.195 -68.219 1.00 16.21 111 LEU B CA 1
ATOM 3270 C C . LEU B 1 111 ? -3.744 23.382 -69.200 1.00 16.72 111 LEU B C 1
ATOM 3271 O O . LEU B 1 111 ? -4.879 23.426 -68.786 1.00 16.97 111 LEU B O 1
ATOM 3276 N N . SER B 1 112 ? -3.483 23.515 -70.493 1.00 19.25 112 SER B N 1
ATOM 3277 C CA . SER B 1 112 ? -4.592 23.577 -71.444 1.00 16.22 112 SER B CA 1
ATOM 3278 C C . SER B 1 112 ? -4.232 22.782 -72.676 1.00 16.08 112 SER B C 1
ATOM 3279 O O . SER B 1 112 ? -3.068 22.661 -73.009 1.00 21.96 112 SER B O 1
ATOM 3282 N N . CYS B 1 113 ? -5.217 22.215 -73.355 1.00 16.28 113 CYS B N 1
ATOM 3283 C CA . CYS B 1 113 ? -4.899 21.551 -74.622 1.00 16.81 113 CYS B CA 1
ATOM 3284 C C . CYS B 1 113 ? -5.875 22.031 -75.681 1.00 26.41 113 CYS B C 1
ATOM 3285 O O . CYS B 1 113 ? -6.936 22.574 -75.344 1.00 17.17 113 CYS B O 1
ATOM 3288 N N . SER B 1 114 ? -5.530 21.830 -76.963 1.00 28.37 114 SER B N 1
ATOM 3289 C CA . SER B 1 114 ? -6.210 22.527 -78.044 1.00 16.00 114 SER B CA 1
ATOM 3290 C C . SER B 1 114 ? -6.298 21.685 -79.344 1.00 16.10 114 SER B C 1
ATOM 3291 O O . SER B 1 114 ? -5.501 20.736 -79.552 1.00 17.40 114 SER B O 1
ATOM 3294 N N . ASP B 1 115 ? -7.277 22.016 -80.175 1.00 27.96 115 ASP B N 1
ATOM 3295 C CA . ASP B 1 115 ? -7.320 21.514 -81.544 1.00 22.75 115 ASP B CA 1
ATOM 3296 C C . ASP B 1 115 ? -6.035 21.887 -82.298 1.00 25.80 115 ASP B C 1
ATOM 3297 O O . ASP B 1 115 ? -5.693 21.278 -83.327 1.00 24.50 115 ASP B O 1
ATOM 3302 N N . ASP B 1 116 ? -5.282 22.853 -81.782 1.00 24.15 116 ASP B N 1
ATOM 3303 C CA . ASP B 1 116 ? -4.034 23.224 -82.459 1.00 25.11 116 ASP B CA 1
ATOM 3304 C C . ASP B 1 116 ? -2.951 22.176 -82.323 1.00 24.24 116 ASP B C 1
ATOM 3305 O O . ASP B 1 116 ? -1.823 22.416 -82.699 1.00 23.90 116 ASP B O 1
ATOM 3310 N N . GLN B 1 117 ? -3.323 21.023 -81.779 1.00 25.66 117 GLN B N 1
ATOM 3311 C CA . GLN B 1 117 ? -2.457 19.866 -81.605 1.00 26.36 117 GLN B CA 1
ATOM 3312 C C . GLN B 1 117 ? -1.438 20.036 -80.480 1.00 25.55 117 GLN B C 1
ATOM 3313 O O . GLN B 1 117 ? -0.557 19.188 -80.315 1.00 25.98 117 GLN B O 1
ATOM 3319 N N . THR B 1 118 ? -1.559 21.090 -79.679 1.00 21.47 118 THR B N 1
ATOM 3320 C CA . THR B 1 118 ? -0.594 21.247 -78.598 1.00 24.22 118 THR B CA 1
ATOM 3321 C C . THR B 1 118 ? -1.226 21.181 -77.218 1.00 22.11 118 THR B C 1
ATOM 3322 O O . THR B 1 118 ? -2.440 21.280 -77.064 1.00 20.12 118 THR B O 1
ATOM 3326 N N . ILE B 1 119 ? -0.366 20.998 -76.226 1.00 23.12 119 ILE B N 1
ATOM 3327 C CA . ILE B 1 119 ? -0.725 21.154 -74.827 1.00 21.97 119 ILE B CA 1
ATOM 3328 C C . ILE B 1 119 ? 0.122 22.312 -74.329 1.00 23.19 119 ILE B C 1
ATOM 3329 O O . ILE B 1 119 ? 1.338 22.313 -74.553 1.00 26.45 119 ILE B O 1
ATOM 3334 N N . ARG B 1 120 ? -0.488 23.311 -73.694 1.00 23.37 120 ARG B N 1
ATOM 3335 C CA . ARG B 1 120 ? 0.289 24.435 -73.146 1.00 22.53 120 ARG B CA 1
ATOM 3336 C C . ARG B 1 120 ? 0.288 24.376 -71.625 1.00 20.81 120 ARG B C 1
ATOM 3337 O O . ARG B 1 120 ? -0.724 24.032 -71.020 1.00 20.17 120 ARG B O 1
ATOM 3345 N N . ILE B 1 121 ? 1.433 24.690 -71.018 1.00 19.38 121 ILE B N 1
ATOM 3346 C CA . ILE B 1 121 ? 1.511 24.927 -69.584 1.00 18.35 121 ILE B CA 1
ATOM 3347 C C . ILE B 1 121 ? 1.845 26.397 -69.354 1.00 19.67 121 ILE B C 1
ATOM 3348 O O . ILE B 1 121 ? 2.822 26.919 -69.907 1.00 20.59 121 ILE B O 1
ATOM 3353 N N . TRP B 1 122 ? 1.018 27.066 -68.560 1.00 17.59 122 TRP B N 1
ATOM 3354 C CA . TRP B 1 122 ? 1.181 28.475 -68.273 1.00 18.51 122 TRP B CA 1
ATOM 3355 C C . TRP B 1 122 ? 1.486 28.650 -66.800 1.00 18.80 122 TRP B C 1
ATOM 3356 O O . TRP B 1 122 ? 0.955 27.936 -65.951 1.00 21.32 122 TRP B O 1
ATOM 3367 N N . ASN B 1 123 ? 2.335 29.626 -66.507 1.00 17.77 123 ASN B N 1
ATOM 3368 C CA . ASN B 1 123 ? 2.510 30.111 -65.158 1.00 20.04 123 ASN B CA 1
ATOM 3369 C C . ASN B 1 123 ? 1.466 31.222 -64.994 1.00 19.90 123 ASN B C 1
ATOM 3370 O O . ASN B 1 123 ? 1.566 32.279 -65.631 1.00 21.54 123 ASN B O 1
ATOM 3375 N N . TRP B 1 124 ? 0.454 30.996 -64.173 1.00 19.12 124 TRP B N 1
ATOM 3376 C CA . TRP B 1 124 ? -0.633 31.964 -64.143 1.00 21.12 124 TRP B CA 1
ATOM 3377 C C . TRP B 1 124 ? -0.262 33.205 -63.331 1.00 22.22 124 TRP B C 1
ATOM 3378 O O . TRP B 1 124 ? -0.893 34.236 -63.504 1.00 26.34 124 TRP B O 1
ATOM 3389 N N . GLN B 1 125 ? 0.744 33.116 -62.460 1.00 20.12 125 GLN B N 1
ATOM 3390 C CA . GLN B 1 125 ? 1.211 34.278 -61.681 1.00 21.48 125 GLN B CA 1
ATOM 3391 C C . GLN B 1 125 ? 1.956 35.276 -62.562 1.00 20.41 125 GLN B C 1
ATOM 3392 O O . GLN B 1 125 ? 1.798 36.490 -62.446 1.00 22.10 125 GLN B O 1
ATOM 3398 N N . SER B 1 126 ? 2.818 34.752 -63.410 1.00 18.23 126 SER B N 1
ATOM 3399 C CA . SER B 1 126 ? 3.615 35.596 -64.285 1.00 19.39 126 SER B CA 1
ATOM 3400 C C . SER B 1 126 ? 2.867 35.827 -65.596 1.00 21.67 126 SER B C 1
ATOM 3401 O O . SER B 1 126 ? 3.278 36.651 -66.423 1.00 20.05 126 SER B O 1
ATOM 3404 N N . ARG B 1 127 ? 1.773 35.084 -65.781 1.00 20.89 127 ARG B N 1
ATOM 3405 C CA . ARG B 1 127 ? 0.932 35.186 -66.993 1.00 22.64 127 ARG B CA 1
ATOM 3406 C C . ARG B 1 127 ? 1.655 34.851 -68.303 1.00 25.44 127 ARG B C 1
ATOM 3407 O O . ARG B 1 127 ? 1.467 35.512 -69.339 1.00 27.60 127 ARG B O 1
ATOM 3415 N N . ASN B 1 128 ? 2.417 33.769 -68.267 1.00 22.50 128 ASN B N 1
ATOM 3416 C CA . ASN B 1 128 ? 3.329 33.449 -69.336 1.00 26.85 128 ASN B CA 1
ATOM 3417 C C . ASN B 1 128 ? 3.229 31.971 -69.698 1.00 23.82 128 ASN B C 1
ATOM 3418 O O . ASN B 1 128 ? 3.206 31.124 -68.808 1.00 21.85 128 ASN B O 1
ATOM 3423 N N . CYS B 1 129 ? 3.159 31.650 -70.992 1.00 22.52 129 CYS B N 1
ATOM 3424 C CA . CYS B 1 129 ? 3.288 30.251 -71.393 1.00 21.95 129 CYS B CA 1
ATOM 3425 C C . CYS B 1 129 ? 4.703 29.794 -71.086 1.00 25.63 129 CYS B C 1
ATOM 3426 O O . CYS B 1 129 ? 5.676 30.438 -71.514 1.00 27.37 129 CYS B O 1
ATOM 3429 N N . ILE B 1 130 ? 4.856 28.714 -70.321 1.00 22.17 130 ILE B N 1
ATOM 3430 C CA . ILE B 1 130 ? 6.215 28.273 -69.992 1.00 21.12 130 ILE B CA 1
ATOM 3431 C C . ILE B 1 130 ? 6.575 27.022 -70.761 1.00 22.39 130 ILE B C 1
ATOM 3432 O O . ILE B 1 130 ? 7.737 26.620 -70.806 1.00 21.24 130 ILE B O 1
ATOM 3437 N N . ALA B 1 131 ? 5.588 26.408 -71.397 1.00 20.87 131 ALA B N 1
ATOM 3438 C CA . ALA B 1 131 ? 5.902 25.234 -72.191 1.00 24.09 131 ALA B CA 1
ATOM 3439 C C . ALA B 1 131 ? 4.825 24.949 -73.222 1.00 25.73 131 ALA B C 1
ATOM 3440 O O . ALA B 1 131 ? 3.619 25.115 -72.956 1.00 23.32 131 ALA B O 1
ATOM 3442 N N . ILE B 1 132 ? 5.278 24.539 -74.406 1.00 26.24 132 ILE B N 1
ATOM 3443 C CA . ILE B 1 132 ? 4.394 24.040 -75.443 1.00 28.16 132 ILE B CA 1
ATOM 3444 C C . ILE B 1 132 ? 4.759 22.578 -75.701 1.00 30.36 132 ILE B C 1
ATOM 3445 O O . ILE B 1 132 ? 5.863 22.269 -76.154 1.00 30.84 132 ILE B O 1
ATOM 3450 N N . LEU B 1 133 ? 3.827 21.679 -75.403 1.00 30.45 133 LEU B N 1
ATOM 3451 C CA . LEU B 1 133 ? 4.075 20.257 -75.566 1.00 30.99 133 LEU B CA 1
ATOM 3452 C C . LEU B 1 133 ? 3.574 19.804 -76.941 1.00 31.19 133 LEU B C 1
ATOM 3453 O O . LEU B 1 133 ? 2.364 19.778 -77.206 1.00 28.31 133 LEU B O 1
ATOM 3458 N N . THR B 1 134 ? 4.515 19.468 -77.817 1.00 30.55 134 THR B N 1
ATOM 3459 C CA . THR B 1 134 ? 4.200 19.107 -79.193 1.00 33.06 134 THR B CA 1
ATOM 3460 C C . THR B 1 134 ? 4.472 17.629 -79.402 1.00 32.57 134 THR B C 1
ATOM 3461 O O . THR B 1 134 ? 5.362 17.062 -78.763 1.00 34.78 134 THR B O 1
ATOM 3465 N N . GLY B 1 135 ? 3.735 16.997 -80.303 1.00 29.31 135 GLY B N 1
ATOM 3466 C CA . GLY B 1 135 ? 3.937 15.582 -80.529 1.00 27.30 135 GLY B CA 1
ATOM 3467 C C . GLY B 1 135 ? 2.668 14.940 -81.043 1.00 27.91 135 GLY B C 1
ATOM 3468 O O . GLY B 1 135 ? 2.723 14.059 -81.885 1.00 27.98 135 GLY B O 1
ATOM 3469 N N . HIS B 1 136 ? 1.518 15.360 -80.527 1.00 25.30 136 HIS B N 1
ATOM 3470 C CA . HIS B 1 136 ? 0.261 14.905 -81.120 1.00 27.02 136 HIS B CA 1
ATOM 3471 C C . HIS B 1 136 ? 0.155 15.416 -82.547 1.00 28.35 136 HIS B C 1
ATOM 3472 O O . HIS B 1 136 ? 0.690 16.482 -82.873 1.00 27.62 136 HIS B O 1
ATOM 3479 N N . SER B 1 137 ? -0.525 14.667 -83.411 1.00 32.62 137 SER B N 1
ATOM 3480 C CA . SER B 1 137 ? -0.641 15.079 -84.803 1.00 33.55 137 SER B CA 1
ATOM 3481 C C . SER B 1 137 ? -2.080 15.396 -85.195 1.00 32.44 137 SER B C 1
ATOM 3482 O O . SER B 1 137 ? -2.402 15.434 -86.380 1.00 32.07 137 SER B O 1
ATOM 3485 N N . HIS B 1 138 ? -2.940 15.637 -84.207 1.00 29.14 138 HIS B N 1
ATOM 3486 C CA . HIS B 1 138 ? -4.329 16.000 -84.459 1.00 28.21 138 HIS B CA 1
ATOM 3487 C C . HIS B 1 138 ? -4.838 16.601 -83.144 1.00 27.67 138 HIS B C 1
ATOM 3488 O O . HIS B 1 138 ? -4.051 16.723 -82.178 1.00 26.67 138 HIS B O 1
ATOM 3495 N N . TYR B 1 139 ? -6.119 16.983 -83.101 1.00 22.58 139 TYR B N 1
ATOM 3496 C CA . TYR B 1 139 ? -6.666 17.734 -81.969 1.00 23.55 139 TYR B CA 1
ATOM 3497 C C . TYR B 1 139 ? -6.309 17.042 -80.667 1.00 21.93 139 TYR B C 1
ATOM 3498 O O . TYR B 1 139 ? -6.413 15.813 -80.574 1.00 24.14 139 TYR B O 1
ATOM 3507 N N . VAL B 1 140 ? -5.856 17.810 -79.676 1.00 18.92 140 VAL B N 1
ATOM 3508 C CA . VAL B 1 140 ? -5.732 17.269 -78.321 1.00 19.33 140 VAL B CA 1
ATOM 3509 C C . VAL B 1 140 ? -7.034 17.491 -77.574 1.00 19.53 140 VAL B C 1
ATOM 3510 O O . VAL B 1 140 ? -7.415 18.626 -77.266 1.00 22.38 140 VAL B O 1
ATOM 3514 N N . MET B 1 141 ? -7.718 16.395 -77.282 1.00 18.17 141 MET B N 1
ATOM 3515 C CA . MET B 1 141 ? -9.079 16.459 -76.745 1.00 19.98 141 MET B CA 1
ATOM 3516 C C . MET B 1 141 ? -9.126 16.589 -75.222 1.00 20.30 141 MET B C 1
ATOM 3517 O O . MET B 1 141 ? -10.139 17.004 -74.658 1.00 19.93 141 MET B O 1
ATOM 3522 N N . CYS B 1 142 ? -8.037 16.203 -74.570 1.00 19.61 142 CYS B N 1
ATOM 3523 C CA . CYS B 1 142 ? -7.988 16.161 -73.112 1.00 19.38 142 CYS B CA 1
ATOM 3524 C C . CYS B 1 142 ? -6.529 16.076 -72.598 1.00 20.15 142 CYS B C 1
ATOM 3525 O O . CYS B 1 142 ? -5.655 15.485 -73.234 1.00 21.11 142 CYS B O 1
ATOM 3528 N N . ALA B 1 143 ? -6.260 16.723 -71.465 1.00 19.25 143 ALA B N 1
ATOM 3529 C CA . ALA B 1 143 ? -4.972 16.635 -70.819 1.00 17.58 143 ALA B CA 1
ATOM 3530 C C . ALA B 1 143 ? -5.216 16.795 -69.321 1.00 19.29 143 ALA B C 1
ATOM 3531 O O . ALA B 1 143 ? -6.183 17.430 -68.903 1.00 18.08 143 ALA B O 1
ATOM 3533 N N . ALA B 1 144 ? -4.376 16.182 -68.513 1.00 19.16 144 ALA B N 1
ATOM 3534 C CA . ALA B 1 144 ? -4.589 16.232 -67.079 1.00 19.04 144 ALA B CA 1
ATOM 3535 C C . ALA B 1 144 ? -3.274 16.040 -66.374 1.00 18.29 144 ALA B C 1
ATOM 3536 O O . ALA B 1 144 ? -2.449 15.233 -66.805 1.00 19.11 144 ALA B O 1
ATOM 3538 N N . PHE B 1 145 ? -3.103 16.764 -65.272 1.00 18.04 145 PHE B N 1
ATOM 3539 C CA . PHE B 1 145 ? -1.996 16.559 -64.382 1.00 19.83 145 PHE B CA 1
ATOM 3540 C C . PHE B 1 145 ? -2.186 15.299 -63.562 1.00 23.60 145 PHE B C 1
ATOM 3541 O O . PHE B 1 145 ? -3.287 15.013 -63.109 1.00 24.92 145 PHE B O 1
ATOM 3549 N N . HIS B 1 146 ? -1.097 14.576 -63.313 1.00 23.88 146 HIS B N 1
ATOM 3550 C CA . HIS B 1 146 ? -1.149 13.523 -62.318 1.00 24.51 146 HIS B CA 1
ATOM 3551 C C . HIS B 1 146 ? -1.257 14.172 -60.939 1.00 24.92 146 HIS B C 1
ATOM 3552 O O . HIS B 1 146 ? -0.660 15.220 -60.712 1.00 23.86 146 HIS B O 1
ATOM 3559 N N . PRO B 1 147 ? -2.006 13.552 -60.020 1.00 25.72 147 PRO B N 1
ATOM 3560 C CA . PRO B 1 147 ? -2.263 14.188 -58.720 1.00 27.86 147 PRO B CA 1
ATOM 3561 C C . PRO B 1 147 ? -1.062 14.221 -57.789 1.00 28.49 147 PRO B C 1
ATOM 3562 O O . PRO B 1 147 ? -1.096 14.989 -56.816 1.00 26.73 147 PRO B O 1
ATOM 3566 N N . SER B 1 148 ? -0.031 13.414 -58.075 1.00 32.73 148 SER B N 1
ATOM 3567 C CA . SER B 1 148 ? 1.117 13.241 -57.173 1.00 35.15 148 SER B CA 1
ATOM 3568 C C . SER B 1 148 ? 2.473 13.322 -57.842 1.00 33.37 148 SER B C 1
ATOM 3569 O O . SER B 1 148 ? 3.436 13.813 -57.249 1.00 34.59 148 SER B O 1
ATOM 3572 N N . GLU B 1 149 ? 2.549 12.810 -59.059 1.00 30.28 149 GLU B N 1
ATOM 3573 C CA . GLU B 1 149 ? 3.806 12.665 -59.759 1.00 32.26 149 GLU B CA 1
ATOM 3574 C C . GLU B 1 149 ? 3.919 13.744 -60.817 1.00 28.97 149 GLU B C 1
ATOM 3575 O O . GLU B 1 149 ? 2.909 14.284 -61.248 1.00 27.98 149 GLU B O 1
ATOM 3581 N N . ASP B 1 150 ? 5.144 14.066 -61.229 1.00 28.64 150 ASP B N 1
ATOM 3582 C CA . ASP B 1 150 ? 5.351 15.068 -62.282 1.00 28.20 150 ASP B CA 1
ATOM 3583 C C . ASP B 1 150 ? 5.041 14.536 -63.702 1.00 25.66 150 ASP B C 1
ATOM 3584 O O . ASP B 1 150 ? 5.914 14.508 -64.602 1.00 23.12 150 ASP B O 1
ATOM 3589 N N . LEU B 1 151 ? 3.783 14.135 -63.886 1.00 24.66 151 LEU B N 1
ATOM 3590 C CA . LEU B 1 151 ? 3.315 13.584 -65.145 1.00 24.50 151 LEU B CA 1
ATOM 3591 C C . LEU B 1 151 ? 2.047 14.321 -65.611 1.00 22.98 151 LEU B C 1
ATOM 3592 O O . LEU B 1 151 ? 1.302 14.854 -64.788 1.00 19.29 151 LEU B O 1
ATOM 3597 N N . ILE B 1 152 ? 1.833 14.342 -66.931 1.00 22.55 152 ILE B N 1
ATOM 3598 C CA . ILE B 1 152 ? 0.591 14.794 -67.566 1.00 22.79 152 ILE B CA 1
ATOM 3599 C C . ILE B 1 152 ? 0.147 13.663 -68.503 1.00 22.95 152 ILE B C 1
ATOM 3600 O O . ILE B 1 152 ? 1.002 13.042 -69.135 1.00 24.96 152 ILE B O 1
ATOM 3605 N N . VAL B 1 153 ? -1.152 13.368 -68.578 1.00 21.15 153 VAL B N 1
ATOM 3606 C CA . VAL B 1 153 ? -1.652 12.430 -69.592 1.00 20.82 153 VAL B CA 1
ATOM 3607 C C . VAL B 1 153 ? -2.487 13.211 -70.595 1.00 19.67 153 VAL B C 1
ATOM 3608 O O . VAL B 1 153 ? -3.188 14.148 -70.214 1.00 19.22 153 VAL B O 1
ATOM 3612 N N . SER B 1 154 ? -2.404 12.855 -71.882 1.00 20.58 154 SER B N 1
ATOM 3613 C CA . SER B 1 154 ? -3.231 13.517 -72.878 1.00 18.27 154 SER B CA 1
ATOM 3614 C C . SER B 1 154 ? -3.851 12.520 -73.846 1.00 19.26 154 SER B C 1
ATOM 3615 O O . SER B 1 154 ? -3.350 11.393 -74.017 1.00 18.93 154 SER B O 1
ATOM 3618 N N . ALA B 1 155 ? -4.968 12.919 -74.460 1.00 18.76 155 ALA B N 1
ATOM 3619 C CA . ALA B 1 155 ? -5.675 12.048 -75.384 1.00 20.07 155 ALA B CA 1
ATOM 3620 C C . ALA B 1 155 ? -5.929 12.826 -76.654 1.00 20.45 155 ALA B C 1
ATOM 3621 O O . ALA B 1 155 ? -6.287 14.002 -76.591 1.00 20.22 155 ALA B O 1
ATOM 3623 N N . SER B 1 156 ? -5.790 12.179 -77.813 1.00 19.57 156 SER B N 1
ATOM 3624 C CA . SER B 1 156 ? -5.908 12.926 -79.055 1.00 19.79 156 SER B CA 1
ATOM 3625 C C . SER B 1 156 ? -6.662 12.169 -80.134 1.00 21.10 156 SER B C 1
ATOM 3626 O O . SER B 1 156 ? -6.690 10.937 -80.147 1.00 21.42 156 SER B O 1
ATOM 3629 N N . LEU B 1 157 ? -7.256 12.918 -81.051 1.00 22.73 157 LEU B N 1
ATOM 3630 C CA . LEU B 1 157 ? -7.927 12.334 -82.203 1.00 20.04 157 LEU B CA 1
ATOM 3631 C C . LEU B 1 157 ? -6.926 11.674 -83.143 1.00 22.98 157 LEU B C 1
ATOM 3632 O O . LEU B 1 157 ? -7.324 10.968 -84.066 1.00 24.84 157 LEU B O 1
ATOM 3637 N N . ASP B 1 158 ? -5.627 11.864 -82.910 1.00 21.36 158 ASP B N 1
ATOM 3638 C CA . ASP B 1 158 ? -4.623 11.109 -83.670 1.00 23.36 158 ASP B CA 1
ATOM 3639 C C . ASP B 1 158 ? -4.566 9.628 -83.278 1.00 20.29 158 ASP B C 1
ATOM 3640 O O . ASP B 1 158 ? -3.723 8.889 -83.788 1.00 22.79 158 ASP B O 1
ATOM 3645 N N . GLN B 1 159 ? -5.443 9.233 -82.354 1.00 23.29 159 GLN B N 1
ATOM 3646 C CA . GLN B 1 159 ? -5.627 7.844 -81.892 1.00 23.98 159 GLN B CA 1
ATOM 3647 C C . GLN B 1 159 ? -4.699 7.397 -80.753 1.00 23.14 159 GLN B C 1
ATOM 3648 O O . GLN B 1 159 ? -4.708 6.228 -80.351 1.00 23.85 159 GLN B O 1
ATOM 3654 N N . THR B 1 160 ? -3.900 8.321 -80.229 1.00 24.44 160 THR B N 1
ATOM 3655 C CA . THR B 1 160 ? -2.950 7.951 -79.179 1.00 22.84 160 THR B CA 1
ATOM 3656 C C . THR B 1 160 ? -3.302 8.583 -77.829 1.00 24.01 160 THR B C 1
ATOM 3657 O O . THR B 1 160 ? -3.936 9.649 -77.787 1.00 21.29 160 THR B O 1
ATOM 3661 N N . VAL B 1 161 ? -2.864 7.936 -76.741 1.00 23.74 161 VAL B N 1
ATOM 3662 C CA . VAL B 1 161 ? -2.810 8.562 -75.423 1.00 21.64 161 VAL B CA 1
ATOM 3663 C C . VAL B 1 161 ? -1.327 8.757 -75.131 1.00 25.28 161 VAL B C 1
ATOM 3664 O O . VAL B 1 161 ? -0.525 7.847 -75.376 1.00 26.62 161 VAL B O 1
ATOM 3668 N N . ARG B 1 162 ? -0.941 9.948 -74.676 1.00 24.84 162 ARG B N 1
ATOM 3669 C CA . ARG B 1 162 ? 0.466 10.202 -74.355 1.00 24.84 162 ARG B CA 1
ATOM 3670 C C . ARG B 1 162 ? 0.629 10.502 -72.869 1.00 26.02 162 ARG B C 1
ATOM 3671 O O . ARG B 1 162 ? -0.265 11.065 -72.240 1.00 26.40 162 ARG B O 1
ATOM 3679 N N . VAL B 1 163 ? 1.769 10.109 -72.307 1.00 23.90 163 VAL B N 1
ATOM 3680 C CA . VAL B 1 163 ? 2.102 10.486 -70.942 1.00 23.94 163 VAL B CA 1
ATOM 3681 C C . VAL B 1 163 ? 3.406 11.261 -71.021 1.00 25.52 163 VAL B C 1
ATOM 3682 O O . VAL B 1 163 ? 4.318 10.842 -71.721 1.00 25.47 163 VAL B O 1
ATOM 3686 N N . TRP B 1 164 ? 3.477 12.401 -70.336 1.00 23.19 164 TRP B N 1
ATOM 3687 C CA . TRP B 1 164 ? 4.596 13.317 -70.482 1.00 25.44 164 TRP B CA 1
ATOM 3688 C C . TRP B 1 164 ? 5.268 13.534 -69.135 1.00 29.64 164 TRP B C 1
ATOM 3689 O O . TRP B 1 164 ? 4.586 13.572 -68.100 1.00 29.70 164 TRP B O 1
ATOM 3700 N N . ASP B 1 165 ? 6.593 13.696 -69.154 1.00 33.18 165 ASP B N 1
ATOM 3701 C CA . ASP B 1 165 ? 7.358 14.013 -67.946 1.00 20.13 165 ASP B CA 1
ATOM 3702 C C . ASP B 1 165 ? 7.485 15.515 -67.860 1.00 20.49 165 ASP B C 1
ATOM 3703 O O . ASP B 1 165 ? 7.971 16.142 -68.813 1.00 26.51 165 ASP B O 1
ATOM 3708 N N . ILE B 1 166 ? 7.029 16.110 -66.757 1.00 32.45 166 ILE B N 1
ATOM 3709 C CA . ILE B 1 166 ? 7.184 17.552 -66.562 1.00 29.09 166 ILE B CA 1
ATOM 3710 C C . ILE B 1 166 ? 8.194 17.893 -65.456 1.00 25.81 166 ILE B C 1
ATOM 3711 O O . ILE B 1 166 ? 8.441 19.070 -65.172 1.00 23.96 166 ILE B O 1
ATOM 3716 N N . SER B 1 167 ? 8.762 16.866 -64.831 1.00 26.26 167 SER B N 1
ATOM 3717 C CA . SER B 1 167 ? 9.816 17.076 -63.835 1.00 28.27 167 SER B CA 1
ATOM 3718 C C . SER B 1 167 ? 10.870 18.056 -64.357 1.00 30.01 167 SER B C 1
ATOM 3719 O O . SER B 1 167 ? 11.316 18.952 -63.628 1.00 31.58 167 SER B O 1
ATOM 3722 N N . GLY B 1 168 ? 11.253 17.916 -65.623 1.00 27.98 168 GLY B N 1
ATOM 3723 C CA . GLY B 1 168 ? 12.297 18.779 -66.162 1.00 30.79 168 GLY B CA 1
ATOM 3724 C C . GLY B 1 168 ? 11.873 20.221 -66.475 1.00 31.92 168 GLY B C 1
ATOM 3725 O O . GLY B 1 168 ? 12.718 21.082 -66.753 1.00 32.79 168 GLY B O 1
ATOM 3726 N N . LEU B 1 169 ? 10.571 20.491 -66.438 1.00 29.12 169 LEU B N 1
ATOM 3727 C CA . LEU B 1 169 ? 10.083 21.846 -66.653 1.00 26.73 169 LEU B CA 1
ATOM 3728 C C . LEU B 1 169 ? 10.158 22.521 -65.311 1.00 27.42 169 LEU B C 1
ATOM 3729 O O . LEU B 1 169 ? 10.604 23.673 -65.162 1.00 25.82 169 LEU B O 1
ATOM 3734 N N . ARG B 1 170 ? 9.712 21.770 -64.317 1.00 28.24 170 ARG B N 1
ATOM 3735 C CA . ARG B 1 170 ? 9.709 22.245 -62.954 1.00 27.80 170 ARG B CA 1
ATOM 3736 C C . ARG B 1 170 ? 11.132 22.604 -62.548 1.00 26.44 170 ARG B C 1
ATOM 3737 O O . ARG B 1 170 ? 11.345 23.602 -61.861 1.00 28.29 170 ARG B O 1
ATOM 3745 N N . MET B 1 171 ? 12.104 21.808 -62.995 1.00 25.25 171 MET B N 1
ATOM 3746 C CA . MET B 1 171 ? 13.510 22.047 -62.668 1.00 26.56 171 MET B CA 1
ATOM 3747 C C . MET B 1 171 ? 14.342 22.594 -63.850 1.00 24.62 171 MET B C 1
ATOM 3748 O O . MET B 1 171 ? 15.564 22.474 -63.844 1.00 24.22 171 MET B O 1
ATOM 3753 N N . LYS B 1 172 ? 13.672 23.196 -64.837 1.00 26.13 172 LYS B N 1
ATOM 3754 C CA . LYS B 1 172 ? 14.308 23.729 -66.056 1.00 27.68 172 LYS B CA 1
ATOM 3755 C C . LYS B 1 172 ? 15.569 24.549 -65.753 1.00 27.55 172 LYS B C 1
ATOM 3756 O O . LYS B 1 172 ? 16.587 24.415 -66.430 1.00 25.78 172 LYS B O 1
ATOM 3758 N N . ASN B 1 173 ? 15.493 25.388 -64.724 1.00 27.15 173 ASN B N 1
ATOM 3759 C CA . ASN B 1 173 ? 16.597 26.282 -64.375 1.00 29.00 173 ASN B CA 1
ATOM 3760 C C . ASN B 1 173 ? 17.325 25.894 -63.083 1.00 28.74 173 ASN B C 1
ATOM 3761 O O . ASN B 1 173 ? 17.932 26.754 -62.448 1.00 28.97 173 ASN B O 1
ATOM 3766 N N . ALA B 1 174 ? 17.249 24.627 -62.673 1.00 28.53 174 ALA B N 1
ATOM 3767 C CA . ALA B 1 174 ? 18.024 24.173 -61.504 1.00 30.87 174 ALA B CA 1
ATOM 3768 C C . ALA B 1 174 ? 19.522 24.092 -61.800 1.00 31.64 174 ALA B C 1
ATOM 3769 O O . ALA B 1 174 ? 19.933 24.024 -62.965 1.00 33.20 174 ALA B O 1
ATOM 3771 N N . ALA B 1 175 ? 20.340 24.096 -60.745 1.00 28.55 175 ALA B N 1
ATOM 3772 C CA . ALA B 1 175 ? 21.756 23.826 -60.899 1.00 30.68 175 ALA B CA 1
ATOM 3773 C C . ALA B 1 175 ? 21.943 22.311 -61.045 1.00 35.40 175 ALA B C 1
ATOM 3774 O O . ALA B 1 175 ? 22.503 21.819 -62.036 1.00 39.18 175 ALA B O 1
ATOM 3776 N N . ASP B 1 201 ? 10.668 17.095 -69.008 1.00 33.65 201 ASP B N 1
ATOM 3777 C CA . ASP B 1 201 ? 11.475 18.293 -69.303 1.00 33.62 201 ASP B CA 1
ATOM 3778 C C . ASP B 1 201 ? 11.049 19.464 -70.235 1.00 35.57 201 ASP B C 1
ATOM 3779 O O . ASP B 1 201 ? 11.925 20.282 -70.563 1.00 38.89 201 ASP B O 1
ATOM 3781 N N . ALA B 1 202 ? 9.794 19.593 -70.687 1.00 33.15 202 ALA B N 1
ATOM 3782 C CA . ALA B 1 202 ? 8.743 18.591 -70.607 1.00 35.06 202 ALA B CA 1
ATOM 3783 C C . ALA B 1 202 ? 8.925 17.701 -71.814 1.00 38.36 202 ALA B C 1
ATOM 3784 O O . ALA B 1 202 ? 9.157 18.211 -72.908 1.00 43.04 202 ALA B O 1
ATOM 3786 N N . ILE B 1 203 ? 8.837 16.385 -71.619 1.00 38.75 203 ILE B N 1
ATOM 3787 C CA . ILE B 1 203 ? 9.161 15.413 -72.675 1.00 39.32 203 ILE B CA 1
ATOM 3788 C C . ILE B 1 203 ? 8.184 14.241 -72.668 1.00 36.08 203 ILE B C 1
ATOM 3789 O O . ILE B 1 203 ? 7.779 13.801 -71.590 1.00 33.64 203 ILE B O 1
ATOM 3794 N N . VAL B 1 204 ? 7.820 13.725 -73.852 1.00 35.57 204 VAL B N 1
ATOM 3795 C CA . VAL B 1 204 ? 6.907 12.567 -73.914 1.00 35.24 204 VAL B CA 1
ATOM 3796 C C . VAL B 1 204 ? 7.566 11.449 -73.158 1.00 35.08 204 VAL B C 1
ATOM 3797 O O . VAL B 1 204 ? 8.783 11.284 -73.233 1.00 35.50 204 VAL B O 1
ATOM 3801 N N . LYS B 1 205 ? 6.776 10.681 -72.423 1.00 34.36 205 LYS B N 1
ATOM 3802 C CA . LYS B 1 205 ? 7.321 9.535 -71.721 1.00 35.19 205 LYS B CA 1
ATOM 3803 C C . LYS B 1 205 ? 6.814 8.246 -72.348 1.00 37.29 205 LYS B C 1
ATOM 3804 O O . LYS B 1 205 ? 7.586 7.320 -72.578 1.00 36.59 205 LYS B O 1
ATOM 3810 N N . PHE B 1 206 ? 5.510 8.191 -72.607 1.00 39.29 206 PHE B N 1
ATOM 3811 C CA . PHE B 1 206 ? 4.914 7.056 -73.298 1.00 39.98 206 PHE B CA 1
ATOM 3812 C C . PHE B 1 206 ? 3.996 7.515 -74.409 1.00 38.79 206 PHE B C 1
ATOM 3813 O O . PHE B 1 206 ? 3.297 8.520 -74.280 1.00 37.26 206 PHE B O 1
ATOM 3821 N N . VAL B 1 207 ? 3.995 6.768 -75.504 1.00 39.41 207 VAL B N 1
ATOM 3822 C CA . VAL B 1 207 ? 2.903 6.855 -76.453 1.00 37.60 207 VAL B CA 1
ATOM 3823 C C . VAL B 1 207 ? 2.137 5.547 -76.307 1.00 36.02 207 VAL B C 1
ATOM 3824 O O . VAL B 1 207 ? 2.709 4.471 -76.494 1.00 34.88 207 VAL B O 1
ATOM 3828 N N . LEU B 1 208 ? 0.864 5.648 -75.918 1.00 32.96 208 LEU B N 1
ATOM 3829 C CA . LEU B 1 208 ? 0.034 4.482 -75.667 1.00 32.12 208 LEU B CA 1
ATOM 3830 C C . LEU B 1 208 ? -0.854 4.239 -76.884 1.00 35.81 208 LEU B C 1
ATOM 3831 O O . LEU B 1 208 ? -1.689 5.086 -77.271 1.00 35.74 208 LEU B O 1
ATOM 3836 N N . GLU B 1 209 ? -0.677 3.077 -77.490 1.00 36.84 209 GLU B N 1
ATOM 3837 C CA . GLU B 1 209 ? -1.424 2.760 -78.685 1.00 38.67 209 GLU B CA 1
ATOM 3838 C C . GLU B 1 209 ? -2.292 1.557 -78.417 1.00 34.62 209 GLU B C 1
ATOM 3839 O O . GLU B 1 209 ? -1.919 0.676 -77.646 1.00 35.24 209 GLU B O 1
ATOM 3845 N N . GLY B 1 210 ? -3.460 1.531 -79.050 1.00 33.31 210 GLY B N 1
ATOM 3846 C CA . GLY B 1 210 ? -4.455 0.511 -78.768 1.00 31.32 210 GLY B CA 1
ATOM 3847 C C . GLY B 1 210 ? -5.835 0.888 -79.262 1.00 31.19 210 GLY B C 1
ATOM 3848 O O . GLY B 1 210 ? -6.554 0.034 -79.804 1.00 30.86 210 GLY B O 1
ATOM 3849 N N . HIS B 1 211 ? -6.227 2.149 -79.058 1.00 29.65 211 HIS B N 1
ATOM 3850 C CA . HIS B 1 211 ? -7.471 2.641 -79.651 1.00 29.60 211 HIS B CA 1
ATOM 3851 C C . HIS B 1 211 ? -7.295 2.681 -81.166 1.00 29.48 211 HIS B C 1
ATOM 3852 O O . HIS B 1 211 ? -6.307 3.214 -81.667 1.00 27.01 211 HIS B O 1
ATOM 3859 N N . ASP B 1 212 ? -8.257 2.133 -81.892 1.00 29.12 212 ASP B N 1
ATOM 3860 C CA . ASP B 1 212 ? -8.173 2.100 -83.350 1.00 27.96 212 ASP B CA 1
ATOM 3861 C C . ASP B 1 212 ? -8.951 3.261 -83.970 1.00 23.69 212 ASP B C 1
ATOM 3862 O O . ASP B 1 212 ? -9.157 3.336 -85.174 1.00 24.13 212 ASP B O 1
ATOM 3867 N N . ARG B 1 213 ? -9.366 4.193 -83.119 1.00 24.30 213 ARG B N 1
ATOM 3868 C CA . ARG B 1 213 ? -10.085 5.399 -83.530 1.00 22.61 213 ARG B CA 1
ATOM 3869 C C . ARG B 1 213 ? -9.644 6.539 -82.619 1.00 21.02 213 ARG B C 1
ATOM 3870 O O . ARG B 1 213 ? -8.847 6.310 -81.713 1.00 19.41 213 ARG B O 1
ATOM 3878 N N . GLY B 1 214 ? -10.137 7.752 -82.851 1.00 19.52 214 GLY B N 1
ATOM 3879 C CA . GLY B 1 214 ? -9.746 8.896 -82.039 1.00 21.45 214 GLY B CA 1
ATOM 3880 C C . GLY B 1 214 ? -10.021 8.756 -80.552 1.00 20.94 214 GLY B C 1
ATOM 3881 O O . GLY B 1 214 ? -10.952 8.072 -80.144 1.00 19.30 214 GLY B O 1
ATOM 3882 N N . VAL B 1 215 ? -9.227 9.439 -79.739 1.00 22.06 215 VAL B N 1
ATOM 3883 C CA . VAL B 1 215 ? -9.428 9.373 -78.297 1.00 22.26 215 VAL B CA 1
ATOM 3884 C C . VAL B 1 215 ? -9.916 10.717 -77.774 1.00 21.23 215 VAL B C 1
ATOM 3885 O O . VAL B 1 215 ? -9.310 11.755 -78.078 1.00 19.90 215 VAL B O 1
ATOM 3889 N N . ASN B 1 216 ? -10.987 10.687 -76.978 1.00 21.19 216 ASN B N 1
ATOM 3890 C CA . ASN B 1 216 ? -11.658 11.904 -76.509 1.00 19.34 216 ASN B CA 1
ATOM 3891 C C . ASN B 1 216 ? -11.268 12.353 -75.103 1.00 18.96 216 ASN B C 1
ATOM 3892 O O . ASN B 1 216 ? -11.399 13.532 -74.745 1.00 19.05 216 ASN B O 1
ATOM 3897 N N . TRP B 1 217 ? -10.798 11.412 -74.299 1.00 16.72 217 TRP B N 1
ATOM 3898 C CA . TRP B 1 217 ? -10.647 11.686 -72.878 1.00 16.63 217 TRP B CA 1
ATOM 3899 C C . TRP B 1 217 ? -9.636 10.756 -72.259 1.00 19.08 217 TRP B C 1
ATOM 3900 O O . TRP B 1 217 ? -9.493 9.605 -72.689 1.00 17.21 217 TRP B O 1
ATOM 3911 N N . CYS B 1 218 ? -8.952 11.249 -71.231 1.00 19.25 218 CYS B N 1
ATOM 3912 C CA . CYS B 1 218 ? -8.022 10.432 -70.478 1.00 20.84 218 CYS B CA 1
ATOM 3913 C C . CYS B 1 218 ? -8.098 10.859 -69.015 1.00 22.07 218 CYS B C 1
ATOM 3914 O O . CYS B 1 218 ? -8.438 12.011 -68.715 1.00 22.73 218 CYS B O 1
ATOM 3917 N N . ALA B 1 219 ? -7.796 9.934 -68.109 1.00 23.04 219 ALA B N 1
ATOM 3918 C CA . ALA B 1 219 ? -7.825 10.224 -66.680 1.00 21.24 219 ALA B CA 1
ATOM 3919 C C . ALA B 1 219 ? -6.856 9.322 -65.923 1.00 22.46 219 ALA B C 1
ATOM 3920 O O . ALA B 1 219 ? -6.711 8.137 -66.251 1.00 22.91 219 ALA B O 1
ATOM 3922 N N . PHE B 1 220 ? -6.204 9.881 -64.908 1.00 21.25 220 PHE B N 1
ATOM 3923 C CA . PHE B 1 220 ? -5.401 9.083 -63.999 1.00 26.12 220 PHE B CA 1
ATOM 3924 C C . PHE B 1 220 ? -6.285 8.603 -62.846 1.00 25.97 220 PHE B C 1
ATOM 3925 O O . PHE B 1 220 ? -7.241 9.281 -62.460 1.00 25.21 220 PHE B O 1
ATOM 3933 N N . HIS B 1 221 ? -5.933 7.462 -62.262 1.00 26.97 221 HIS B N 1
ATOM 3934 C CA . HIS B 1 221 ? -6.542 7.044 -61.002 1.00 29.19 221 HIS B CA 1
ATOM 3935 C C . HIS B 1 221 ? -5.847 7.831 -59.889 1.00 31.46 221 HIS B C 1
ATOM 3936 O O . HIS B 1 221 ? -4.663 8.125 -59.995 1.00 33.39 221 HIS B O 1
ATOM 3943 N N . PRO B 1 222 ? -6.580 8.188 -58.825 1.00 31.83 222 PRO B N 1
ATOM 3944 C CA . PRO B 1 222 ? -5.949 9.074 -57.841 1.00 33.79 222 PRO B CA 1
ATOM 3945 C C . PRO B 1 222 ? -4.797 8.456 -57.043 1.00 38.75 222 PRO B C 1
ATOM 3946 O O . PRO B 1 222 ? -3.971 9.218 -56.555 1.00 40.51 222 PRO B O 1
ATOM 3950 N N . THR B 1 223 ? -4.728 7.132 -56.912 1.00 40.71 223 THR B N 1
ATOM 3951 C CA . THR B 1 223 ? -3.691 6.506 -56.079 1.00 41.42 223 THR B CA 1
ATOM 3952 C C . THR B 1 223 ? -2.915 5.405 -56.816 1.00 43.65 223 THR B C 1
ATOM 3953 O O . THR B 1 223 ? -1.741 5.131 -56.518 1.00 44.58 223 THR B O 1
ATOM 3957 N N . LEU B 1 224 ? -3.565 4.801 -57.805 1.00 41.87 224 LEU B N 1
ATOM 3958 C CA . LEU B 1 224 ? -2.980 3.680 -58.532 1.00 41.10 224 LEU B CA 1
ATOM 3959 C C . LEU B 1 224 ? -2.319 4.131 -59.832 1.00 40.22 224 LEU B C 1
ATOM 3960 O O . LEU B 1 224 ? -2.722 5.137 -60.412 1.00 37.24 224 LEU B O 1
ATOM 3965 N N . PRO B 1 225 ? -1.300 3.386 -60.294 1.00 44.78 225 PRO B N 1
ATOM 3966 C CA . PRO B 1 225 ? -0.614 3.669 -61.565 1.00 29.45 225 PRO B CA 1
ATOM 3967 C C . PRO B 1 225 ? -1.460 3.195 -62.750 1.00 28.21 225 PRO B C 1
ATOM 3968 O O . PRO B 1 225 ? -1.025 2.345 -63.552 1.00 30.54 225 PRO B O 1
ATOM 3972 N N . LEU B 1 226 ? -2.667 3.747 -62.840 1.00 37.64 226 LEU B N 1
ATOM 3973 C CA . LEU B 1 226 ? -3.644 3.340 -63.835 1.00 30.80 226 LEU B CA 1
ATOM 3974 C C . LEU B 1 226 ? -4.170 4.541 -64.576 1.00 26.49 226 LEU B C 1
ATOM 3975 O O . LEU B 1 226 ? -4.336 5.621 -63.998 1.00 25.28 226 LEU B O 1
ATOM 3980 N N . ILE B 1 227 ? -4.482 4.337 -65.848 1.00 24.07 227 ILE B N 1
ATOM 3981 C CA . ILE B 1 227 ? -4.951 5.397 -66.710 1.00 23.05 227 ILE B CA 1
ATOM 3982 C C . ILE B 1 227 ? -6.212 4.864 -67.364 1.00 24.68 227 ILE B C 1
ATOM 3983 O O . ILE B 1 227 ? -6.314 3.662 -67.634 1.00 24.22 227 ILE B O 1
ATOM 3988 N N . LEU B 1 228 ? -7.174 5.745 -67.595 1.00 22.69 228 LEU B N 1
ATOM 3989 C CA . LEU B 1 228 ? -8.386 5.379 -68.312 1.00 19.62 228 LEU B CA 1
ATOM 3990 C C . LEU B 1 228 ? -8.503 6.259 -69.558 1.00 20.24 228 LEU B C 1
ATOM 3991 O O . LEU B 1 228 ? -8.261 7.456 -69.486 1.00 22.98 228 LEU B O 1
ATOM 3996 N N . SER B 1 229 ? -8.873 5.687 -70.703 1.00 21.53 229 SER B N 1
ATOM 3997 C CA . SER B 1 229 ? -9.110 6.495 -71.908 1.00 20.74 229 SER B CA 1
ATOM 3998 C C . SER B 1 229 ? -10.467 6.146 -72.538 1.00 21.41 229 SER B C 1
ATOM 3999 O O . SER B 1 229 ? -10.993 5.067 -72.312 1.00 22.63 229 SER B O 1
ATOM 4002 N N . ALA B 1 230 ? -11.030 7.064 -73.319 1.00 19.89 230 ALA B N 1
ATOM 4003 C CA . ALA B 1 230 ? -12.355 6.879 -73.904 1.00 21.84 230 ALA B CA 1
ATOM 4004 C C . ALA B 1 230 ? -12.313 7.366 -75.340 1.00 20.46 230 ALA B C 1
ATOM 4005 O O . ALA B 1 230 ? -11.795 8.451 -75.607 1.00 21.52 230 ALA B O 1
ATOM 4007 N N . GLY B 1 231 ? -12.885 6.612 -76.268 1.00 23.48 231 GLY B N 1
ATOM 4008 C CA . GLY B 1 231 ? -12.748 6.992 -77.665 1.00 25.33 231 GLY B CA 1
ATOM 4009 C C . GLY B 1 231 ? -13.951 6.843 -78.583 1.00 23.39 231 GLY B C 1
ATOM 4010 O O . GLY B 1 231 ? -15.028 6.383 -78.176 1.00 23.74 231 GLY B O 1
ATOM 4011 N N . ASP B 1 232 ? -13.752 7.264 -79.834 1.00 24.14 232 ASP B N 1
ATOM 4012 C CA . ASP B 1 232 ? -14.748 7.112 -80.907 1.00 23.78 232 ASP B CA 1
ATOM 4013 C C . ASP B 1 232 ? -14.843 5.682 -81.400 1.00 24.05 232 ASP B C 1
ATOM 4014 O O . ASP B 1 232 ? -15.645 5.368 -82.282 1.00 24.72 232 ASP B O 1
ATOM 4019 N N . ASP B 1 233 ? -14.011 4.809 -80.862 1.00 24.67 233 ASP B N 1
ATOM 4020 C CA . ASP B 1 233 ? -14.203 3.394 -81.113 1.00 25.74 233 ASP B CA 1
ATOM 4021 C C . ASP B 1 233 ? -15.277 2.837 -80.168 1.00 25.36 233 ASP B C 1
ATOM 4022 O O . ASP B 1 233 ? -15.552 1.637 -80.179 1.00 25.32 233 ASP B O 1
ATOM 4027 N N . ARG B 1 234 ? -15.867 3.708 -79.348 1.00 24.96 234 ARG B N 1
ATOM 4028 C CA . ARG B 1 234 ? -16.934 3.338 -78.409 1.00 22.87 234 ARG B CA 1
ATOM 4029 C C . ARG B 1 234 ? -16.400 2.529 -77.237 1.00 23.82 234 ARG B C 1
ATOM 4030 O O . ARG B 1 234 ? -17.171 1.874 -76.523 1.00 26.04 234 ARG B O 1
ATOM 4038 N N . LEU B 1 235 ? -15.083 2.577 -77.031 1.00 23.49 235 LEU B N 1
ATOM 4039 C CA . LEU B 1 235 ? -14.475 1.798 -75.971 1.00 21.74 235 LEU B CA 1
ATOM 4040 C C . LEU B 1 235 ? -13.945 2.656 -74.833 1.00 21.32 235 LEU B C 1
ATOM 4041 O O . LEU B 1 235 ? -13.489 3.795 -75.036 1.00 20.45 235 LEU B O 1
ATOM 4046 N N . VAL B 1 236 ? -14.017 2.109 -73.625 1.00 21.14 236 VAL B N 1
ATOM 4047 C CA . VAL B 1 236 ? -13.240 2.642 -72.520 1.00 19.06 236 VAL B CA 1
ATOM 4048 C C . VAL B 1 236 ? -12.102 1.664 -72.278 1.00 21.18 236 VAL B C 1
ATOM 4049 O O . VAL B 1 236 ? -12.336 0.464 -72.096 1.00 21.03 236 VAL B O 1
ATOM 4053 N N . LYS B 1 237 ? -10.871 2.162 -72.304 1.00 21.84 237 LYS B N 1
ATOM 4054 C CA . LYS B 1 237 ? -9.704 1.313 -72.053 1.00 21.24 237 LYS B CA 1
ATOM 4055 C C . LYS B 1 237 ? -9.019 1.623 -70.735 1.00 20.74 237 LYS B C 1
ATOM 4056 O O . LYS B 1 237 ? -8.998 2.773 -70.293 1.00 21.38 237 LYS B O 1
ATOM 4062 N N . LEU B 1 238 ? -8.475 0.579 -70.112 1.00 22.93 238 LEU B N 1
ATOM 4063 C CA . LEU B 1 238 ? -7.703 0.693 -68.886 1.00 24.73 238 LEU B CA 1
ATOM 4064 C C . LEU B 1 238 ? -6.225 0.389 -69.182 1.00 28.25 238 LEU B C 1
ATOM 4065 O O . LEU B 1 238 ? -5.901 -0.614 -69.850 1.00 29.17 238 LEU B O 1
ATOM 4070 N N . TRP B 1 239 ? -5.338 1.268 -68.713 1.00 26.40 239 TRP B N 1
ATOM 4071 C CA . TRP B 1 239 ? -3.896 1.085 -68.897 1.00 28.92 239 TRP B CA 1
ATOM 4072 C C . TRP B 1 239 ? -3.216 1.096 -67.533 1.00 30.78 239 TRP B C 1
ATOM 4073 O O . TRP B 1 239 ? -3.721 1.704 -66.579 1.00 27.52 239 TRP B O 1
ATOM 4084 N N . ARG B 1 240 ? -2.072 0.419 -67.451 1.00 33.70 240 ARG B N 1
ATOM 4085 C CA . ARG B 1 240 ? -1.321 0.331 -66.211 1.00 36.18 240 ARG B CA 1
ATOM 4086 C C . ARG B 1 240 ? 0.069 0.816 -66.527 1.00 36.15 240 ARG B C 1
ATOM 4087 O O . ARG B 1 240 ? 0.530 0.675 -67.655 1.00 36.03 240 ARG B O 1
ATOM 4095 N N . MET B 1 241 ? 0.730 1.426 -65.552 1.00 36.48 241 MET B N 1
ATOM 4096 C CA . MET B 1 241 ? 2.049 1.953 -65.820 1.00 38.06 241 MET B CA 1
ATOM 4097 C C . MET B 1 241 ? 3.010 1.658 -64.666 1.00 39.96 241 MET B C 1
ATOM 4098 O O . MET B 1 241 ? 2.588 1.393 -63.531 1.00 39.73 241 MET B O 1
ATOM 4103 N N . THR B 1 242 ? 4.302 1.655 -64.981 1.00 41.76 242 THR B N 1
ATOM 4104 C CA . THR B 1 242 ? 5.340 1.673 -63.964 1.00 43.01 242 THR B CA 1
ATOM 4105 C C . THR B 1 242 ? 6.248 2.849 -64.333 1.00 42.91 242 THR B C 1
ATOM 4106 O O . THR B 1 242 ? 5.881 3.669 -65.184 1.00 39.89 242 THR B O 1
ATOM 4110 N N . ALA B 1 243 ? 7.427 2.944 -63.716 1.00 44.71 243 ALA B N 1
ATOM 4111 C CA . ALA B 1 243 ? 8.351 4.015 -64.076 1.00 43.51 243 ALA B CA 1
ATOM 4112 C C . ALA B 1 243 ? 8.924 3.781 -65.467 1.00 43.48 243 ALA B C 1
ATOM 4113 O O . ALA B 1 243 ? 9.341 4.721 -66.144 1.00 44.04 243 ALA B O 1
ATOM 4115 N N . SER B 1 244 ? 8.933 2.523 -65.896 1.00 44.77 244 SER B N 1
ATOM 4116 C CA . SER B 1 244 ? 9.602 2.151 -67.140 1.00 48.24 244 SER B CA 1
ATOM 4117 C C . SER B 1 244 ? 8.656 1.741 -68.280 1.00 47.20 244 SER B C 1
ATOM 4118 O O . SER B 1 244 ? 8.969 1.983 -69.448 1.00 46.46 244 SER B O 1
ATOM 4121 N N . LYS B 1 245 ? 7.519 1.126 -67.932 1.00 47.15 245 LYS B N 1
ATOM 4122 C CA . LYS B 1 245 ? 6.561 0.588 -68.913 1.00 45.02 245 LYS B CA 1
ATOM 4123 C C . LYS B 1 245 ? 5.145 1.161 -68.744 1.00 42.06 245 LYS B C 1
ATOM 4124 O O . LYS B 1 245 ? 4.846 1.835 -67.761 1.00 40.69 245 LYS B O 1
ATOM 4130 N N . ALA B 1 246 ? 4.292 0.898 -69.732 1.00 41.77 246 ALA B N 1
ATOM 4131 C CA . ALA B 1 246 ? 2.850 1.188 -69.671 1.00 37.79 246 ALA B CA 1
ATOM 4132 C C . ALA B 1 246 ? 2.192 0.311 -70.715 1.00 36.88 246 ALA B C 1
ATOM 4133 O O . ALA B 1 246 ? 2.660 0.264 -71.853 1.00 37.81 246 ALA B O 1
ATOM 4135 N N . TRP B 1 247 ? 1.119 -0.382 -70.340 1.00 36.22 247 TRP B N 1
ATOM 4136 C CA . TRP B 1 247 ? 0.438 -1.278 -71.281 1.00 35.96 247 TRP B CA 1
ATOM 4137 C C . TRP B 1 247 ? -1.086 -1.288 -71.125 1.00 35.73 247 TRP B C 1
ATOM 4138 O O . TRP B 1 247 ? -1.628 -0.924 -70.073 1.00 32.89 247 TRP B O 1
ATOM 4149 N N . GLU B 1 248 ? -1.773 -1.715 -72.182 1.00 36.13 248 GLU B N 1
ATOM 4150 C CA . GLU B 1 248 ? -3.218 -1.903 -72.111 1.00 35.43 248 GLU B CA 1
ATOM 4151 C C . GLU B 1 248 ? -3.575 -3.105 -71.233 1.00 35.33 248 GLU B C 1
ATOM 4152 O O . GLU B 1 248 ? -3.051 -4.213 -71.421 1.00 37.14 248 GLU B O 1
ATOM 4158 N N . VAL B 1 249 ? -4.461 -2.883 -70.271 1.00 31.85 249 VAL B N 1
ATOM 4159 C CA . VAL B 1 249 ? -4.920 -3.946 -69.382 1.00 32.46 249 VAL B CA 1
ATOM 4160 C C . VAL B 1 249 ? -6.230 -4.596 -69.879 1.00 32.97 249 VAL B C 1
ATOM 4161 O O . VAL B 1 249 ? -6.330 -5.822 -69.957 1.00 33.48 249 VAL B O 1
ATOM 4165 N N . ASP B 1 250 ? -7.235 -3.789 -70.214 1.00 30.54 250 ASP B N 1
ATOM 4166 C CA . ASP B 1 250 ? -8.529 -4.347 -70.593 1.00 31.00 250 ASP B CA 1
ATOM 4167 C C . ASP B 1 250 ? -9.394 -3.251 -71.199 1.00 30.70 250 ASP B C 1
ATOM 4168 O O . ASP B 1 250 ? -8.979 -2.079 -71.254 1.00 31.22 250 ASP B O 1
ATOM 4173 N N . THR B 1 251 ? -10.596 -3.635 -71.639 1.00 28.85 251 THR B N 1
ATOM 4174 C CA . THR B 1 251 ? -11.531 -2.733 -72.300 1.00 27.68 251 THR B CA 1
ATOM 4175 C C . THR B 1 251 ? -12.953 -2.886 -71.735 1.00 26.00 251 THR B C 1
ATOM 4176 O O . THR B 1 251 ? -13.391 -3.996 -71.451 1.00 25.91 251 THR B O 1
ATOM 4180 N N . CYS B 1 252 ? -13.659 -1.770 -71.560 1.00 24.79 252 CYS B N 1
ATOM 4181 C CA . CYS B 1 252 ? -15.097 -1.798 -71.259 1.00 24.93 252 CYS B CA 1
ATOM 4182 C C . CYS B 1 252 ? -15.885 -1.647 -72.558 1.00 25.64 252 CYS B C 1
ATOM 4183 O O . CYS B 1 252 ? -15.742 -0.628 -73.262 1.00 24.23 252 CYS B O 1
ATOM 4186 N N . ARG B 1 253 ? -16.690 -2.665 -72.883 1.00 27.94 253 ARG B N 1
ATOM 4187 C CA . ARG B 1 253 ? -17.436 -2.705 -74.143 1.00 29.73 253 ARG B CA 1
ATOM 4188 C C . ARG B 1 253 ? -18.908 -2.584 -73.843 1.00 28.87 253 ARG B C 1
ATOM 4189 O O . ARG B 1 253 ? -19.415 -3.262 -72.937 1.00 30.51 253 ARG B O 1
ATOM 4197 N N . GLY B 1 254 ? -19.598 -1.722 -74.581 1.00 26.13 254 GLY B N 1
ATOM 4198 C CA . GLY B 1 254 ? -20.999 -1.518 -74.309 1.00 26.68 254 GLY B CA 1
ATOM 4199 C C . GLY B 1 254 ? -21.606 -0.251 -74.856 1.00 25.36 254 GLY B C 1
ATOM 4200 O O . GLY B 1 254 ? -22.762 -0.252 -75.277 1.00 27.48 254 GLY B O 1
ATOM 4201 N N . HIS B 1 255 ? -20.858 0.842 -74.830 1.00 24.14 255 HIS B N 1
ATOM 4202 C CA . HIS B 1 255 ? -21.383 2.071 -75.387 1.00 20.14 255 HIS B CA 1
ATOM 4203 C C . HIS B 1 255 ? -21.624 1.826 -76.858 1.00 21.93 255 HIS B C 1
ATOM 4204 O O . HIS B 1 255 ? -20.932 1.008 -77.492 1.00 21.73 255 HIS B O 1
ATOM 4211 N N . PHE B 1 256 ? -22.606 2.530 -77.405 1.00 24.53 256 PHE B N 1
ATOM 4212 C CA . PHE B 1 256 ? -22.897 2.384 -78.824 1.00 26.62 256 PHE B CA 1
ATOM 4213 C C . PHE B 1 256 ? -22.736 3.684 -79.612 1.00 24.04 256 PHE B C 1
ATOM 4214 O O . PHE B 1 256 ? -23.246 3.825 -80.703 1.00 21.89 256 PHE B O 1
ATOM 4222 N N . ASN B 1 257 ? -22.000 4.630 -79.049 1.00 21.69 257 ASN B N 1
ATOM 4223 C CA . ASN B 1 257 ? -21.604 5.810 -79.798 1.00 23.27 257 ASN B CA 1
ATOM 4224 C C . ASN B 1 257 ? -20.313 6.313 -79.148 1.00 21.19 257 ASN B C 1
ATOM 4225 O O . ASN B 1 257 ? -19.800 5.644 -78.248 1.00 22.02 257 ASN B O 1
ATOM 4230 N N . ASN B 1 258 ? -19.788 7.452 -79.596 1.00 20.28 258 ASN B N 1
ATOM 4231 C CA . ASN B 1 258 ? -18.511 7.980 -79.083 1.00 20.90 258 ASN B CA 1
ATOM 4232 C C . ASN B 1 258 ? -18.535 8.106 -77.557 1.00 20.89 258 ASN B C 1
ATOM 4233 O O . ASN B 1 258 ? -19.547 8.581 -76.988 1.00 21.77 258 ASN B O 1
ATOM 4238 N N . VAL B 1 259 ? -17.452 7.695 -76.892 1.00 18.64 259 VAL B N 1
ATOM 4239 C CA . VAL B 1 259 ? -17.390 7.855 -75.442 1.00 17.96 259 VAL B CA 1
ATOM 4240 C C . VAL B 1 259 ? -16.697 9.191 -75.196 1.00 18.76 259 VAL B C 1
ATOM 4241 O O . VAL B 1 259 ? -15.553 9.373 -75.588 1.00 22.36 259 VAL B O 1
ATOM 4245 N N . SER B 1 260 ? -17.396 10.144 -74.598 1.00 16.77 260 SER B N 1
ATOM 4246 C CA . SER B 1 260 ? -16.859 11.500 -74.539 1.00 19.97 260 SER B CA 1
ATOM 4247 C C . SER B 1 260 ? -16.038 11.763 -73.294 1.00 16.88 260 SER B C 1
ATOM 4248 O O . SER B 1 260 ? -15.242 12.696 -73.272 1.00 14.61 260 SER B O 1
ATOM 4251 N N . CYS B 1 261 ? -16.203 10.934 -72.265 1.00 17.65 261 CYS B N 1
ATOM 4252 C CA . CYS B 1 261 ? -15.497 11.191 -70.998 1.00 17.31 261 CYS B CA 1
ATOM 4253 C C . CYS B 1 261 ? -15.468 9.934 -70.150 1.00 18.02 261 CYS B C 1
ATOM 4254 O O . CYS B 1 261 ? -16.332 9.072 -70.300 1.00 15.50 261 CYS B O 1
ATOM 4257 N N . CYS B 1 262 ? -14.487 9.831 -69.251 1.00 15.83 262 CYS B N 1
ATOM 4258 C CA . CYS B 1 262 ? -14.407 8.689 -68.359 1.00 18.40 262 CYS B CA 1
ATOM 4259 C C . CYS B 1 262 ? -13.669 9.117 -67.082 1.00 20.28 262 CYS B C 1
ATOM 4260 O O . CYS B 1 262 ? -12.904 10.100 -67.100 1.00 21.64 262 CYS B O 1
ATOM 4263 N N . LEU B 1 263 ? -13.917 8.427 -65.969 1.00 16.71 263 LEU B N 1
ATOM 4264 C CA . LEU B 1 263 ? -13.190 8.744 -64.733 1.00 17.08 263 LEU B CA 1
ATOM 4265 C C . LEU B 1 263 ? -13.178 7.541 -63.791 1.00 17.82 263 LEU B C 1
ATOM 4266 O O . LEU B 1 263 ? -13.956 6.585 -63.957 1.00 16.70 263 LEU B O 1
ATOM 4271 N N . PHE B 1 264 ? -12.295 7.598 -62.807 1.00 17.19 264 PHE B N 1
ATOM 4272 C CA . PHE B 1 264 ? -12.217 6.578 -61.784 1.00 19.96 264 PHE B CA 1
ATOM 4273 C C . PHE B 1 264 ? -13.079 7.044 -60.627 1.00 20.70 264 PHE B C 1
ATOM 4274 O O . PHE B 1 264 ? -13.002 8.206 -60.222 1.00 18.65 264 PHE B O 1
ATOM 4282 N N . HIS B 1 265 ? -13.918 6.149 -60.105 1.00 19.96 265 HIS B N 1
ATOM 4283 C CA . HIS B 1 265 ? -14.606 6.425 -58.855 1.00 20.86 265 HIS B CA 1
ATOM 4284 C C . HIS B 1 265 ? -13.539 6.493 -5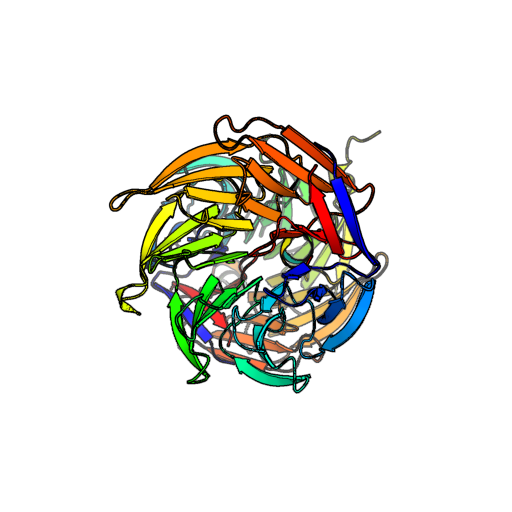7.772 1.00 21.11 265 HIS B C 1
ATOM 4285 O O . HIS B 1 265 ? -12.765 5.541 -57.600 1.00 21.93 265 HIS B O 1
ATOM 4292 N N . PRO B 1 266 ? -13.476 7.620 -57.040 1.00 23.12 266 PRO B N 1
ATOM 4293 C CA . PRO B 1 266 ? -12.393 7.776 -56.063 1.00 25.55 266 PRO B CA 1
ATOM 4294 C C . PRO B 1 266 ? -12.572 6.896 -54.827 1.00 30.44 266 PRO B C 1
ATOM 4295 O O . PRO B 1 266 ? -11.616 6.729 -54.075 1.00 30.91 266 PRO B O 1
ATOM 4299 N N . HIS B 1 267 ? -13.770 6.372 -54.591 1.00 31.43 267 HIS B N 1
ATOM 4300 C CA . HIS B 1 267 ? -14.054 5.787 -53.280 1.00 32.26 267 HIS B CA 1
ATOM 4301 C C . HIS B 1 267 ? -14.523 4.343 -53.369 1.00 29.41 267 HIS B C 1
ATOM 4302 O O . HIS B 1 267 ? -14.736 3.690 -52.339 1.00 30.38 267 HIS B O 1
ATOM 4309 N N . GLN B 1 268 ? -14.705 3.857 -54.596 1.00 25.74 268 GLN B N 1
ATOM 4310 C CA . GLN B 1 268 ? -15.198 2.502 -54.842 1.00 26.41 268 GLN B CA 1
ATOM 4311 C C . GLN B 1 268 ? -14.445 1.973 -56.045 1.00 25.40 268 GLN B C 1
ATOM 4312 O O . GLN B 1 268 ? -13.955 2.773 -56.836 1.00 23.89 268 GLN B O 1
ATOM 4318 N N . GLU B 1 269 ? -14.347 0.650 -56.184 1.00 23.74 269 GLU B N 1
ATOM 4319 C CA . GLU B 1 269 ? -13.571 0.071 -57.277 1.00 29.26 269 GLU B CA 1
ATOM 4320 C C . GLU B 1 269 ? -14.417 0.033 -58.544 1.00 28.15 269 GLU B C 1
ATOM 4321 O O . GLU B 1 269 ? -14.809 -1.028 -59.018 1.00 30.38 269 GLU B O 1
ATOM 4327 N N . LEU B 1 270 ? -14.710 1.219 -59.067 1.00 26.77 270 LEU B N 1
ATOM 4328 C CA . LEU B 1 270 ? -15.598 1.366 -60.215 1.00 26.76 270 LEU B CA 1
ATOM 4329 C C . LEU B 1 270 ? -15.030 2.384 -61.187 1.00 24.78 270 LEU B C 1
ATOM 4330 O O . LEU B 1 270 ? -14.278 3.301 -60.796 1.00 21.72 270 LEU B O 1
ATOM 4335 N N . ILE B 1 271 ? -15.404 2.208 -62.451 1.00 24.75 271 ILE B N 1
ATOM 4336 C CA . ILE B 1 271 ? -15.064 3.117 -63.542 1.00 23.97 271 ILE B CA 1
ATOM 4337 C C . ILE B 1 271 ? -16.377 3.755 -64.017 1.00 23.29 271 ILE B C 1
ATOM 4338 O O . ILE B 1 271 ? -17.384 3.062 -64.125 1.00 25.64 271 ILE B O 1
ATOM 4343 N N . LEU B 1 272 ? -16.386 5.069 -64.266 1.00 19.73 272 LEU B N 1
ATOM 4344 C CA . LEU B 1 272 ? -17.534 5.713 -64.906 1.00 17.81 272 LEU B CA 1
ATOM 4345 C C . LEU B 1 272 ? -17.206 6.231 -66.288 1.00 16.87 272 LEU B C 1
ATOM 4346 O O . LEU B 1 272 ? -16.103 6.713 -66.520 1.00 17.08 272 LEU B O 1
ATOM 4351 N N . SER B 1 273 ? -18.176 6.174 -67.205 1.00 18.72 273 SER B N 1
ATOM 4352 C CA . SER B 1 273 ? -17.994 6.722 -68.555 1.00 18.92 273 SER B CA 1
ATOM 4353 C C . SER B 1 273 ? -19.269 7.423 -69.009 1.00 19.28 273 SER B C 1
ATOM 4354 O O . SER B 1 273 ? -20.361 7.104 -68.511 1.00 17.36 273 SER B O 1
ATOM 4357 N N . ALA B 1 274 ? -19.132 8.386 -69.924 1.00 18.11 274 ALA B N 1
ATOM 4358 C CA . ALA B 1 274 ? -20.283 9.123 -70.438 1.00 17.41 274 ALA B CA 1
ATOM 4359 C C . ALA B 1 274 ? -20.165 9.219 -71.951 1.00 20.73 274 ALA B C 1
ATOM 4360 O O . ALA B 1 274 ? -19.063 9.323 -72.495 1.00 19.04 274 ALA B O 1
ATOM 4362 N N . SER B 1 275 ? -21.303 9.194 -72.636 1.00 23.41 275 SER B N 1
ATOM 4363 C CA . SER B 1 275 ? -21.260 8.984 -74.072 1.00 14.32 275 SER B CA 1
ATOM 4364 C C . SER B 1 275 ? -22.352 9.701 -74.855 1.00 14.99 275 SER B C 1
ATOM 4365 O O . SER B 1 275 ? -23.436 10.067 -74.314 1.00 16.26 275 SER B O 1
ATOM 4368 N N . GLU B 1 276 ? -22.071 9.884 -76.149 1.00 24.77 276 GLU B N 1
ATOM 4369 C CA . GLU B 1 276 ? -23.046 10.456 -77.067 1.00 20.80 276 GLU B CA 1
ATOM 4370 C C . GLU B 1 276 ? -24.189 9.488 -77.329 1.00 21.32 276 GLU B C 1
ATOM 4371 O O . GLU B 1 276 ? -25.129 9.829 -78.044 1.00 18.64 276 GLU B O 1
ATOM 4377 N N . ASP B 1 277 ? -24.108 8.281 -76.769 1.00 21.83 277 ASP B N 1
ATOM 4378 C CA . ASP B 1 277 ? -25.206 7.337 -76.895 1.00 21.66 277 ASP B CA 1
ATOM 4379 C C . ASP B 1 277 ? -26.271 7.625 -75.833 1.00 21.77 277 ASP B C 1
ATOM 4380 O O . ASP B 1 277 ? -27.216 6.846 -75.670 1.00 21.39 277 ASP B O 1
ATOM 4385 N N . LYS B 1 278 ? -26.096 8.743 -75.120 1.00 18.24 278 LYS B N 1
ATOM 4386 C CA . LYS B 1 278 ? -27.042 9.220 -74.104 1.00 18.97 278 LYS B CA 1
ATOM 4387 C C . LYS B 1 278 ? -27.055 8.417 -72.801 1.00 18.27 278 LYS B C 1
ATOM 4388 O O . LYS B 1 278 ? -28.065 8.407 -72.084 1.00 18.60 278 LYS B O 1
ATOM 4394 N N . THR B 1 279 ? -25.931 7.781 -72.479 1.00 15.02 279 THR B N 1
ATOM 4395 C CA . THR B 1 279 ? -25.837 6.982 -71.264 1.00 16.86 279 THR B CA 1
ATOM 4396 C C . THR B 1 279 ? -24.608 7.371 -70.458 1.00 17.30 279 THR B C 1
ATOM 4397 O O . THR B 1 279 ? -23.607 7.852 -71.017 1.00 15.14 279 THR B O 1
ATOM 4401 N N . ILE B 1 280 ? -24.730 7.213 -69.142 1.00 17.75 280 ILE B N 1
ATOM 4402 C CA . ILE B 1 280 ? -23.583 7.176 -68.235 1.00 16.75 280 ILE B CA 1
ATOM 4403 C C . ILE B 1 280 ? -23.500 5.725 -67.824 1.00 16.68 280 ILE B C 1
ATOM 4404 O O . ILE B 1 280 ? -24.524 5.126 -67.455 1.00 15.80 280 ILE B O 1
ATOM 4409 N N . ARG B 1 281 ? -22.318 5.128 -67.902 1.00 19.13 281 ARG B N 1
ATOM 4410 C CA . ARG B 1 281 ? -22.206 3.727 -67.515 1.00 20.99 281 ARG B CA 1
ATOM 4411 C C . ARG B 1 281 ? -21.205 3.552 -66.384 1.00 19.69 281 ARG B C 1
ATOM 4412 O O . ARG B 1 281 ? -20.195 4.275 -66.290 1.00 19.29 281 ARG B O 1
ATOM 4420 N N . VAL B 1 282 ? -21.513 2.595 -65.525 1.00 19.29 282 VAL B N 1
ATOM 4421 C CA . VAL B 1 282 ? -20.673 2.244 -64.391 1.00 21.90 282 VAL B CA 1
ATOM 4422 C C . VAL B 1 282 ? -20.125 0.837 -64.622 1.00 23.03 282 VAL B C 1
ATOM 4423 O O . VAL B 1 282 ? -20.850 -0.077 -65.046 1.00 20.46 282 VAL B O 1
ATOM 4427 N N . TRP B 1 283 ? -18.836 0.668 -64.364 1.00 25.40 283 TRP B N 1
ATOM 4428 C CA . TRP B 1 283 ? -18.191 -0.598 -64.659 1.00 25.46 283 TRP B CA 1
ATOM 4429 C C . TRP B 1 283 ? -17.326 -1.017 -63.478 1.00 24.84 283 TRP B C 1
ATOM 4430 O O . TRP B 1 283 ? -16.776 -0.175 -62.776 1.00 24.09 283 TRP B O 1
ATOM 4441 N N . ASP B 1 284 ? -17.192 -2.318 -63.272 1.00 25.31 284 ASP B N 1
ATOM 4442 C CA . ASP B 1 284 ? -16.303 -2.825 -62.238 1.00 27.45 284 ASP B CA 1
ATOM 4443 C C . ASP B 1 284 ? -14.845 -2.540 -62.614 1.00 27.29 284 ASP B C 1
ATOM 4444 O O . ASP B 1 284 ? -14.435 -2.807 -63.746 1.00 26.32 284 ASP B O 1
ATOM 4449 N N . LEU B 1 285 ? -14.063 -1.979 -61.690 1.00 28.61 285 LEU B N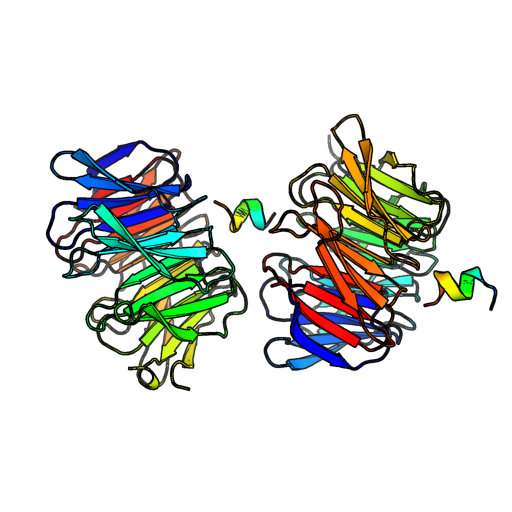 1
ATOM 4450 C CA . LEU B 1 285 ? -12.665 -1.648 -61.991 1.00 28.38 285 LEU B CA 1
ATOM 4451 C C . LEU B 1 285 ? -11.816 -2.895 -62.205 1.00 28.70 285 LEU B C 1
ATOM 4452 O O . LEU B 1 285 ? -10.847 -2.858 -62.946 1.00 28.25 285 LEU B O 1
ATOM 4457 N N . ASN B 1 286 ? -12.171 -4.000 -61.555 1.00 33.09 286 ASN B N 1
ATOM 4458 C CA . ASN B 1 286 ? -11.295 -5.171 -61.590 1.00 37.48 286 ASN B CA 1
ATOM 4459 C C . ASN B 1 286 ? -11.543 -6.141 -62.742 1.00 40.68 286 ASN B C 1
ATOM 4460 O O . ASN B 1 286 ? -10.615 -6.793 -63.207 1.00 42.15 286 ASN B O 1
ATOM 4465 N N . ARG B 1 287 ? -12.776 -6.199 -63.236 1.00 42.18 287 ARG B N 1
ATOM 4466 C CA . ARG B 1 287 ? -13.115 -7.144 -64.305 1.00 44.02 287 ARG B CA 1
ATOM 4467 C C . ARG B 1 287 ? -13.638 -6.439 -65.543 1.00 41.96 287 ARG B C 1
ATOM 4468 O O . ARG B 1 287 ? -13.764 -7.049 -66.607 1.00 43.39 287 ARG B O 1
ATOM 4476 N N . ARG B 1 288 ? -13.960 -5.158 -65.390 1.00 38.56 288 ARG B N 1
ATOM 4477 C CA . ARG B 1 288 ? -14.435 -4.335 -66.496 1.00 37.62 288 ARG B CA 1
ATOM 4478 C C . ARG B 1 288 ? -15.808 -4.778 -67.016 1.00 37.47 288 ARG B C 1
ATOM 4479 O O . ARG B 1 288 ? -16.157 -4.520 -68.168 1.00 37.69 288 ARG B O 1
ATOM 4487 N N . THR B 1 289 ? -16.585 -5.428 -66.154 1.00 37.75 289 THR B N 1
ATOM 4488 C CA . THR B 1 289 ? -17.964 -5.802 -66.477 1.00 39.77 289 THR B CA 1
ATOM 4489 C C . THR B 1 289 ? -18.939 -4.656 -66.169 1.00 37.46 289 THR B C 1
ATOM 4490 O O . THR B 1 289 ? -18.628 -3.765 -65.376 1.00 36.85 289 THR B O 1
ATOM 4494 N N . ALA B 1 290 ? -20.124 -4.691 -66.779 1.00 35.10 290 ALA B N 1
ATOM 4495 C CA . ALA B 1 290 ? -21.130 -3.647 -66.574 1.00 33.19 290 ALA B CA 1
ATOM 4496 C C . ALA B 1 290 ? -21.782 -3.760 -65.203 1.00 32.73 290 ALA B C 1
ATOM 4497 O O . ALA B 1 290 ? -22.185 -4.843 -64.779 1.00 34.21 290 ALA B O 1
ATOM 4499 N N . VAL B 1 291 ? -21.880 -2.638 -64.499 1.00 30.66 291 VAL B N 1
ATOM 4500 C CA . VAL B 1 291 ? -22.507 -2.634 -63.183 1.00 29.98 291 VAL B CA 1
ATOM 4501 C C . VAL B 1 291 ? -23.893 -2.003 -63.289 1.00 30.97 291 VAL B C 1
ATOM 4502 O O . VAL B 1 291 ? -24.885 -2.540 -62.780 1.00 31.03 291 VAL B O 1
ATOM 4506 N N . GLN B 1 292 ? -23.953 -0.869 -63.985 1.00 29.07 292 GLN B N 1
ATOM 4507 C CA . GLN B 1 292 ? -25.200 -0.136 -64.153 1.00 26.96 292 GLN B CA 1
ATOM 4508 C C . GLN B 1 292 ? -25.123 0.839 -65.332 1.00 25.27 292 GLN B C 1
ATOM 4509 O O . GLN B 1 292 ? -24.040 1.376 -65.639 1.00 25.06 292 GLN B O 1
ATOM 4515 N N . THR B 1 293 ? -26.262 1.057 -65.986 1.00 24.05 293 THR B N 1
ATOM 4516 C CA . THR B 1 293 ? -26.395 2.069 -67.041 1.00 24.71 293 THR B CA 1
ATOM 4517 C C . THR B 1 293 ? -27.499 3.055 -66.672 1.00 23.63 293 THR B C 1
ATOM 4518 O O . THR B 1 293 ? -28.572 2.640 -66.215 1.00 24.02 293 THR B O 1
ATOM 4522 N N . PHE B 1 294 ? -27.227 4.347 -66.848 1.00 20.31 294 PHE B N 1
ATOM 4523 C CA . PHE B 1 294 ? -28.225 5.390 -66.674 1.00 20.75 294 PHE B CA 1
ATOM 4524 C C . PHE B 1 294 ? -28.411 6.098 -67.993 1.00 22.37 294 PHE B C 1
ATOM 4525 O O . PHE B 1 294 ? -27.436 6.375 -68.658 1.00 23.84 294 PHE B O 1
ATOM 4533 N N . ARG B 1 295 ? -29.643 6.381 -68.411 1.00 25.42 295 ARG B N 1
ATOM 4534 C CA . ARG B 1 295 ? -29.799 7.067 -69.693 1.00 27.31 295 ARG B CA 1
ATOM 4535 C C . ARG B 1 295 ? -30.719 8.279 -69.679 1.00 26.93 295 ARG B C 1
ATOM 4536 O O . ARG B 1 295 ? -31.481 8.485 -68.737 1.00 25.80 295 ARG B O 1
ATOM 4544 N N . ARG B 1 296 ? -30.622 9.094 -70.722 1.00 22.63 296 ARG B N 1
ATOM 4545 C CA . ARG B 1 296 ? -31.534 10.210 -70.900 1.00 23.85 296 ARG B CA 1
ATOM 4546 C C . ARG B 1 296 ? -32.131 10.050 -72.264 1.00 26.07 296 ARG B C 1
ATOM 4547 O O . ARG B 1 296 ? -31.429 9.634 -73.186 1.00 26.52 296 ARG B O 1
ATOM 4555 N N . ALA B 1 297 ? -33.421 10.365 -72.392 1.00 26.97 297 ALA B N 1
ATOM 4556 C CA . ALA B 1 297 ? -34.158 10.101 -73.617 1.00 28.20 297 ALA B CA 1
ATOM 4557 C C . ALA B 1 297 ? -33.598 10.874 -74.807 1.00 30.11 297 ALA B C 1
ATOM 4558 O O . ALA B 1 297 ? -33.444 10.311 -75.893 1.00 31.68 297 ALA B O 1
ATOM 4560 N N . ASN B 1 298 ? -33.273 12.153 -74.620 1.00 29.07 298 ASN B N 1
ATOM 4561 C CA . ASN B 1 298 ? -32.904 12.964 -75.784 1.00 28.90 298 ASN B CA 1
ATOM 4562 C C . ASN B 1 298 ? -31.565 13.695 -75.702 1.00 28.12 298 ASN B C 1
ATOM 4563 O O . ASN B 1 298 ? -31.219 14.456 -76.600 1.00 28.11 298 ASN B O 1
ATOM 4568 N N . ASP B 1 299 ? -30.809 13.465 -74.639 1.00 25.19 299 ASP B N 1
ATOM 4569 C CA . ASP B 1 299 ? -29.624 14.270 -74.395 1.00 24.17 299 ASP B CA 1
ATOM 4570 C C . ASP B 1 299 ? -28.348 13.437 -74.470 1.00 21.80 299 ASP B C 1
ATOM 4571 O O . ASP B 1 299 ? -28.228 12.406 -73.794 1.00 23.04 299 ASP B O 1
ATOM 4576 N N . ARG B 1 300 ? -27.399 13.880 -75.288 1.00 18.61 300 ARG B N 1
ATOM 4577 C CA . ARG B 1 300 ? -26.079 13.260 -75.337 1.00 16.81 300 ARG B CA 1
ATOM 4578 C C . ARG B 1 300 ? -25.259 13.744 -74.134 1.00 16.34 300 ARG B C 1
ATOM 4579 O O . ARG B 1 300 ? -25.381 14.906 -73.740 1.00 15.16 300 ARG B O 1
ATOM 4587 N N . PHE B 1 301 ? -24.412 12.882 -73.566 1.00 13.43 301 PHE B N 1
ATOM 4588 C CA . PHE B 1 301 ? -23.527 13.331 -72.494 1.00 15.86 301 PHE B CA 1
ATOM 4589 C C . PHE B 1 301 ? -22.194 13.763 -73.056 1.00 17.21 301 PHE B C 1
ATOM 4590 O O . PHE B 1 301 ? -21.639 13.075 -73.936 1.00 18.47 301 PHE B O 1
ATOM 4598 N N . TRP B 1 302 ? -21.668 14.869 -72.532 1.00 14.09 302 TRP B N 1
ATOM 4599 C CA . TRP B 1 302 ? -20.367 15.386 -72.974 1.00 15.90 302 TRP B CA 1
ATOM 4600 C C . TRP B 1 302 ? -19.253 15.339 -71.951 1.00 15.33 302 TRP B C 1
ATOM 4601 O O . TRP B 1 302 ? -18.081 15.441 -72.330 1.00 17.41 302 TRP B O 1
ATOM 4612 N N . PHE B 1 303 ? -19.599 15.198 -70.673 1.00 14.54 303 PHE B N 1
ATOM 4613 C CA . PHE B 1 303 ? -18.589 15.337 -69.617 1.00 16.25 303 PHE B CA 1
ATOM 4614 C C . PHE B 1 303 ? -19.147 14.796 -68.298 1.00 15.63 303 PHE B C 1
ATOM 4615 O O . PHE B 1 303 ? -20.372 14.868 -68.044 1.00 16.05 303 PHE B O 1
ATOM 4623 N N . ILE B 1 304 ? -18.283 14.189 -67.492 1.00 16.15 304 ILE B N 1
ATOM 4624 C CA . ILE B 1 304 ? -18.657 13.855 -66.115 1.00 16.20 304 ILE B CA 1
ATOM 4625 C C . ILE B 1 304 ? -17.483 14.228 -65.231 1.00 14.01 304 ILE B C 1
ATOM 4626 O O . ILE B 1 304 ? -16.337 14.270 -65.692 1.00 12.20 304 ILE B O 1
ATOM 4631 N N . THR B 1 305 ? -17.745 14.499 -63.955 1.00 12.44 305 THR B N 1
ATOM 4632 C CA . THR B 1 305 ? -16.646 14.848 -63.062 1.00 15.40 305 THR B CA 1
ATOM 4633 C C . THR B 1 305 ? -17.040 14.356 -61.675 1.00 16.02 305 THR B C 1
ATOM 4634 O O . THR B 1 305 ? -18.201 14.051 -61.458 1.00 14.08 305 THR B O 1
ATOM 4638 N N . VAL B 1 306 ? -16.083 14.271 -60.748 1.00 16.98 306 VAL B N 1
ATOM 4639 C CA . VAL B 1 306 ? -16.382 13.902 -59.355 1.00 9.16 306 VAL B CA 1
ATOM 4640 C C . VAL B 1 306 ? -15.819 15.010 -58.471 1.00 10.96 306 VAL B C 1
ATOM 4641 O O . VAL B 1 306 ? -14.825 15.630 -58.833 1.00 12.80 306 VAL B O 1
ATOM 4645 N N . HIS B 1 307 ? -16.507 15.307 -57.358 1.00 16.09 307 HIS B N 1
ATOM 4646 C CA . HIS B 1 307 ? -16.043 16.307 -56.378 1.00 16.27 307 HIS B CA 1
ATOM 4647 C C . HIS B 1 307 ? -14.662 15.857 -55.909 1.00 15.03 307 HIS B C 1
ATOM 4648 O O . HIS B 1 307 ? -14.413 14.646 -55.822 1.00 15.53 307 HIS B O 1
ATOM 4655 N N . PRO B 1 308 ? -13.738 16.797 -55.626 1.00 14.69 308 PRO B N 1
ATOM 4656 C CA . PRO B 1 308 ? -12.398 16.296 -55.267 1.00 16.47 308 PRO B CA 1
ATOM 4657 C C . PRO B 1 308 ? -12.367 15.641 -53.890 1.00 19.04 308 PRO B C 1
ATOM 4658 O O . PRO B 1 308 ? -11.344 15.050 -53.565 1.00 18.38 308 PRO B O 1
ATOM 4662 N N . LYS B 1 309 ? -13.447 15.711 -53.105 1.00 13.84 309 LYS B N 1
ATOM 4663 C CA . LYS B 1 309 ? -13.425 15.090 -51.767 1.00 13.90 309 LYS B CA 1
ATOM 4664 C C . LYS B 1 309 ? -14.661 14.249 -51.465 1.00 15.96 309 LYS B C 1
ATOM 4665 O O . LYS B 1 309 ? -14.587 13.204 -50.796 1.00 17.84 309 LYS B O 1
ATOM 4667 N N . LEU B 1 310 ? -15.819 14.731 -51.909 1.00 15.29 310 LEU B N 1
ATOM 4668 C CA . LEU B 1 310 ? -17.083 14.059 -51.622 1.00 14.30 310 LEU B CA 1
ATOM 4669 C C . LEU B 1 310 ? -17.431 13.012 -52.666 1.00 17.04 310 LEU B C 1
ATOM 4670 O O . LEU B 1 310 ? -17.011 13.085 -53.839 1.00 16.33 310 LEU B O 1
ATOM 4675 N N . ASN B 1 311 ? -18.242 12.046 -52.241 1.00 18.29 311 ASN B N 1
ATOM 4676 C CA . ASN B 1 311 ? -18.757 11.032 -53.137 1.00 18.16 311 ASN B CA 1
ATOM 4677 C C . ASN B 1 311 ? -19.929 11.663 -53.883 1.00 18.12 311 ASN B C 1
ATOM 4678 O O . ASN B 1 311 ? -21.099 11.401 -53.581 1.00 17.42 311 ASN B O 1
ATOM 4683 N N . LEU B 1 312 ? -19.613 12.531 -54.839 1.00 17.34 312 LEU B N 1
ATOM 4684 C CA . LEU B 1 312 ? -20.626 13.353 -55.492 1.00 14.22 312 LEU B CA 1
ATOM 4685 C C . LEU B 1 312 ? -20.191 13.621 -56.926 1.00 14.34 312 LEU B C 1
ATOM 4686 O O . LEU B 1 312 ? -19.039 13.976 -57.154 1.00 13.54 312 LEU B O 1
ATOM 4691 N N . PHE B 1 313 ? -21.110 13.454 -57.879 1.00 13.79 313 PHE B N 1
ATOM 4692 C CA . PHE B 1 313 ? -20.795 13.523 -59.304 1.00 14.98 313 PHE B CA 1
ATOM 4693 C C . PHE B 1 313 ? -21.596 14.576 -60.032 1.00 14.64 313 PHE B C 1
ATOM 4694 O O . PHE B 1 313 ? -22.674 14.985 -59.567 1.00 15.32 313 PHE B O 1
ATOM 4702 N N . ALA B 1 314 ? -21.079 15.016 -61.179 1.00 13.31 314 ALA B N 1
ATOM 4703 C CA . ALA B 1 314 ? -21.866 15.879 -62.057 1.00 13.22 314 ALA B CA 1
ATOM 4704 C C . ALA B 1 314 ? -21.694 15.429 -63.492 1.00 15.13 314 ALA B C 1
ATOM 4705 O O . ALA B 1 314 ? -20.637 14.916 -63.843 1.00 13.31 314 ALA B O 1
ATOM 4707 N N . ALA B 1 315 ? -22.707 15.674 -64.320 1.00 13.99 315 ALA B N 1
ATOM 4708 C CA . ALA B 1 315 ? -22.614 15.362 -65.741 1.00 14.27 315 ALA B CA 1
ATOM 4709 C C . ALA B 1 315 ? -23.185 16.524 -66.543 1.00 15.39 315 ALA B C 1
ATOM 4710 O O . ALA B 1 315 ? -24.156 17.167 -66.118 1.00 15.54 315 ALA B O 1
ATOM 4712 N N . ALA B 1 316 ? -22.578 16.780 -67.700 1.00 15.25 316 ALA B N 1
ATOM 4713 C CA . ALA B 1 316 ? -23.013 17.830 -68.613 1.00 12.97 316 ALA B CA 1
ATOM 4714 C C . ALA B 1 316 ? -23.595 17.148 -69.841 1.00 15.44 316 ALA B C 1
ATOM 4715 O O . ALA B 1 316 ? -23.005 16.185 -70.353 1.00 13.89 316 ALA B O 1
ATOM 4717 N N . HIS B 1 317 ? -24.746 17.618 -70.312 1.00 15.37 317 HIS B N 1
ATOM 4718 C CA . HIS B 1 317 ? -25.399 17.000 -71.455 1.00 17.05 317 HIS B CA 1
ATOM 4719 C C . HIS B 1 317 ? -26.068 18.059 -72.341 1.00 17.87 317 HIS B C 1
ATOM 4720 O O . HIS B 1 317 ? -25.953 19.252 -72.075 1.00 17.85 317 HIS B O 1
ATOM 4727 N N . ASP B 1 318 ? -26.745 17.617 -73.399 1.00 20.01 318 ASP B N 1
ATOM 4728 C CA . ASP B 1 318 ? -27.398 18.536 -74.346 1.00 19.81 318 ASP B CA 1
ATOM 4729 C C . ASP B 1 318 ? -28.383 19.545 -73.758 1.00 20.57 318 ASP B C 1
ATOM 4730 O O . ASP B 1 318 ? -28.672 20.559 -74.386 1.00 19.41 318 ASP B O 1
ATOM 4735 N N . SER B 1 319 ? -28.913 19.282 -72.566 1.00 19.32 319 SER B N 1
ATOM 4736 C CA . SER B 1 319 ? -29.952 20.153 -72.009 1.00 20.13 319 SER B CA 1
ATOM 4737 C C . SER B 1 319 ? -29.612 20.744 -70.644 1.00 20.49 319 SER B C 1
ATOM 4738 O O . SER B 1 319 ? -30.525 21.210 -69.945 1.00 20.74 319 SER B O 1
ATOM 4741 N N . GLY B 1 320 ? -28.333 20.696 -70.244 1.00 18.04 320 GLY B N 1
ATOM 4742 C CA . GLY B 1 320 ? -27.948 21.172 -68.925 1.00 19.27 320 GLY B CA 1
ATOM 4743 C C . GLY B 1 320 ? -27.010 20.251 -68.156 1.00 17.63 320 GLY B C 1
ATOM 4744 O O . GLY B 1 320 ? -26.271 19.441 -68.750 1.00 15.78 320 GLY B O 1
ATOM 4745 N N . VAL B 1 321 ? -27.017 20.375 -66.833 1.00 16.08 321 VAL B N 1
ATOM 4746 C CA . VAL B 1 321 ? -26.157 19.516 -66.010 1.00 17.19 321 VAL B CA 1
ATOM 4747 C C . VAL B 1 321 ? -26.924 18.910 -64.835 1.00 16.90 321 VAL B C 1
ATOM 4748 O O . VAL B 1 321 ? -27.967 19.440 -64.401 1.00 16.83 321 VAL B O 1
ATOM 4752 N N . MET B 1 322 ? -26.447 17.771 -64.366 1.00 13.83 322 MET B N 1
ATOM 4753 C CA . MET B 1 322 ? -27.048 17.109 -63.223 1.00 16.43 322 MET B CA 1
ATOM 4754 C C . MET B 1 322 ? -25.942 16.875 -62.225 1.00 17.42 322 MET B C 1
ATOM 4755 O O . MET B 1 322 ? -24.808 16.604 -62.613 1.00 18.32 322 MET B O 1
ATOM 4760 N N . VAL B 1 323 ? -26.274 17.007 -60.947 1.00 15.12 323 VAL B N 1
ATOM 4761 C CA . VAL B 1 323 ? -25.345 16.694 -59.861 1.00 15.14 323 VAL B CA 1
ATOM 4762 C C . VAL B 1 323 ? -26.002 15.527 -59.149 1.00 14.56 323 VAL B C 1
ATOM 4763 O O . VAL B 1 323 ? -27.175 15.605 -58.824 1.00 13.20 323 VAL B O 1
ATOM 4767 N N . PHE B 1 324 ? -25.285 14.429 -58.933 1.00 16.49 324 PHE B N 1
ATOM 4768 C CA . PHE B 1 324 ? -25.944 13.242 -58.365 1.00 16.71 324 PHE B CA 1
ATOM 4769 C C . PHE B 1 324 ? -25.024 12.420 -57.482 1.00 16.77 324 PHE B C 1
ATOM 4770 O O . PHE B 1 324 ? -23.797 12.569 -57.542 1.00 13.97 324 PHE B O 1
ATOM 4778 N N . LYS B 1 325 ? -25.625 11.557 -56.659 1.00 17.35 325 LYS B N 1
ATOM 4779 C CA . LYS B 1 325 ? -24.889 10.527 -55.941 1.00 17.41 325 LYS B CA 1
ATOM 4780 C C . LYS B 1 325 ? -25.235 9.199 -56.587 1.00 17.21 325 LYS B C 1
ATOM 4781 O O . LYS B 1 325 ? -26.258 9.086 -57.282 1.00 16.74 325 LYS B O 1
ATOM 4787 N N . LEU B 1 326 ? -24.375 8.209 -56.382 1.00 19.15 326 LEU B N 1
ATOM 4788 C CA . LEU B 1 326 ? -24.629 6.843 -56.827 1.00 22.50 326 LEU B CA 1
ATOM 4789 C C . LEU B 1 326 ? -24.822 5.880 -55.640 1.00 29.23 326 LEU B C 1
ATOM 4790 O O . LEU B 1 326 ? -23.922 5.731 -54.805 1.00 27.13 326 LEU B O 1
ATOM 4795 N N . GLU B 1 327 ? -25.994 5.232 -55.615 1.00 35.85 327 GLU B N 1
ATOM 4796 C CA . GLU B 1 327 ? -26.498 4.350 -54.544 1.00 28.96 327 GLU B CA 1
ATOM 4797 C C . GLU B 1 327 ? -26.094 4.760 -53.152 1.00 32.91 327 GLU B C 1
ATOM 4798 O O . GLU B 1 327 ? -26.598 5.751 -52.635 1.00 36.66 327 GLU B O 1
ATOM 4800 N N . ALA C 2 1 ? -19.952 21.559 -91.579 1.00 54.00 0 ALA C N 1
ATOM 4801 C CA . ALA C 2 1 ? -20.312 21.487 -92.985 1.00 52.60 0 ALA C CA 1
ATOM 4802 C C . ALA C 2 1 ? -19.820 20.197 -93.685 1.00 52.73 0 ALA C C 1
ATOM 4803 O O . ALA C 2 1 ? -20.528 19.655 -94.531 1.00 54.34 0 ALA C O 1
ATOM 4805 N N . ALA C 2 2 ? -18.612 19.725 -93.356 1.00 50.77 1 ALA C N 1
ATOM 4806 C CA . ALA C 2 2 ? -18.173 18.358 -93.715 1.00 46.65 1 ALA C CA 1
ATOM 4807 C C . ALA C 2 2 ? -18.289 17.408 -92.496 1.00 39.89 1 ALA C C 1
ATOM 4808 O O . ALA C 2 2 ? -18.450 17.873 -91.372 1.00 37.64 1 ALA C O 1
ATOM 4810 N N . SER C 2 3 ? -18.221 16.095 -92.720 1.00 35.75 2 SER C N 1
ATOM 4811 C CA . SER C 2 3 ? -18.655 15.098 -91.716 1.00 35.82 2 SER C CA 1
ATOM 4812 C C . SER C 2 3 ? -17.903 15.183 -90.381 1.00 32.67 2 SER C C 1
ATOM 4813 O O . SER C 2 3 ? -18.500 15.179 -89.299 1.00 26.97 2 SER C O 1
ATOM 4816 N N . PHE C 2 4 ? -16.585 15.272 -90.473 1.00 27.06 3 PHE C N 1
ATOM 4817 C CA . PHE C 2 4 ? -15.743 15.359 -89.284 1.00 28.15 3 PHE C CA 1
ATOM 4818 C C . PHE C 2 4 ? -15.915 16.671 -88.499 1.00 27.81 3 PHE C C 1
ATOM 4819 O O . PHE C 2 4 ? -15.998 16.658 -87.257 1.00 26.80 3 PHE C O 1
ATOM 4827 N N . ILE C 2 5 ? -15.958 17.800 -89.210 1.00 26.91 4 ILE C N 1
ATOM 4828 C CA . ILE C 2 5 ? -16.178 19.102 -88.562 1.00 32.10 4 ILE C CA 1
ATOM 4829 C C . ILE C 2 5 ? -17.489 19.085 -87.804 1.00 30.97 4 ILE C C 1
ATOM 4830 O O . ILE C 2 5 ? -17.555 19.465 -86.639 1.00 26.68 4 ILE C O 1
ATOM 4835 N N . ASP C 2 6 ? -18.534 18.619 -88.463 1.00 32.42 5 ASP C N 1
ATOM 4836 C CA . ASP C 2 6 ? -19.848 18.592 -87.823 1.00 33.41 5 ASP C CA 1
ATOM 4837 C C . ASP C 2 6 ? -19.967 17.600 -86.652 1.00 33.13 5 ASP C C 1
ATOM 4838 O O . ASP C 2 6 ? -20.628 17.899 -85.659 1.00 26.63 5 ASP C O 1
ATOM 4843 N N . ALA C 2 7 ? -19.358 16.420 -86.773 1.00 26.75 6 ALA C N 1
ATOM 4844 C CA . ALA C 2 7 ? -19.510 15.383 -85.737 1.00 30.09 6 ALA C CA 1
ATOM 4845 C C . ALA C 2 7 ? -18.518 15.516 -84.599 1.00 29.25 6 ALA C C 1
ATOM 4846 O O . ALA C 2 7 ? -18.830 15.203 -83.436 1.00 29.44 6 ALA C O 1
ATOM 4848 N N . LYS C 2 8 ? -17.309 15.950 -84.926 1.00 26.63 7 LYS C N 1
ATOM 4849 C CA . LYS C 2 8 ? -16.257 15.987 -83.932 1.00 27.47 7 LYS C CA 1
ATOM 4850 C C . LYS C 2 8 ? -15.849 17.385 -83.494 1.00 28.13 7 LYS C C 1
ATOM 4851 O O . LYS C 2 8 ? -15.675 17.626 -82.300 1.00 26.89 7 LYS C O 1
ATOM 4857 N N . LYS C 2 9 ? -15.646 18.304 -84.438 1.00 29.57 8 LYS C N 1
ATOM 4858 C CA . LYS C 2 9 ? -15.034 19.573 -84.043 1.00 28.99 8 LYS C CA 1
ATOM 4859 C C . LYS C 2 9 ? -16.028 20.474 -83.315 1.00 29.05 8 LYS C C 1
ATOM 4860 O O . LYS C 2 9 ? -15.711 21.031 -82.248 1.00 29.89 8 LYS C O 1
ATOM 4866 N N . MET C 2 10 ? -17.230 20.577 -83.879 1.00 27.20 9 MET C N 1
ATOM 4867 C CA . MET C 2 10 ? -18.218 21.569 -83.458 1.00 27.78 9 MET C CA 1
ATOM 4868 C C . MET C 2 10 ? -19.063 21.283 -82.200 1.00 31.07 9 MET C C 1
ATOM 4869 O O . MET C 2 10 ? -19.248 22.190 -81.407 1.00 28.18 9 MET C O 1
ATOM 4874 N N . PRO C 2 11 ? -19.588 20.050 -82.024 1.00 41.27 10 PRO C N 1
ATOM 4875 C CA . PRO C 2 11 ? -20.581 19.908 -80.945 1.00 25.06 10 PRO C CA 1
ATOM 4876 C C . PRO C 2 11 ? -20.009 19.969 -79.513 1.00 29.00 10 PRO C C 1
ATOM 4877 O O . PRO C 2 11 ? -18.795 19.852 -79.316 1.00 29.05 10 PRO C O 1
ATOM 4882 N N . SER D 2 3 ? -3.772 16.213 -52.996 1.00 45.83 2 SER D N 1
ATOM 4883 C CA . SER D 2 3 ? -3.761 14.851 -52.470 1.00 43.45 2 SER D CA 1
ATOM 4884 C C . SER D 2 3 ? -4.766 14.689 -51.334 1.00 39.87 2 SER D C 1
ATOM 4885 O O . SER D 2 3 ? -4.396 14.351 -50.206 1.00 37.98 2 SER D O 1
ATOM 4888 N N . PHE D 2 4 ? -6.036 14.937 -51.616 1.00 38.38 3 PHE D N 1
ATOM 4889 C CA . PHE D 2 4 ? -7.015 14.949 -50.538 1.00 34.53 3 PHE D CA 1
ATOM 4890 C C . PHE D 2 4 ? -7.248 13.589 -49.891 1.00 33.90 3 PHE D C 1
ATOM 4891 O O . PHE D 2 4 ? -7.084 13.447 -48.679 1.00 33.10 3 PHE D O 1
ATOM 4899 N N . ILE D 2 5 ? -7.635 12.593 -50.684 1.00 35.55 4 ILE D N 1
ATOM 4900 C CA . ILE D 2 5 ? -8.031 11.304 -50.104 1.00 37.65 4 ILE D CA 1
ATOM 4901 C C . ILE D 2 5 ? -6.968 10.704 -49.179 1.00 37.84 4 ILE D C 1
ATOM 4902 O O . ILE D 2 5 ? -7.258 10.405 -48.005 1.00 36.08 4 ILE D O 1
ATOM 4907 N N . ASP D 2 6 ? -5.740 10.554 -49.681 1.00 38.04 5 ASP D N 1
ATOM 4908 C CA . ASP D 2 6 ? -4.693 9.956 -48.859 1.00 38.64 5 ASP D CA 1
ATOM 4909 C C . ASP D 2 6 ? -4.168 10.875 -47.759 1.00 34.68 5 ASP D C 1
ATOM 4910 O O . ASP D 2 6 ? -3.801 10.406 -46.677 1.00 33.17 5 ASP D O 1
ATOM 4915 N N . ALA D 2 7 ? -4.118 12.176 -48.017 1.00 32.15 6 ALA D N 1
ATOM 4916 C CA . ALA D 2 7 ? -3.523 13.074 -47.027 1.00 32.12 6 ALA D CA 1
ATOM 4917 C C . ALA D 2 7 ? -4.497 13.542 -45.953 1.00 30.65 6 ALA D C 1
ATOM 4918 O O . ALA D 2 7 ? -4.083 13.822 -44.830 1.00 32.31 6 ALA D O 1
ATOM 4920 N N . LYS D 2 8 ? -5.787 13.625 -46.288 1.00 27.70 7 LYS D N 1
ATOM 4921 C CA . LYS D 2 8 ? -6.786 14.136 -45.348 1.00 26.17 7 LYS D CA 1
ATOM 4922 C C . LYS D 2 8 ? -7.936 13.166 -44.999 1.00 27.15 7 LYS D C 1
ATOM 4923 O O . LYS D 2 8 ? -8.322 13.066 -43.840 1.00 29.10 7 LYS D O 1
ATOM 4929 N N . LYS D 2 9 ? -8.508 12.468 -45.976 1.00 27.00 8 LYS D N 1
ATOM 4930 C CA . LYS D 2 9 ? -9.665 11.612 -45.665 1.00 26.36 8 LYS D CA 1
ATOM 4931 C C . LYS D 2 9 ? -9.233 10.387 -44.872 1.00 22.25 8 LYS D C 1
ATOM 4932 O O . LYS D 2 9 ? -9.888 9.986 -43.898 1.00 22.34 8 LYS D O 1
ATOM 4938 N N . MET D 2 10 ? -8.112 9.801 -45.266 1.00 22.34 9 MET D N 1
ATOM 4939 C CA . MET D 2 10 ? -7.755 8.486 -44.740 1.00 26.68 9 MET D CA 1
ATOM 4940 C C . MET D 2 10 ? -7.028 8.353 -43.392 1.00 28.04 9 MET D C 1
ATOM 4941 O O . MET D 2 10 ? -7.355 7.446 -42.638 1.00 25.11 9 MET D O 1
ATOM 4946 N N . PRO D 2 11 ? -6.068 9.243 -43.069 1.00 15.52 10 PRO D N 1
ATOM 4947 C CA . PRO D 2 11 ? -5.277 9.024 -41.847 1.00 15.41 10 PRO D CA 1
ATOM 4948 C C . PRO D 2 11 ? -6.099 9.048 -40.563 1.00 18.37 10 PRO D C 1
ATOM 4949 O O . PRO D 2 11 ? -7.223 9.578 -40.581 1.00 31.77 10 PRO D O 1
#

Foldseek 3Di:
DDKFFQEWDFDFFWADWEAQQPAQWIWIWGQQQKIWIARSNVRGTDDIAHDDHGGWREKYAQNPAQKIWIWFQRGWIWIARVVVRDTDDIQDDGDGGKQYWYAQNPAQWIWIFWQSQWIWIARVVVSYTQDIAHDGPGGWQEKDQQNPAQWMWTFFQSQWIWIWHQPLCCVRTGTQDTAHDGPGGWREKEAQNPFQKMWTFFQSQKIWIKGDDPRDIYTDDIQDDGPGGWQYKDQQNPAQWIWTFFQSQWIWIAGNPPSHTDDIDGDDDWGWHDKDAHPPDQWMKTTIRTTMIIIHDD/DDWFFQAWDFDFFWADWEAQQPAQWIWIWGQQQKIWIANSNVRDTDDIQHDDHGGWREKYAQNPAQKMWIFFQNQWIWIARVVVSDGPDIQHDGDGGKHYWYAQNPAQWIWIFFQSQWIWIANVVVSGTQDIHHDGPGGWQEKAAQNPAQWMWTFWQSQWIWIFGCPCSVCVPPCNGGTQDTAHDGPGGWREKEQQNPFQKMWTWFQVRKIWIWGDDNRDIYTDDIQHDGDGGWNYKYAQNPAQWIWTFFQSFWIWIAGNPPNHTDDIDGDDPKGWHYKDQRPPDQKIKTTIRTTMTIIHDD/DDDCCVPPVPD/DPCVPPVPD

Sequence (620 aa):
MAMLTKFESRSSRAKGVAFHPTQPWILTSLHNGRIQLWDYRMGTLLDRFDGHDGPVRGIAFHPTQPIFVSGGDDYKVNVWNYKSRKLLFSLCGHMDYVRVCTFHHEYPWILSCSDDQTIRIWNWQSRNCIAILTGHSHYVMCAAFHPSEDLIVSASLDQTVRVWDISGLRADAIVKFVLEGHDRGVNWCAFHPTLPLILSAGDDRLVKLWRMTASKAWEVDTCRGHFNNVSCCLFHPHQELILSASEDKTIRVWDLNRRTAVQTFRRANDRFWFITVHPKLNLFAAAHDSGVMVFKLEMAMLTKFESRSSRAKGVAFHPTQPWILTSLHNGRIQLWDYRMGTLLDRFDGHDGPVRGIAFHPTQPIFVSGGDDYKVNVWNYKSRKLLFSLCGHMDYVRVCTFHHEYPWILSCSDDQTIRIWNWQSRNCIAILTGHSHYVMCAAFHPSEDLIVSASLDQTVRVWDISGLRMKNAADAIVKFVLEGHDRGVNWCAFHPTLPLILSAGDDRLVKLWRMTASKAWEVDTCRGHFNNVSCCLFHPHQELILSASEDKTIRVWDLNRRTAVQTFRRANDRFWFITVHPKLNLFAAAHDSGVMVFKLEAASFIDAKKMPSFIDAKKMP

Nearest PDB structures (foldseek):
  4j8g-assembly1_A  TM=1.003E+00  e=6.053E-62  Schizosaccharomyces pombe
  4j87-assembly1_A  TM=1.002E+00  e=2.148E-58  Schizosaccharomyces pombe
  8eny-assembly1_A  TM=1.000E+00  e=3.112E-57  Schizosaccharomyces pombe
  8evl-assembly3_C  TM=9.974E-01  e=2.988E-56  Schizosaccharomyces pombe
  8dyv-assembly1_B  TM=9.167E-01  e=6.198E-22  Homo sapiens

Solvent-accessible surface area: 23615 Å² total; per-residue (Å²): 55,58,51,96,70,99,12,71,8,105,32,60,52,0,17,1,3,10,13,11,27,118,77,38,40,0,0,0,0,4,52,80,3,112,0,26,5,38,16,12,148,141,40,67,80,76,32,94,5,83,32,22,119,34,20,0,18,2,13,13,18,18,51,112,80,30,16,0,0,0,0,0,12,31,52,71,0,2,1,10,31,27,144,71,136,42,76,78,28,53,4,106,18,5,101,7,30,0,20,13,1,39,19,5,88,130,53,36,16,0,0,0,0,0,0,15,8,19,0,33,0,4,29,45,121,74,139,43,44,60,16,89,1,85,31,1,9,3,0,0,20,1,2,24,24,12,54,88,92,39,10,0,0,0,0,0,8,14,54,12,0,36,0,2,51,0,64,57,44,70,139,52,26,42,50,84,25,70,9,131,37,9,77,124,6,0,8,41,1,14,22,24,58,121,79,50,8,0,0,0,0,0,12,26,120,33,1,12,6,3,87,11,63,91,96,112,20,90,68,57,47,11,2,162,40,10,101,54,32,0,12,0,0,16,7,5,40,115,84,107,20,0,0,0,0,0,28,7,63,0,0,26,0,4,40,10,92,60,47,81,77,68,56,46,27,153,81,91,120,11,72,2,29,28,5,25,34,4,90,71,72,61,8,2,0,0,0,3,27,44,0,1,8,0,0,86,18,138,76,56,45,87,72,62,20,97,6,104,30,58,53,0,17,2,3,10,12,13,30,34,74,15,37,0,0,0,0,4,54,93,4,21,0,25,4,34,14,10,94,148,40,49,56,75,26,150,6,111,24,19,122,34,20,0,18,2,14,12,18,20,50,122,78,48,9,0,0,0,0,0,12,36,94,75,0,0,0,10,28,37,74,55,126,129,71,69,27,43,4,93,23,7,136,29,29,0,17,15,1,39,19,7,83,73,43,41,18,0,1,0,0,0,5,29,75,21,0,33,0,4,33,29,122,66,134,88,36,62,16,87,5,88,38,10,82,58,27,0,20,1,2,24,24,14,45,72,95,28,13,0,0,0,0,0,14,28,70,10,1,32,0,4,38,0,43,21,23,115,106,65,152,70,157,74,33,103,52,74,27,75,6,122,27,5,116,122,8,0,7,40,2,14,21,18,42,82,64,56,7,0,0,0,0,0,14,25,118,30,0,11,6,3,89,10,68,90,95,139,18,107,68,56,47,12,2,165,38,11,114,59,22,0,14,0,0,16,6,6,26,39,76,112,24,0,0,0,0,0,18,8,69,1,0,31,0,5,33,10,82,164,47,52,79,60,57,36,31,168,68,92,122,12,73,1,24,29,4,23,32,1,71,2,0,28,2,0,0,0,0,3,29,44,0,1,8,0,0,58,19,52,123,62,98,73,66,76,54,25,26,84,20,77,64,18,67,70,36,3,86,26

Radius of gyration: 26.23 Å; Cα contacts (8 Å, |Δi|>4): 1920; chains: 4; bounding box: 60×50×82 Å

InterPro domains:
  IPR001680 WD40 repeat [PF00400] (14-39)
  IPR001680 WD40 repeat [PF00400] (44-81)
  IPR001680 WD40 repeat [PF00400] (86-123)
  IPR001680 WD40 repeat [PF00400] (128-165)
  IPR001680 WD40 repeat [PF00400] (206-239)
  IPR001680 WD40 repeat [PF00400] (249-284)
  IPR001680 WD40 repeat [PS50082] (7-48)
  IPR001680 WD40 repeat [PS50082] (49-90)
  IPR001680 WD40 repeat [PS50082] (91-132)
  IPR001680 WD40 repeat [PS50082] (133-167)
  IPR001680 WD40 repeat [PS50082] (208-249)
  IPR001680 WD40 repeat [PS50082] (252-293)
  IPR001680 WD40 repeat [SM00320] (4-39)
  IPR001680 WD40 repeat [SM00320] (42-81)
  IPR001680 WD40 repeat [SM00320] (84-123)
  IPR001680 WD40 repeat [SM00320] (126-165)
  IPR001680 WD40 repeat [SM00320] (201-240)
  IPR001680 WD40 repeat [SM00320] (245-284)
  IPR001680 WD40 repeat [SM00320] (287-325)
  IPR006692 COPA/B, second beta-propeller domain [PF04053] (347-589)

CATH classification: 2.130.10.10

Organism: Schizosaccharomyces pombe (strain 972 / ATCC 24843) (NCBI:txid284812)